Protein 4XDY (pdb70)

Foldseek 3Di:
DDWFFLVRADQCVQVPFEEEQEDCPFASVLLVVLLVVLPGHYAYAYDQDDPNHGDVSQVVCVVVPHHYDHQQVSLLRGLEYEYPDPPLCVLVCCVPRRQVSDDAAREYEYQALLCVQLVSDDHDQRYWYKYKHFPDGRVVQNVQSVVVAGTAIEIATDHQNVVCNRNNNRSSRVSSRNSRVTYHYDHNLVRNLVVQLCCCQPVPVVLVCQLQVQLCVCVVVPHDSVVSLVVRPVCVVVLVVQCVVPRPVRSLVPDDVVVNCCCVVPVCVVCHPVSVVVSVVSSVCSNVCNVVVVVNVCVVVVVPVVVVVVVVVCVDSSNVVVVVVVVPDDD/DDWFFLVRADLPVQVVFEEEQEDQPFANVLLQVLLVVLVGHYAYAYDQDDPRDGDVSQVVCVVVPHHYDHLQVSLLRGLEHEYPDDPLCVLVCCVPRRQVNDDQRREYEYQALQCVQVVSDDHDQRHKYKYKHFPDTRVVQNVQSVVVAGTAIEIATDHDNVVCNRNNSRSSCVSSRNSRVTYHYDHSLVRNLVVQLCCCQPVPVVLVVQLQVQLCVCVVVPHDSLVSLVVRPVCVVVLVVQCVVPRPVRSLVPDDPVVNCCCVVPVCVVCHDVSVVVSVVVSVCSNVCVVVVVVNVCVVVVVPVVVVVVVVVCPDPSNVSVVVVVVPDPD

CATH classification: 3.40.50.720 (+1 more: 6.10.240.10)

Solvent-accessible surface area: 24306 Å² total; per-residue (Å²): 105,119,25,10,15,32,147,73,12,89,48,67,27,2,87,123,44,19,0,0,0,0,3,4,37,40,36,0,31,3,0,0,16,0,0,84,74,41,66,22,86,12,2,0,0,13,47,88,89,108,81,70,104,150,8,103,30,19,66,92,0,105,144,46,58,15,80,9,35,62,0,53,109,0,0,103,97,0,52,0,0,0,2,21,21,56,10,24,37,8,15,61,33,1,87,109,56,0,98,89,47,21,145,74,37,26,5,0,0,1,15,25,0,4,2,9,12,42,155,77,3,110,18,44,140,54,0,4,0,0,0,0,0,14,1,8,9,0,40,10,2,52,92,11,22,113,124,50,10,2,2,0,0,0,2,1,55,98,43,74,73,48,53,75,0,118,75,3,0,11,0,0,0,51,4,2,47,1,0,42,0,0,0,0,58,19,68,3,50,52,1,0,42,0,22,0,0,0,17,1,0,0,4,2,0,0,0,0,4,0,4,68,5,0,2,26,2,0,39,99,49,62,14,24,26,17,0,0,2,0,1,0,6,2,16,0,27,12,4,2,13,0,2,38,83,22,1,8,122,84,0,4,103,9,16,51,44,0,4,6,16,0,1,24,21,10,0,82,100,1,0,4,102,98,6,33,81,81,0,80,98,12,7,133,66,0,65,77,14,73,2,4,96,64,2,18,81,15,82,141,180,37,37,59,79,1,117,50,10,75,110,139,28,40,118,43,72,5,15,64,10,0,52,107,1,36,182,92,30,53,157,87,122,28,15,16,41,154,76,11,80,57,70,31,2,207,119,46,19,0,0,0,0,2,4,34,43,37,0,32,4,0,0,17,0,0,85,73,39,68,23,84,12,2,0,0,13,42,73,88,102,80,68,102,97,9,98,31,24,82,96,0,108,146,50,61,17,80,12,37,65,1,50,101,0,0,85,99,0,52,2,0,0,2,21,21,57,10,24,38,8,13,59,30,0,74,108,61,0,96,87,41,23,134,71,58,14,5,0,0,0,15,24,0,4,2,9,13,41,161,78,2,108,15,46,149,68,0,7,0,0,0,0,0,12,1,6,9,1,40,13,2,51,99,12,22,111,142,39,10,2,2,0,0,0,2,2,55,99,38,76,73,52,58,72,0,121,74,5,0,10,0,0,0,47,6,1,45,2,0,43,1,0,0,0,52,19,68,2,48,51,1,0,42,0,22,0,0,0,15,1,0,0,4,2,0,0,0,0,5,0,4,52,8,0,1,35,3,0,35,109,49,62,15,22,31,15,0,0,2,0,1,0,6,1,16,0,29,11,3,1,14,0,2,46,93,19,1,12,122,86,0,4,105,10,17,49,45,0,4,6,16,0,0,29,18,7,0,79,93,4,0,8,102,95,5,34,89,59,0,70,106,10,7,124,67,0,65,80,14,69,3,5,108,66,2,20,66,4,79,146,135,37,34,62,78,1,118,63,16,76,126,153,27,39,123,39,70,4,14,61,12,0,48,99,3,37,171,99,32,60,142

Secondary structure (DSSP, 8-state):
---B-GGG---GGGGG-EEEEE--SHHHHHHHHHHHHTT-EEEEEE-SEETTEE-HHHHHHHHTT-EEEEHHHHHHH-SEEEE-S-TTTHHHHIIIIIGGG--TT-EEEESSSHHHHTTS----TTSEEEEEEESS-HHHHHHHHHTT----EEEEEEE-TTS-HHHHHHHHHHHTTGGGT-EEE--HHHHHHHHHHHIIIIITHHHHHHHHHHHHHHHHTT--HHHHHIIIIIHHHHHHHHHHHHHHHHHHHHS-HHHHHHHHHHHHHHS-HHHHHHHHHHHHHHHTSHHHHHHHHHHHTT-HHHHHHHHHHHHSHHHHHHHHHHHT---/---B-GGG---GGGTT-EEEEE--SHHHHHHHHHHHHTT-EEEEEE-SEETTEE-HHHHHHHHTT-EEEEHHHHHHH-SEEEE-S-TTTHHHHIIIIIGGG--TT-EEEESSSHHHHTTS----TTSEEEEEEESS-HHHHHHHHHTT----EEEEEEE-TTS-HHHHHHHHHHHTTGGGT-EEE--HHHHHHHHHHHIIIIITHHHHHHHHHHHHHHHHTT--HHHHHIIIIIHHHHHHHHHHHHHHHHHHHHS-HHHHHHHHHHHHHHS-HHHHHHHHHHHHHHHTSHHHHHHHHHHHTT-HHHHHHHHHHHHSHHHHHHHHHHHT---

Structure (mmCIF, N/CA/C/O backbone):
data_4XDY
#
_entry.id   4XDY
#
_cell.length_a   49.695
_cell.length_b   141.748
_cell.length_c   148.598
_cell.angle_alpha   90.00
_cell.angle_beta   90.00
_cell.angle_gamma   90.00
#
_symmetry.space_group_name_H-M   'P 2 21 21'
#
loop_
_entity.id
_entity.type
_entity.pdbx_description
1 polymer 'Ketol-acid reductoisomerase'
2 non-polymer 'MAGNESIUM ION'
3 non-polymer '1,4-DIHYDRONICOTINAMIDE ADENINE DINUCLEOTIDE'
4 non-polymer GLYCEROL
5 non-polymer 'N-HYDROXY-N-ISOPROPYLOXAMIC ACID'
6 water water
#
loop_
_atom_site.group_PDB
_atom_site.id
_atom_site.type_symbol
_atom_site.label_atom_id
_atom_site.label_alt_id
_atom_site.label_comp_id
_atom_site.label_asym_id
_atom_site.label_entity_id
_atom_site.label_seq_id
_atom_site.pdbx_PDB_ins_code
_atom_site.Cartn_x
_atom_site.Cartn_y
_atom_site.Cartn_z
_atom_site.occupancy
_atom_site.B_iso_or_equiv
_atom_site.auth_seq_id
_atom_site.auth_comp_id
_atom_site.auth_asym_id
_atom_site.auth_atom_id
_atom_site.pdbx_PDB_model_num
ATOM 1 N N . MET A 1 1 ? 34.419 88.675 32.293 1.00 46.15 1 MET A N 1
ATOM 2 C CA . MET A 1 1 ? 33.830 90.011 32.031 1.00 48.66 1 MET A CA 1
ATOM 3 C C . MET A 1 1 ? 32.689 90.242 33.039 1.00 41.47 1 MET A C 1
ATOM 4 O O . MET A 1 1 ? 32.092 89.288 33.530 1.00 49.76 1 MET A O 1
ATOM 9 N N . GLU A 1 2 ? 32.443 91.489 33.400 1.00 35.70 2 GLU A N 1
ATOM 10 C CA . GLU A 1 2 ? 31.560 91.791 34.502 1.00 35.40 2 GLU A CA 1
ATOM 11 C C . GLU A 1 2 ? 30.134 91.539 33.927 1.00 32.36 2 GLU A C 1
ATOM 12 O O . GLU A 1 2 ? 29.825 91.904 32.766 1.00 28.75 2 GLU A O 1
ATOM 18 N N . ILE A 1 3 ? 29.346 90.892 34.763 1.00 26.68 3 ILE A N 1
ATOM 19 C CA . ILE A 1 3 ? 27.903 90.808 34.631 1.00 26.57 3 ILE A CA 1
ATOM 20 C C . ILE A 1 3 ? 27.188 91.614 35.713 1.00 26.72 3 ILE A C 1
ATOM 21 O O . ILE A 1 3 ? 27.373 91.374 36.902 1.00 28.60 3 ILE A O 1
ATOM 26 N N . LEU A 1 4 ? 26.334 92.537 35.299 1.00 23.89 4 LEU A N 1
ATOM 27 C CA . LEU A 1 4 ? 25.559 93.385 36.210 1.00 26.20 4 LEU A CA 1
ATOM 28 C C . LEU A 1 4 ? 24.236 92.748 36.585 1.00 30.14 4 LEU A C 1
ATOM 29 O O . LEU A 1 4 ? 23.503 92.181 35.709 1.00 24.02 4 LEU A O 1
ATOM 34 N N . HIS A 1 5 ? 23.983 92.696 37.894 1.00 24.52 5 HIS A N 1
ATOM 35 C CA . HIS A 1 5 ? 22.730 92.216 38.432 1.00 24.51 5 HIS A CA 1
ATOM 36 C C . HIS A 1 5 ? 21.986 93.357 39.181 1.00 23.83 5 HIS A C 1
ATOM 37 O O . HIS A 1 5 ? 22.333 94.536 39.046 1.00 24.11 5 HIS A O 1
ATOM 44 N N . ASP A 1 6 ? 20.911 92.984 39.869 1.00 26.84 6 ASP A N 1
ATOM 45 C CA . ASP A 1 6 ? 19.986 93.943 40.477 1.00 27.75 6 ASP A CA 1
ATOM 46 C C . ASP A 1 6 ? 20.731 94.896 41.398 1.00 33.48 6 ASP A C 1
ATOM 47 O O . ASP A 1 6 ? 20.584 96.121 41.335 1.00 31.90 6 ASP A O 1
ATOM 52 N N . GLU A 1 7 ? 21.619 94.338 42.206 1.00 31.26 7 GLU A N 1
ATOM 53 C CA . GLU A 1 7 ? 22.363 95.154 43.202 1.00 36.44 7 GLU A CA 1
ATOM 54 C C . GLU A 1 7 ? 23.372 96.074 42.538 1.00 35.37 7 GLU A C 1
ATOM 55 O O . GLU A 1 7 ? 23.863 97.012 43.173 1.00 35.08 7 GLU A O 1
ATOM 61 N N . ASP A 1 8 ? 23.666 95.900 41.240 1.00 27.65 8 ASP A N 1
ATOM 62 C CA . ASP A 1 8 ? 24.641 96.751 40.590 1.00 27.90 8 ASP A CA 1
ATOM 63 C C . ASP A 1 8 ? 24.049 97.957 39.895 1.00 28.09 8 ASP A C 1
ATOM 64 O O . ASP A 1 8 ? 24.793 98.726 39.353 1.00 31.15 8 ASP A O 1
ATOM 69 N N . VAL A 1 9 ? 22.727 98.066 39.819 1.00 29.17 9 VAL A N 1
ATOM 70 C CA . VAL A 1 9 ? 22.071 99.067 38.961 1.00 29.10 9 VAL A CA 1
ATOM 71 C C . VAL A 1 9 ? 21.008 99.817 39.749 1.00 26.05 9 VAL A C 1
ATOM 72 O O . VAL A 1 9 ? 20.242 99.224 40.443 1.00 32.42 9 VAL A O 1
ATOM 76 N N . ASP A 1 10 ? 20.935 101.103 39.537 1.00 29.92 10 ASP A N 1
ATOM 77 C CA . ASP A 1 10 ? 19.906 101.924 40.190 1.00 33.04 10 ASP A CA 1
ATOM 78 C C . ASP A 1 10 ? 18.933 102.331 39.102 1.00 29.13 10 ASP A C 1
ATOM 79 O O . ASP A 1 10 ? 19.395 102.989 38.172 1.00 31.73 10 ASP A O 1
ATOM 84 N N . ASP A 1 11 ? 17.652 102.017 39.243 1.00 27.79 11 ASP A N 1
ATOM 85 C CA . ASP A 1 11 ? 16.645 102.435 38.248 1.00 29.70 11 ASP A CA 1
ATOM 86 C C . ASP A 1 11 ? 15.853 103.687 38.536 1.00 31.59 11 ASP A C 1
ATOM 87 O O . ASP A 1 11 ? 14.968 104.007 37.783 1.00 29.79 11 ASP A O 1
ATOM 92 N N . SER A 1 12 ? 16.243 104.462 39.540 1.00 34.40 12 SER A N 1
ATOM 93 C CA . SER A 1 12 ? 15.449 105.609 39.941 1.00 30.61 12 SER A CA 1
ATOM 94 C C . SER A 1 12 ? 15.408 106.737 38.934 1.00 29.98 12 SER A C 1
ATOM 95 O O . SER A 1 12 ? 14.431 107.463 38.907 1.00 30.32 12 SER A O 1
ATOM 98 N N . ILE A 1 13 ? 16.400 106.878 38.041 1.00 27.63 13 ILE A N 1
ATOM 99 C CA . ILE A 1 13 ? 16.293 107.850 36.985 1.00 27.93 13 ILE A CA 1
ATOM 100 C C . ILE A 1 13 ? 14.950 107.820 36.155 1.00 29.03 13 ILE A C 1
ATOM 101 O O . ILE A 1 13 ? 14.507 108.846 35.612 1.00 32.31 13 ILE A O 1
ATOM 106 N N . LEU A 1 14 ? 14.388 106.625 36.006 1.00 30.52 14 LEU A N 1
ATOM 107 C CA .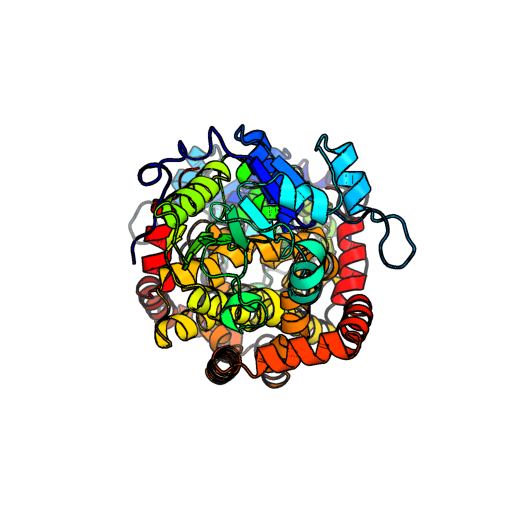 LEU A 1 14 ? 13.150 106.434 35.196 1.00 31.96 14 LEU A CA 1
ATOM 108 C C . LEU A 1 14 ? 11.897 106.961 35.881 1.00 36.01 14 LEU A C 1
ATOM 109 O O . LEU A 1 14 ? 10.863 107.132 35.212 1.00 36.45 14 LEU A O 1
ATOM 114 N N . ARG A 1 15 ? 11.998 107.210 37.187 1.00 36.47 15 ARG A N 1
ATOM 115 C CA . ARG A 1 15 ? 10.943 107.903 37.969 1.00 42.78 15 ARG A CA 1
ATOM 116 C C . ARG A 1 15 ? 10.292 109.089 37.257 1.00 40.92 15 ARG A C 1
ATOM 117 O O . ARG A 1 15 ? 9.120 109.248 37.276 1.00 48.73 15 ARG A O 1
ATOM 119 N N . ASP A 1 16 ? 11.003 109.965 36.628 1.00 42.94 16 ASP A N 1
ATOM 120 C CA . ASP A 1 16 ? 10.243 111.056 35.978 1.00 52.65 16 ASP A CA 1
ATOM 121 C C . ASP A 1 16 ? 10.551 111.025 34.472 1.00 56.11 16 ASP A C 1
ATOM 122 O O . ASP A 1 16 ? 10.808 112.051 33.827 1.00 49.10 16 ASP A O 1
ATOM 127 N N . LYS A 1 17 ? 10.557 109.825 33.908 1.00 41.19 17 LYS A N 1
ATOM 128 C CA . LYS A 1 17 ? 10.739 109.757 32.483 1.00 41.23 17 LYS A CA 1
ATOM 129 C C . LYS A 1 17 ? 9.570 108.951 31.919 1.00 33.23 17 LYS A C 1
ATOM 130 O O . LYS A 1 17 ? 9.078 108.018 32.551 1.00 39.18 17 LYS A O 1
ATOM 136 N N . THR A 1 18 ? 9.144 109.377 30.751 1.00 31.86 18 THR A N 1
ATOM 137 C CA . THR A 1 18 ? 8.174 108.636 29.955 1.00 28.85 18 THR A CA 1
ATOM 138 C C . THR A 1 18 ? 8.935 107.915 28.810 1.00 25.41 18 THR A C 1
ATOM 139 O O . THR A 1 18 ? 9.757 108.529 28.102 1.00 27.40 18 THR A O 1
ATOM 143 N N . ILE A 1 19 ? 8.617 106.653 28.678 1.00 27.56 19 ILE A N 1
ATOM 144 C CA . ILE A 1 19 ? 9.153 105.821 27.581 1.00 26.65 19 ILE A CA 1
ATOM 145 C C . ILE A 1 19 ? 8.053 105.659 26.522 1.00 22.31 19 ILE A C 1
ATOM 146 O O . ILE A 1 19 ? 6.954 105.097 26.835 1.00 24.68 19 ILE A O 1
ATOM 151 N N . ALA A 1 20 ? 8.349 106.114 25.327 1.00 23.13 20 ALA A N 1
ATOM 152 C CA . ALA A 1 20 ? 7.501 105.890 24.156 1.00 24.97 20 ALA A CA 1
ATOM 153 C C . ALA A 1 20 ? 7.976 104.624 23.452 1.00 23.08 20 ALA A C 1
ATOM 154 O O . ALA A 1 20 ? 9.060 104.615 22.889 1.00 24.86 20 ALA A O 1
ATOM 156 N N . VAL A 1 21 ? 7.180 103.584 23.550 1.00 21.87 21 VAL A N 1
ATOM 157 C CA . VAL A 1 21 ? 7.502 102.284 22.893 1.00 23.27 21 VAL A CA 1
ATOM 158 C C . VAL A 1 21 ? 6.848 102.283 21.530 1.00 23.27 21 VAL A C 1
ATOM 159 O O . VAL A 1 21 ? 5.613 102.286 21.457 1.00 23.90 21 VAL A O 1
ATOM 163 N N . MET A 1 22 ? 7.673 102.329 20.478 1.00 22.21 22 MET A N 1
ATOM 164 C CA . MET A 1 22 ? 7.212 102.305 19.106 1.00 23.40 22 MET A CA 1
ATOM 165 C C . MET A 1 22 ? 7.106 100.852 18.604 1.00 22.02 22 MET A C 1
ATOM 166 O O . MET A 1 22 ? 8.107 100.187 18.446 1.00 20.92 22 MET A O 1
ATOM 171 N N . GLY A 1 23 ? 5.907 100.434 18.246 1.00 22.03 23 GLY A N 1
ATOM 172 C CA . GLY A 1 23 ? 5.631 99.032 17.882 1.00 22.21 23 GLY A CA 1
ATOM 173 C C . GLY A 1 23 ? 5.243 98.160 18.998 1.00 21.85 23 GLY A C 1
ATOM 174 O O . GLY A 1 23 ? 6.056 97.883 19.867 1.00 25.73 23 GLY A O 1
ATOM 175 N N . TYR A 1 24 ? 4.020 97.632 19.005 1.00 22.25 24 TYR A N 1
ATOM 176 C CA . TYR A 1 24 ? 3.580 96.759 20.024 1.00 22.30 24 TYR A CA 1
ATOM 177 C C . TYR A 1 24 ? 3.502 95.332 19.533 1.00 23.19 24 TYR A C 1
ATOM 178 O O . TYR A 1 24 ? 2.430 94.752 19.609 1.00 24.63 24 TYR A O 1
ATOM 187 N N . GLY A 1 25 ? 4.635 94.733 19.131 1.00 23.95 25 GLY A N 1
ATOM 188 C CA . GLY A 1 25 ? 4.718 93.364 18.656 1.00 24.14 25 GLY A CA 1
ATOM 189 C C . GLY A 1 25 ? 5.446 92.517 19.684 1.00 23.52 25 GLY A C 1
ATOM 190 O O . GLY A 1 25 ? 5.248 92.691 20.882 1.00 21.50 25 GLY A O 1
ATOM 191 N N . ALA A 1 26 ? 6.252 91.546 19.251 1.00 21.66 26 ALA A N 1
ATOM 192 C CA . ALA A 1 26 ? 6.759 90.545 20.238 1.00 22.03 26 ALA A CA 1
ATOM 193 C C . ALA A 1 26 ? 7.515 91.282 21.354 1.00 18.83 26 ALA A C 1
ATOM 194 O O . ALA A 1 26 ? 7.295 91.019 22.546 1.00 20.43 26 ALA A O 1
ATOM 196 N N . GLN A 1 27 ? 8.424 92.169 20.964 1.00 19.40 27 GLN A N 1
ATOM 197 C CA . GLN A 1 27 ? 9.221 92.913 21.932 1.00 18.73 27 GLN A CA 1
ATOM 198 C C . GLN A 1 27 ? 8.459 94.110 22.574 1.00 22.30 27 GLN A C 1
ATOM 199 O O . GLN A 1 27 ? 8.560 94.301 23.774 1.00 20.92 27 GLN A O 1
ATOM 205 N N . GLY A 1 28 ? 7.756 94.897 21.793 1.00 21.78 28 GLY A N 1
ATOM 206 C CA . GLY A 1 28 ? 7.076 96.085 22.303 1.00 23.63 28 GLY A CA 1
ATOM 207 C C . GLY A 1 28 ? 6.034 95.686 23.337 1.00 23.71 28 GLY A C 1
ATOM 208 O O . GLY A 1 28 ? 5.901 96.343 24.386 1.00 23.35 28 GLY A O 1
ATOM 209 N N . ASP A 1 29 ? 5.274 94.627 23.048 1.00 21.61 29 ASP A N 1
ATOM 210 C CA . ASP A 1 29 ? 4.255 94.115 23.972 1.00 22.18 29 ASP A CA 1
ATOM 211 C C . ASP A 1 29 ? 4.914 93.646 25.299 1.00 25.11 29 ASP A C 1
ATOM 212 O O . ASP A 1 29 ? 4.578 94.139 26.423 1.00 23.05 29 ASP A O 1
ATOM 217 N N . ALA A 1 30 ? 5.948 92.797 25.197 1.00 22.44 30 ALA A N 1
ATOM 218 C CA . ALA A 1 30 ? 6.646 92.340 26.395 1.00 22.04 30 ALA A CA 1
ATOM 219 C C . ALA A 1 30 ? 7.258 93.493 27.160 1.00 21.59 30 ALA A C 1
ATOM 220 O O . ALA A 1 30 ? 7.078 93.572 28.399 1.00 22.53 30 ALA A O 1
ATOM 222 N N . GLN A 1 31 ? 8.001 94.335 26.465 1.00 21.24 31 GLN A N 1
ATOM 223 C CA . GLN A 1 31 ? 8.788 95.374 27.138 1.00 21.28 31 GLN A CA 1
ATOM 224 C C . GLN A 1 31 ? 7.843 96.439 27.771 1.00 22.86 31 GLN A C 1
ATOM 225 O O . GLN A 1 31 ? 8.037 96.857 28.927 1.00 23.33 31 GLN A O 1
ATOM 231 N N . ALA A 1 32 ? 6.888 96.875 27.006 1.00 21.62 32 ALA A N 1
ATOM 232 C CA . ALA A 1 32 ? 5.886 97.807 27.529 1.00 23.54 32 ALA A CA 1
ATOM 233 C C . ALA A 1 32 ? 5.185 97.335 28.805 1.00 26.07 32 ALA A C 1
ATOM 234 O O . ALA A 1 32 ? 5.017 98.115 29.764 1.00 26.74 32 ALA A O 1
ATOM 236 N N . ASN A 1 33 ? 4.784 96.079 28.848 1.00 25.43 33 ASN A N 1
ATOM 237 C CA . ASN A 1 33 ? 4.108 95.566 29.987 1.00 27.02 33 ASN A CA 1
ATOM 238 C C . ASN A 1 33 ? 5.007 95.325 31.157 1.00 28.70 33 ASN A C 1
ATOM 239 O O . ASN A 1 33 ? 4.587 95.505 32.292 1.00 27.73 33 ASN A O 1
ATOM 244 N N . CYS A 1 34 ? 6.276 94.948 30.926 1.00 23.39 34 CYS A N 1
ATOM 245 C CA . CYS A 1 34 ? 7.188 94.798 32.055 1.00 24.03 34 CYS A CA 1
ATOM 246 C C . CYS A 1 34 ? 7.498 96.182 32.667 1.00 24.70 34 CYS A C 1
ATOM 247 O O . CYS A 1 34 ? 7.574 96.307 33.899 1.00 25.61 34 CYS A O 1
ATOM 250 N N . LEU A 1 35 ? 7.704 97.168 31.807 1.00 24.44 35 LEU A N 1
ATOM 251 C CA . LEU A 1 35 ? 7.978 98.514 32.235 1.00 26.25 35 LEU A CA 1
ATOM 252 C C . LEU A 1 35 ? 6.759 99.081 33.026 1.00 27.48 35 LEU A C 1
ATOM 253 O O . LEU A 1 35 ? 6.918 99.618 34.129 1.00 27.28 35 LEU A O 1
ATOM 258 N N . LYS A 1 36 ? 5.586 98.908 32.452 1.00 29.24 36 LYS A N 1
ATOM 259 C CA . LYS A 1 36 ? 4.356 99.392 33.138 1.00 31.84 36 LYS A CA 1
ATOM 260 C C . LYS A 1 36 ? 4.137 98.698 34.510 1.00 31.25 36 LYS A C 1
ATOM 261 O O . LYS A 1 36 ? 3.892 99.353 35.518 1.00 33.54 36 LYS A O 1
ATOM 267 N N . ASP A 1 37 ? 4.364 97.398 34.576 1.00 31.15 37 ASP A N 1
ATOM 268 C CA . ASP A 1 37 ? 4.261 96.617 35.784 1.00 29.72 37 ASP A CA 1
ATOM 269 C C . ASP A 1 37 ? 5.264 97.034 36.851 1.00 32.25 37 ASP A C 1
ATOM 270 O O . ASP A 1 37 ? 4.966 96.869 38.007 1.00 29.88 37 ASP A O 1
ATOM 275 N N . SER A 1 38 ? 6.432 97.581 36.465 1.00 27.06 38 SER A N 1
ATOM 276 C CA . SER A 1 38 ? 7.453 98.081 37.349 1.00 29.24 38 SER A CA 1
ATOM 277 C C . SER A 1 38 ? 7.225 99.547 37.696 1.00 31.28 38 SER A C 1
ATOM 278 O O . SER A 1 38 ? 8.040 100.113 38.369 1.00 32.06 38 SER A O 1
ATOM 281 N N . GLY A 1 39 ? 6.127 100.145 37.249 1.00 30.97 39 GLY A N 1
ATOM 282 C CA . GLY A 1 39 ? 5.791 101.480 37.667 1.00 29.78 39 GLY A CA 1
ATOM 283 C C . GLY A 1 39 ? 6.330 102.521 36.770 1.00 32.33 39 GLY A C 1
ATOM 284 O O . GLY A 1 39 ? 6.262 103.679 37.112 1.00 29.33 39 GLY A O 1
ATOM 285 N N . ILE A 1 40 ? 6.818 102.179 35.564 1.00 28.78 40 ILE A N 1
ATOM 286 C CA . 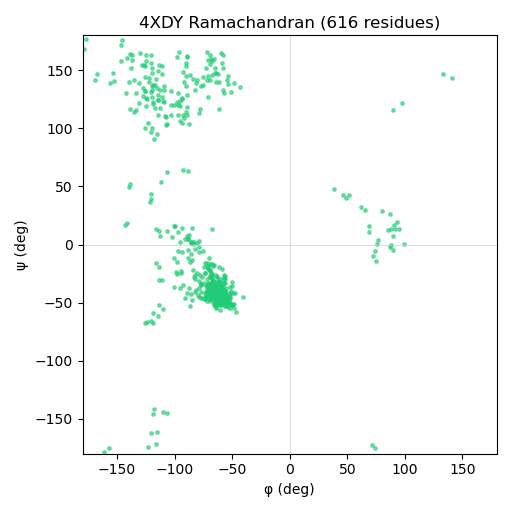ILE A 1 40 ? 7.344 103.220 34.655 1.00 28.07 40 ILE A CA 1
ATOM 287 C C . ILE A 1 40 ? 6.231 103.734 33.779 1.00 27.05 40 ILE A C 1
ATOM 288 O O . ILE A 1 40 ? 5.360 102.978 33.396 1.00 33.01 40 ILE A O 1
ATOM 293 N N . ASN A 1 41 ? 6.274 105.009 33.472 1.00 26.59 41 ASN A N 1
ATOM 294 C CA . ASN A 1 41 ? 5.290 105.639 32.622 1.00 29.32 41 ASN A CA 1
ATOM 295 C C . ASN A 1 41 ? 5.579 105.294 31.150 1.00 30.77 41 ASN A C 1
ATOM 296 O O . ASN A 1 41 ? 6.620 105.679 30.612 1.00 30.04 41 ASN A O 1
ATOM 301 N N . VAL A 1 42 ? 4.648 104.591 30.486 1.00 27.78 42 VAL A N 1
ATOM 302 C CA . VAL A 1 42 ? 4.842 104.197 29.072 1.00 28.49 42 VAL A CA 1
ATOM 303 C C . VAL A 1 42 ? 3.746 104.704 28.176 1.00 28.81 42 VAL A C 1
ATOM 304 O O . VAL A 1 42 ? 2.555 104.608 28.546 1.00 35.59 42 VAL A O 1
ATOM 308 N N . VAL A 1 43 ? 4.099 105.167 26.982 1.00 24.32 43 VAL A N 1
ATOM 309 C CA . VAL A 1 43 ? 3.095 105.393 25.953 1.00 29.71 43 VAL A CA 1
ATOM 310 C C . VAL A 1 43 ? 3.458 104.572 24.736 1.00 30.04 43 VAL A C 1
ATOM 311 O O . VAL A 1 43 ? 4.670 104.295 24.548 1.00 27.71 43 VAL A O 1
ATOM 315 N N . ILE A 1 44 ? 2.427 104.052 24.074 1.00 25.58 44 ILE A N 1
ATOM 316 C CA . ILE A 1 44 ? 2.617 103.273 22.809 1.00 26.54 44 ILE A CA 1
ATOM 317 C C . ILE A 1 44 ? 2.483 104.157 21.614 1.00 27.23 44 ILE A C 1
ATOM 318 O O . ILE A 1 44 ? 1.471 104.860 21.447 1.00 30.07 44 ILE A O 1
ATOM 323 N N . GLY A 1 45 ? 3.488 104.124 20.764 1.00 23.38 45 GLY A N 1
ATOM 324 C CA . GLY A 1 45 ? 3.434 104.661 19.395 1.00 24.01 45 GLY A CA 1
ATOM 325 C C . GLY A 1 45 ? 3.092 103.505 18.444 1.00 28.59 45 GLY A C 1
ATOM 326 O O . GLY A 1 45 ? 3.828 102.521 18.362 1.00 24.82 45 GLY A O 1
ATOM 327 N N . GLU A 1 46 ? 1.954 103.618 17.739 1.00 27.40 46 GLU A N 1
ATOM 328 C CA . GLU A 1 46 ? 1.546 102.588 16.786 1.00 26.55 46 GLU A CA 1
ATOM 329 C C . GLU A 1 46 ? 0.845 103.214 15.626 1.00 31.02 46 GLU A C 1
ATOM 330 O O . GLU A 1 46 ? 0.727 104.446 15.574 1.00 27.16 46 GLU A O 1
ATOM 336 N N . THR A 1 47 ? 0.505 102.368 14.648 1.00 30.00 47 THR A N 1
ATOM 337 C CA . THR A 1 47 ? -0.169 102.780 13.452 1.00 31.02 47 THR A CA 1
ATOM 338 C C . THR A 1 47 ? -1.527 102.049 13.374 1.00 36.34 47 THR A C 1
ATOM 339 O O . THR A 1 47 ? -1.601 100.825 13.416 1.00 30.24 47 THR A O 1
ATOM 343 N N . GLU A 1 48 ? -2.591 102.835 13.295 1.00 33.60 48 GLU A N 1
ATOM 344 C CA . GLU A 1 48 ? -3.944 102.338 13.446 1.00 39.83 48 GLU A CA 1
ATOM 345 C C . GLU A 1 48 ? -4.338 101.391 12.302 1.00 35.11 48 GLU A C 1
ATOM 346 O O . GLU A 1 48 ? -4.942 100.348 12.542 1.00 36.52 48 GLU A O 1
ATOM 352 N N . ILE A 1 49 ? -3.960 101.746 11.093 1.00 35.82 49 ILE A N 1
ATOM 353 C CA . ILE A 1 49 ? -4.269 100.989 9.896 1.00 39.98 49 ILE A CA 1
ATOM 354 C C . ILE A 1 49 ? -2.969 100.579 9.247 1.00 39.57 49 ILE A C 1
ATOM 355 O O . ILE A 1 49 ? -2.140 101.431 8.976 1.00 40.38 49 ILE A O 1
ATOM 360 N N . LEU A 1 50 ? -2.818 99.284 8.972 1.00 39.80 50 LEU A N 1
ATOM 361 C CA . LEU A 1 50 ? -1.700 98.793 8.202 1.00 39.81 50 LEU A CA 1
ATOM 362 C C . LEU A 1 50 ? -2.222 97.924 7.040 1.00 44.10 50 LEU A C 1
ATOM 363 O O . LEU A 1 50 ? -3.102 97.097 7.277 1.00 39.84 50 LEU A O 1
ATOM 368 N N . GLY A 1 51 ? -1.676 98.144 5.831 1.00 48.83 51 GLY A N 1
ATOM 369 C CA . GLY A 1 51 ? -2.095 97.484 4.601 1.00 54.97 51 GLY A CA 1
ATOM 370 C C . GLY A 1 51 ? -3.589 97.590 4.404 1.00 58.93 51 GLY A C 1
ATOM 371 O O . GLY A 1 51 ? -4.233 96.608 4.061 1.00 65.42 51 GLY A O 1
ATOM 372 N N . GLY A 1 52 ? -4.148 98.766 4.676 1.00 55.06 52 GLY A N 1
ATOM 373 C CA . GLY A 1 52 ? -5.561 99.009 4.445 1.00 48.09 52 GLY A CA 1
ATOM 374 C C . GLY A 1 52 ? -6.482 98.380 5.461 1.00 54.10 52 GLY A C 1
ATOM 375 O O . GLY A 1 52 ? -7.687 98.558 5.369 1.00 55.29 52 GLY A O 1
ATOM 376 N N . ASN A 1 53 ? -5.949 97.673 6.462 1.00 54.47 53 ASN A N 1
ATOM 377 C CA . ASN A 1 53 ? -6.788 97.107 7.541 1.00 46.49 53 ASN A CA 1
ATOM 378 C C . ASN A 1 53 ? -6.462 97.575 8.928 1.00 45.87 53 ASN A C 1
ATOM 379 O O . ASN A 1 53 ? -5.381 98.080 9.147 1.00 44.33 53 ASN A O 1
ATOM 384 N N . LYS A 1 54 ? -7.385 97.373 9.866 1.00 43.96 54 LYS A N 1
ATOM 385 C CA . LYS A 1 54 ? -7.128 97.704 11.246 1.00 48.52 54 LYS A CA 1
ATOM 386 C C . LYS A 1 54 ? -5.887 96.927 11.681 1.00 49.86 54 LYS A C 1
ATOM 387 O O . LYS A 1 54 ? -5.827 95.722 11.485 1.00 37.98 54 LYS A O 1
ATOM 393 N N . ASN A 1 55 ? -4.924 97.614 12.288 1.00 41.16 55 ASN A N 1
ATOM 394 C CA . ASN A 1 55 ? -3.756 96.932 12.858 1.00 35.34 55 ASN A CA 1
ATOM 395 C C . ASN A 1 55 ? -4.109 96.320 14.196 1.00 30.79 55 ASN A C 1
ATOM 396 O O . ASN A 1 55 ? -4.402 97.028 15.134 1.00 31.18 55 ASN A O 1
ATOM 401 N N . PRO A 1 56 ? -4.111 94.975 14.301 1.00 29.55 56 PRO A N 1
ATOM 402 C CA . PRO A 1 56 ? -4.406 94.380 15.599 1.00 31.08 56 PRO A CA 1
ATOM 403 C C . PRO A 1 56 ? -3.492 94.808 16.809 1.00 31.46 56 PRO A C 1
ATOM 404 O O . PRO A 1 56 ? -3.938 94.773 17.946 1.00 33.66 56 PRO A O 1
ATOM 408 N N . SER A 1 57 ? -2.257 95.216 16.526 1.00 30.43 57 SER A N 1
ATOM 409 C CA . SER A 1 57 ? -1.337 95.652 17.572 1.00 30.89 57 SER A CA 1
ATOM 410 C C . SER A 1 57 ? -1.819 96.976 18.214 1.00 31.44 57 SER A C 1
ATOM 411 O O . SER A 1 57 ? -1.752 97.152 19.449 1.00 29.76 57 SER A O 1
ATOM 414 N N . TRP A 1 58 ? -2.302 97.891 17.380 1.00 34.15 58 TRP A N 1
ATOM 415 C CA . TRP A 1 58 ? -2.973 99.103 17.879 1.00 32.42 58 TRP A CA 1
ATOM 416 C C . TRP A 1 58 ? -4.127 98.767 18.873 1.00 34.05 58 TRP A C 1
ATOM 417 O O . TRP A 1 58 ? -4.190 99.259 20.003 1.00 31.15 58 TRP A O 1
ATOM 428 N N . GLU A 1 59 ? -5.003 97.863 18.460 1.00 37.94 59 GLU A N 1
ATOM 429 C CA . GLU A 1 59 ? -6.160 97.493 19.255 1.00 37.89 59 GLU A CA 1
ATOM 430 C C . GLU A 1 59 ? -5.709 96.805 20.507 1.00 35.13 59 GLU A C 1
ATOM 431 O O . GLU A 1 59 ? -6.241 97.030 21.627 1.00 29.18 59 GLU A O 1
ATOM 437 N N . LYS A 1 60 ? -4.697 95.936 20.365 1.00 31.01 60 LYS A N 1
ATOM 438 C CA . LYS A 1 60 ? -4.328 95.160 21.513 1.00 29.71 60 LYS A CA 1
ATOM 439 C C . LYS A 1 60 ? -3.760 96.076 22.596 1.00 30.27 60 LYS A C 1
ATOM 440 O O . LYS A 1 60 ? -4.041 95.887 23.778 1.00 30.94 60 LYS A O 1
ATOM 446 N N . ALA A 1 61 ? -2.899 97.007 22.197 1.00 31.76 61 ALA A N 1
ATOM 447 C CA . ALA A 1 61 ? -2.306 97.946 23.154 1.00 30.09 61 ALA A CA 1
ATOM 448 C C . ALA A 1 61 ? -3.389 98.801 23.867 1.00 32.77 61 ALA A C 1
ATOM 449 O O . ALA A 1 61 ? -3.254 99.066 25.067 1.00 28.04 61 ALA A O 1
ATOM 451 N N . LYS A 1 62 ? -4.453 99.196 23.141 1.00 33.14 62 LYS A N 1
ATOM 452 C CA . LYS A 1 62 ? -5.649 99.912 23.792 1.00 35.99 62 LYS A CA 1
ATOM 453 C C . LYS A 1 62 ? -6.317 99.049 24.851 1.00 33.29 62 LYS A C 1
ATOM 454 O O . LYS A 1 62 ? -6.439 99.424 26.024 1.00 32.68 62 LYS A O 1
ATOM 460 N N . GLU A 1 63 ? -6.576 97.810 24.457 1.00 32.12 63 GLU A N 1
ATOM 461 C CA . GLU A 1 63 ? -7.132 96.773 25.277 1.00 36.35 63 GLU A CA 1
ATOM 462 C C . GLU A 1 63 ? -6.318 96.409 26.485 1.00 42.00 63 GLU A C 1
ATOM 463 O O . GLU A 1 63 ? -6.875 96.059 27.519 1.00 39.34 63 GLU A O 1
ATOM 469 N N . ASP A 1 64 ? -4.981 96.494 26.382 1.00 34.86 64 ASP A N 1
ATOM 470 C CA . ASP A 1 64 ? -4.088 96.134 27.485 1.00 37.12 64 ASP A CA 1
ATOM 471 C C . ASP A 1 64 ? -3.890 97.337 28.421 1.00 34.81 64 ASP A C 1
ATOM 472 O O . ASP A 1 64 ? -3.103 97.270 29.386 1.00 35.54 64 ASP A O 1
ATOM 477 N N . GLY A 1 65 ? -4.574 98.450 28.111 1.00 34.56 65 GLY A N 1
ATOM 478 C CA . GLY A 1 65 ? -4.677 99.570 29.008 1.00 38.01 65 GLY A CA 1
ATOM 479 C C . GLY A 1 65 ? -3.639 100.637 28.803 1.00 36.44 65 GLY A C 1
ATOM 480 O O . GLY A 1 65 ? -3.424 101.408 29.673 1.00 37.21 65 GLY A O 1
ATOM 481 N N . PHE A 1 66 ? -2.994 100.700 27.642 1.00 34.14 66 PHE A N 1
ATOM 482 C CA . PHE A 1 66 ? -2.031 101.757 27.366 1.00 33.82 66 PHE A CA 1
ATOM 483 C C . PHE A 1 66 ? -2.640 102.968 26.726 1.00 33.49 66 PHE A C 1
ATOM 484 O O . PHE A 1 66 ? -3.594 102.851 25.992 1.00 32.73 66 PHE A O 1
ATOM 492 N N . GLU A 1 67 ? -2.017 104.118 26.924 1.00 32.26 67 GLU A N 1
ATOM 493 C CA . GLU A 1 67 ? -2.212 105.209 26.002 1.00 32.61 67 GLU A CA 1
ATOM 494 C C . GLU A 1 67 ? -1.535 104.919 24.657 1.00 33.90 67 GLU A C 1
ATOM 495 O O . GLU A 1 67 ? -0.326 104.677 24.618 1.00 32.50 67 GLU A O 1
ATOM 501 N N . VAL A 1 68 ? -2.288 105.027 23.563 1.00 32.18 68 VAL A N 1
ATOM 502 C CA . VAL A 1 68 ? -1.851 104.616 22.252 1.00 32.28 68 VAL A CA 1
ATOM 503 C C . VAL A 1 68 ? -2.000 105.790 21.310 1.00 36.14 68 VAL A C 1
ATOM 504 O O . VAL A 1 68 ? -3.087 106.339 21.139 1.00 33.20 68 VAL A O 1
ATOM 508 N N . LEU A 1 69 ? -0.881 106.224 20.744 1.00 31.80 69 LEU A N 1
ATOM 509 C CA . LEU A 1 69 ? -0.835 107.342 19.878 1.00 31.19 69 LEU A CA 1
ATOM 510 C C . LEU A 1 69 ? -0.227 106.956 18.581 1.00 32.41 69 LEU A C 1
ATOM 511 O O . LEU A 1 69 ? 0.564 105.999 18.558 1.00 28.21 69 LEU A O 1
ATOM 516 N N . PRO A 1 70 ? -0.427 107.790 17.549 1.00 32.33 70 PRO A N 1
ATOM 517 C CA . PRO A 1 70 ? 0.376 107.720 16.367 1.00 30.05 70 PRO A CA 1
ATOM 518 C C . PRO A 1 70 ? 1.845 107.902 16.739 1.00 31.06 70 PRO A C 1
ATOM 519 O O . PRO A 1 70 ? 2.170 108.552 17.748 1.00 28.03 70 PRO A O 1
ATOM 523 N N . ILE A 1 71 ? 2.728 107.315 15.940 1.00 27.39 71 ILE A N 1
ATOM 524 C CA . ILE A 1 71 ? 4.163 107.351 16.252 1.00 27.64 71 ILE A CA 1
ATOM 525 C C . ILE A 1 71 ? 4.689 108.781 16.435 1.00 29.18 71 ILE A C 1
ATOM 526 O O . ILE A 1 71 ? 5.466 109.041 17.387 1.00 27.30 71 ILE A O 1
ATOM 531 N N . ASP A 1 72 ? 4.329 109.700 15.543 1.00 29.21 72 ASP A N 1
ATOM 532 C CA . ASP A 1 72 ? 4.775 111.089 15.722 1.00 31.06 72 ASP A CA 1
ATOM 533 C C . ASP A 1 72 ? 4.399 111.740 17.077 1.00 31.44 72 ASP A C 1
ATOM 534 O O . ASP A 1 72 ? 5.263 112.345 17.742 1.00 29.88 72 ASP A O 1
ATOM 539 N N . LYS A 1 73 ? 3.170 111.558 17.516 1.00 31.91 73 LYS A N 1
ATOM 540 C CA . LYS A 1 73 ? 2.746 112.098 18.838 1.00 35.03 73 LYS A CA 1
ATOM 541 C C . LYS A 1 73 ? 3.394 111.346 19.988 1.00 35.28 73 LYS A C 1
ATOM 542 O O . LYS A 1 73 ? 3.655 111.891 21.036 1.00 31.94 73 LYS A O 1
ATOM 548 N N . ALA A 1 74 ? 3.614 110.056 19.821 1.00 31.42 74 ALA A N 1
ATOM 549 C CA . ALA A 1 74 ? 4.298 109.293 20.840 1.00 28.79 74 ALA A CA 1
ATOM 550 C C . ALA A 1 74 ? 5.738 109.749 21.000 1.00 25.97 74 ALA A C 1
ATOM 551 O O . ALA A 1 74 ? 6.237 109.830 22.126 1.00 30.47 74 ALA A O 1
ATOM 553 N N . ALA A 1 75 ? 6.395 110.072 19.908 1.00 25.61 75 ALA A N 1
ATOM 554 C CA . ALA A 1 75 ? 7.775 110.481 19.935 1.00 27.98 75 ALA A CA 1
ATOM 555 C C . ALA A 1 75 ? 7.906 111.847 20.637 1.00 31.79 75 ALA A C 1
ATOM 556 O O . ALA A 1 75 ? 8.879 112.124 21.295 1.00 29.24 75 ALA A O 1
ATOM 558 N N . GLU A 1 76 ? 6.921 112.692 20.402 1.00 30.69 76 GLU A N 1
ATOM 559 C CA . GLU A 1 76 ? 6.831 114.004 21.065 1.00 33.52 76 GLU A CA 1
ATOM 560 C C . GLU A 1 76 ? 6.766 113.839 22.570 1.00 31.62 76 GLU A C 1
ATOM 561 O O . GLU A 1 76 ? 7.485 114.500 23.295 1.00 35.02 76 GLU A O 1
ATOM 567 N N . LYS A 1 77 ? 5.999 112.890 23.046 1.00 26.49 77 LYS A N 1
ATOM 568 C CA . LYS A 1 77 ? 5.769 112.733 24.407 1.00 31.59 77 LYS A CA 1
ATOM 569 C C . LYS A 1 77 ? 6.895 111.960 25.142 1.00 35.61 77 LYS A C 1
ATOM 570 O O . LYS A 1 77 ? 7.071 112.049 26.351 1.00 31.72 77 LYS A O 1
ATOM 576 N N . GLY A 1 78 ? 7.621 111.107 24.429 1.00 28.92 78 GLY A N 1
ATOM 577 C CA . GLY A 1 78 ? 8.577 110.277 25.136 1.00 30.13 78 GLY A CA 1
ATOM 578 C C . GLY A 1 78 ? 9.877 111.026 25.430 1.00 28.54 78 GLY A C 1
ATOM 579 O O . GLY A 1 78 ? 10.432 111.677 24.568 1.00 26.74 78 GLY A O 1
ATOM 580 N N . ASP A 1 79 ? 10.382 110.810 26.633 1.00 27.92 79 ASP A N 1
ATOM 581 C CA . ASP A 1 79 ? 11.754 111.190 26.951 1.00 28.10 79 ASP A CA 1
ATOM 582 C C . ASP A 1 79 ? 12.740 110.164 26.353 1.00 28.34 79 ASP A C 1
ATOM 583 O O . ASP A 1 79 ? 13.865 110.504 26.015 1.00 28.33 79 ASP A O 1
ATOM 588 N N . VAL A 1 80 ? 12.283 108.902 26.332 1.00 25.02 80 VAL A N 1
ATOM 589 C CA . VAL A 1 80 ? 12.982 107.797 25.655 1.00 25.40 80 VAL A CA 1
ATOM 590 C C . VAL A 1 80 ? 12.084 107.350 24.515 1.00 23.38 80 VAL A C 1
ATOM 591 O O . VAL A 1 80 ? 10.929 107.076 24.728 1.00 24.55 80 VAL A O 1
ATOM 595 N N . VAL A 1 81 ? 12.640 107.350 23.306 1.00 24.08 81 VAL A N 1
ATOM 596 C CA . VAL A 1 81 ? 11.887 106.915 22.123 1.00 24.83 81 VAL A CA 1
ATOM 597 C C . VAL A 1 81 ? 12.475 105.542 21.722 1.00 21.68 81 VAL A C 1
ATOM 598 O O . VAL A 1 81 ? 13.589 105.487 21.256 1.00 20.25 81 VAL A O 1
ATOM 602 N N . HIS A 1 82 ? 11.738 104.498 22.064 1.00 22.37 82 HIS A N 1
ATOM 603 C CA . HIS A 1 82 ? 12.308 103.155 22.051 1.00 21.81 82 HIS A CA 1
ATOM 604 C C . HIS A 1 82 ? 11.698 102.402 20.861 1.00 20.66 82 HIS A C 1
ATOM 605 O O . HIS A 1 82 ? 10.488 102.102 20.875 1.00 20.26 82 HIS A O 1
ATOM 612 N N . ILE A 1 83 ? 12.541 102.147 19.872 1.00 21.82 83 ILE A N 1
ATOM 613 C CA . ILE A 1 83 ? 12.117 101.674 18.535 1.00 21.29 83 ILE A CA 1
ATOM 614 C C . ILE A 1 83 ? 12.042 100.151 18.590 1.00 20.35 83 ILE A C 1
ATOM 615 O O . ILE A 1 83 ? 13.076 99.493 18.602 1.00 20.58 83 ILE A O 1
ATOM 620 N N . LEU A 1 84 ? 10.810 99.638 18.661 1.00 19.57 84 LEU A N 1
ATOM 621 C CA . LEU A 1 84 ? 10.553 98.184 18.651 1.00 19.63 84 LEU A CA 1
ATOM 622 C C . LEU A 1 84 ? 9.651 97.792 17.453 1.00 19.67 84 LEU A C 1
ATOM 623 O O . LEU A 1 84 ? 8.842 96.911 17.546 1.00 21.52 84 LEU A O 1
ATOM 628 N N . LEU A 1 85 ? 9.930 98.458 16.336 1.00 20.79 85 LEU A N 1
ATOM 629 C CA . LEU A 1 85 ? 9.383 98.139 15.073 1.00 21.74 85 LEU A CA 1
ATOM 630 C C . LEU A 1 85 ? 10.297 97.109 14.364 1.00 20.42 85 LEU A C 1
ATOM 631 O O . LEU A 1 85 ? 11.468 97.021 14.649 1.00 19.13 85 LEU A O 1
ATOM 636 N N . PRO A 1 86 ? 9.784 96.407 13.332 1.00 20.54 86 PRO A N 1
ATOM 637 C CA . PRO A 1 86 ? 10.682 95.519 12.549 1.00 20.19 86 PRO A CA 1
ATOM 638 C C . PRO A 1 86 ? 11.884 96.250 12.044 1.00 19.76 86 PRO A C 1
ATOM 639 O O . PRO A 1 86 ? 11.789 97.390 11.573 1.00 20.72 86 PRO A O 1
ATOM 643 N N . ASP A 1 87 ? 13.062 95.640 12.110 1.00 19.63 87 ASP A N 1
ATOM 644 C CA . ASP A 1 87 ? 14.296 96.308 11.684 1.00 20.39 87 ASP A CA 1
ATOM 645 C C . ASP A 1 87 ? 14.187 96.911 10.292 1.00 22.06 87 ASP A C 1
ATOM 646 O O . ASP A 1 87 ? 14.677 98.006 10.027 1.00 20.83 87 ASP A O 1
ATOM 651 N N . GLU A 1 88 ? 13.541 96.179 9.389 1.00 20.98 88 GLU A N 1
ATOM 652 C CA . GLU A 1 88 ? 13.551 96.558 7.959 1.00 21.81 88 GLU A CA 1
ATOM 653 C C . GLU A 1 88 ? 12.725 97.807 7.666 1.00 22.48 88 GLU A C 1
ATOM 654 O O . GLU A 1 88 ? 13.034 98.493 6.702 1.00 25.28 88 GLU A O 1
ATOM 660 N N . VAL A 1 89 ? 11.784 98.133 8.553 1.00 22.16 89 VAL A N 1
ATOM 661 C CA . VAL A 1 89 ? 10.942 99.319 8.365 1.00 25.66 89 VAL A CA 1
ATOM 662 C C . VAL A 1 89 ? 11.394 100.516 9.213 1.00 24.68 89 VAL A C 1
ATOM 663 O O . VAL A 1 89 ? 10.969 101.651 8.955 1.00 23.27 89 VAL A O 1
ATOM 667 N N . GLN A 1 90 ? 12.312 100.279 10.161 1.00 21.82 90 GLN A N 1
ATOM 668 C CA . GLN A 1 90 ? 12.719 101.419 11.030 1.00 21.07 90 GLN A CA 1
ATOM 669 C C . GLN A 1 90 ? 13.251 102.594 10.264 1.00 20.15 90 GLN A C 1
ATOM 670 O O . GLN A 1 90 ? 12.921 103.726 10.646 1.00 23.68 90 GLN A O 1
ATOM 676 N N . PRO A 1 91 ? 14.110 102.427 9.247 1.00 24.70 91 PRO A N 1
ATOM 677 C CA . PRO A 1 91 ? 14.708 103.634 8.666 1.00 24.89 91 PRO A CA 1
ATOM 678 C C . PRO A 1 91 ? 13.662 104.629 8.109 1.00 28.84 91 PRO A C 1
ATOM 679 O O . PRO A 1 91 ? 13.722 105.862 8.456 1.00 26.01 91 PRO A O 1
ATOM 683 N N . ALA A 1 92 ? 12.672 104.130 7.362 1.00 28.49 92 ALA A N 1
ATOM 684 C CA . ALA A 1 92 ? 11.668 105.039 6.759 1.00 30.19 92 ALA A CA 1
ATOM 685 C C . ALA A 1 92 ? 10.776 105.662 7.844 1.00 30.22 92 ALA A C 1
ATOM 686 O O . ALA A 1 92 ? 10.484 106.828 7.732 1.00 29.64 92 ALA A O 1
ATOM 688 N N . ILE A 1 93 ? 10.334 104.878 8.851 1.00 25.70 93 ILE A N 1
ATOM 689 C CA . ILE A 1 93 ? 9.477 105.350 9.871 1.00 25.70 93 ILE A CA 1
ATOM 690 C C . ILE A 1 93 ? 10.254 106.373 10.747 1.00 26.59 93 ILE A C 1
ATOM 691 O O . ILE A 1 93 ? 9.742 107.434 11.115 1.00 25.18 93 ILE A O 1
ATOM 696 N N . TYR A 1 94 ? 11.528 106.095 10.976 1.00 24.62 94 TYR A N 1
ATOM 697 C CA . TYR A 1 94 ? 12.347 107.016 11.739 1.00 24.02 94 TYR A CA 1
ATOM 698 C C . TYR A 1 94 ? 12.392 108.373 10.998 1.00 26.05 94 TYR A C 1
ATOM 699 O O . TYR A 1 94 ? 12.167 109.429 11.595 1.00 24.20 94 TYR A O 1
ATOM 708 N N . GLU A 1 95 ? 12.735 108.337 9.724 1.00 24.94 95 GLU A N 1
ATOM 709 C CA . GLU A 1 95 ? 12.936 109.539 8.948 1.00 30.45 95 GLU A CA 1
ATOM 710 C C . GLU A 1 95 ? 11.657 110.343 8.899 1.00 31.84 95 GLU A C 1
ATOM 711 O O . GLU A 1 95 ? 11.678 111.574 9.131 1.00 29.60 95 GLU A O 1
ATOM 717 N N . ASN A 1 96 ? 10.553 109.661 8.640 1.00 27.25 96 ASN A N 1
ATOM 718 C CA . ASN A 1 96 ? 9.257 110.372 8.468 1.00 31.58 96 ASN A CA 1
ATOM 719 C C . ASN A 1 96 ? 8.502 110.764 9.711 1.00 28.19 96 ASN A C 1
ATOM 720 O O . ASN A 1 96 ? 7.821 111.796 9.755 1.00 34.06 96 ASN A O 1
ATOM 725 N N . GLN A 1 97 ? 8.490 109.917 10.701 1.00 24.91 97 GLN A N 1
ATOM 726 C CA . GLN A 1 97 ? 7.573 110.033 11.817 1.00 26.17 97 GLN A CA 1
ATOM 727 C C . GLN A 1 97 ? 8.248 110.347 13.163 1.00 29.24 97 GLN A C 1
ATOM 728 O O . GLN A 1 97 ? 7.571 110.821 14.082 1.00 30.46 97 GLN A O 1
ATOM 734 N N . ILE A 1 98 ? 9.551 110.091 13.250 1.00 27.44 98 ILE A N 1
ATOM 735 C CA . ILE A 1 98 ? 10.233 110.147 14.556 1.00 28.47 98 ILE A CA 1
ATOM 736 C C . ILE A 1 98 ? 11.232 111.295 14.567 1.00 26.36 98 ILE A C 1
ATOM 737 O O . ILE A 1 98 ? 11.181 112.146 15.484 1.00 29.72 98 ILE A O 1
ATOM 742 N N . LYS A 1 99 ? 12.103 111.340 13.576 1.00 26.92 99 LYS A N 1
ATOM 743 C CA . LYS A 1 99 ? 13.187 112.282 13.504 1.00 28.19 99 LYS A CA 1
ATOM 744 C C . LYS A 1 99 ? 12.691 113.732 13.703 1.00 34.84 99 LYS A C 1
ATOM 745 O O . LYS A 1 99 ? 13.282 114.460 14.487 1.00 33.84 99 LYS A O 1
ATOM 751 N N . PRO A 1 100 ? 11.579 114.142 13.057 1.00 33.63 100 PRO A N 1
ATOM 752 C CA . PRO A 1 100 ? 11.169 115.575 13.308 1.00 32.35 100 PRO A CA 1
ATOM 753 C C . PRO A 1 100 ? 10.706 115.910 14.679 1.00 31.99 100 PRO A C 1
ATOM 754 O O . PRO A 1 100 ? 10.628 117.095 15.014 1.00 33.22 100 PRO A O 1
ATOM 758 N N A GLN A 1 101 ? 10.382 114.917 15.492 0.70 30.19 101 GLN A N 1
ATOM 759 N N B GLN A 1 101 ? 10.329 114.911 15.473 0.30 29.46 101 GLN A N 1
ATOM 760 C CA A GLN A 1 101 ? 9.974 115.124 16.865 0.70 30.78 101 GLN A CA 1
ATOM 761 C CA B GLN A 1 101 ? 9.945 115.122 16.860 0.30 28.25 101 GLN A CA 1
ATOM 762 C C A GLN A 1 101 ? 11.137 114.996 17.854 0.70 33.88 101 GLN A C 1
ATOM 763 C C B GLN A 1 101 ? 11.122 114.978 17.844 0.30 31.22 101 GLN A C 1
ATOM 764 O O A GLN A 1 101 ? 10.942 115.112 19.072 0.70 34.12 101 GLN A O 1
ATOM 765 O O B GLN A 1 101 ? 10.918 115.084 19.057 0.30 31.53 101 GLN A O 1
ATOM 776 N N . LEU A 1 102 ? 12.336 114.709 17.354 1.00 31.57 102 LEU A N 1
ATOM 777 C CA . LEU A 1 102 ? 13.467 114.478 18.286 1.00 36.18 102 LEU A CA 1
ATOM 778 C C . LEU A 1 102 ? 13.817 115.879 18.822 1.00 38.43 102 LEU A C 1
ATOM 779 O O . LEU A 1 102 ? 13.675 116.886 18.124 1.00 40.28 102 LEU A O 1
ATOM 784 N N . LYS A 1 103 ? 14.110 115.974 20.082 1.00 35.11 103 LYS A N 1
ATOM 785 C CA . LYS A 1 103 ? 14.598 117.237 20.619 1.00 33.64 103 LYS A CA 1
ATOM 786 C C . LYS A 1 103 ? 15.886 116.849 21.316 1.00 30.65 103 LYS A C 1
ATOM 787 O O . LYS A 1 103 ? 15.975 115.753 21.887 1.00 28.02 103 LYS A O 1
ATOM 793 N N . ALA A 1 104 ? 16.779 117.813 21.424 1.00 30.91 104 ALA A N 1
ATOM 794 C CA . ALA A 1 104 ? 17.991 117.623 22.269 1.00 28.65 104 ALA A CA 1
ATOM 795 C C . ALA A 1 104 ? 17.733 116.997 23.552 1.00 27.87 104 ALA A C 1
ATOM 796 O O . ALA A 1 104 ? 16.836 117.371 24.283 1.00 28.25 104 ALA A O 1
ATOM 798 N N . GLY A 1 105 ? 18.598 116.047 23.880 1.00 28.76 105 GLY A N 1
ATOM 799 C CA . GLY A 1 105 ? 18.553 115.317 25.127 1.00 29.74 105 GLY A CA 1
ATOM 800 C C . GLY A 1 105 ? 17.518 114.273 25.352 1.00 30.19 105 GLY A C 1
ATOM 801 O O . GLY A 1 105 ? 17.510 113.643 26.428 1.00 29.92 105 GLY A O 1
ATOM 802 N N . LYS A 1 106 ? 16.564 114.107 24.430 1.00 26.84 106 LYS A N 1
ATOM 803 C CA . LYS A 1 106 ? 15.854 112.809 24.394 1.00 27.70 106 LYS A CA 1
ATOM 804 C C . LYS A 1 106 ? 16.899 111.682 24.192 1.00 24.90 106 LYS A C 1
ATOM 805 O O . LYS A 1 106 ? 18.050 111.926 23.719 1.00 25.70 106 LYS A O 1
ATOM 811 N N . ALA A 1 107 ? 16.458 110.460 24.490 1.00 23.10 107 ALA A N 1
ATOM 812 C CA . ALA A 1 107 ? 17.267 109.258 24.192 1.00 25.31 107 ALA A CA 1
ATOM 813 C C . ALA A 1 107 ? 16.505 108.436 23.128 1.00 23.83 107 ALA A C 1
ATOM 814 O O . ALA A 1 107 ? 15.282 108.238 23.243 1.00 26.38 107 ALA A O 1
ATOM 816 N N . LEU A 1 108 ? 17.208 108.088 22.080 1.00 25.25 108 LEU A N 1
ATOM 817 C CA . LEU A 1 108 ? 16.739 107.105 21.053 1.00 21.79 108 LEU A CA 1
ATOM 818 C C . LEU A 1 108 ? 17.295 105.751 21.431 1.00 21.81 108 LEU A C 1
ATOM 819 O O . LEU A 1 108 ? 18.523 105.563 21.520 1.00 21.17 108 LEU A O 1
ATOM 824 N N . CYS A 1 109 ? 16.397 104.783 21.591 1.00 21.46 109 CYS A N 1
ATOM 825 C CA . CYS A 1 109 ? 16.757 103.474 22.094 1.00 19.86 109 CYS A CA 1
ATOM 826 C C . CYS A 1 109 ? 16.276 102.399 21.084 1.00 21.52 109 CYS A C 1
ATOM 827 O O . CYS A 1 109 ? 15.326 102.630 20.315 1.00 20.69 109 CYS A O 1
ATOM 830 N N . PHE A 1 110 ? 16.978 101.280 21.112 1.00 19.94 110 PHE A N 1
ATOM 831 C CA . PHE A 1 110 ? 16.751 100.129 20.179 1.00 19.25 110 PHE A CA 1
ATOM 832 C C . PHE A 1 110 ? 16.883 98.877 21.031 1.00 19.03 110 PHE A C 1
ATOM 833 O O . PHE A 1 110 ? 17.507 98.905 22.134 1.00 17.26 110 PHE A O 1
ATOM 841 N N . SER A 1 111 ? 16.397 97.743 20.512 1.00 17.47 111 SER A N 1
ATOM 842 C CA . SER A 1 111 ? 16.709 96.465 21.122 1.00 19.32 111 SER A CA 1
ATOM 843 C C . SER A 1 111 ? 17.510 95.545 20.225 1.00 18.22 111 SER A C 1
ATOM 844 O O . SER A 1 111 ? 17.704 94.394 20.579 1.00 18.01 111 SER A O 1
ATOM 847 N N . HIS A 1 112 ? 18.061 96.087 19.150 1.00 19.17 112 HIS A N 1
ATOM 848 C CA . HIS A 1 112 ? 19.003 95.383 18.288 1.00 17.86 112 HIS A CA 1
ATOM 849 C C . HIS A 1 112 ? 19.790 96.493 17.626 1.00 19.36 112 HIS A C 1
ATOM 850 O O . HIS A 1 112 ? 19.170 97.501 17.158 1.00 19.90 112 HIS A O 1
ATOM 857 N N . GLY A 1 113 ? 21.098 96.269 17.505 1.00 18.80 113 GLY A N 1
ATOM 858 C CA . GLY A 1 113 ? 22.006 97.278 16.914 1.00 20.60 113 GLY A CA 1
ATOM 859 C C . GLY A 1 113 ? 22.031 97.503 15.410 1.00 20.60 113 GLY A C 1
ATOM 860 O O . GLY A 1 113 ? 22.738 98.427 14.940 1.00 21.76 113 GLY A O 1
ATOM 861 N N . PHE A 1 114 ? 21.265 96.644 14.670 1.00 20.40 114 PHE A N 1
ATOM 862 C CA . PHE A 1 114 ? 21.376 96.531 13.189 1.00 19.88 114 PHE A CA 1
ATOM 863 C C . PHE A 1 114 ? 21.389 97.930 12.541 1.00 20.18 114 PHE A C 1
ATOM 864 O O . PHE A 1 114 ? 22.340 98.294 11.826 1.00 21.52 114 PHE A O 1
ATOM 872 N N . ASN A 1 115 ? 20.328 98.706 12.788 1.00 19.73 115 ASN A N 1
ATOM 873 C CA . ASN A 1 115 ? 20.158 99.945 12.006 1.00 18.42 115 ASN A CA 1
ATOM 874 C C . ASN A 1 115 ? 21.173 101.005 12.306 1.00 20.70 115 ASN A C 1
ATOM 875 O O . ASN A 1 115 ? 21.588 101.770 11.393 1.00 20.91 115 ASN A O 1
ATOM 880 N N . ILE A 1 116 ? 21.574 101.070 13.562 1.00 20.84 116 ILE A N 1
ATOM 881 C CA . ILE A 1 116 ? 22.665 102.001 13.948 1.00 22.05 116 ILE A CA 1
ATOM 882 C C . ILE A 1 116 ? 24.025 101.495 13.468 1.00 20.94 116 ILE A C 1
ATOM 883 O O . ILE A 1 116 ? 24.796 102.213 12.823 1.00 23.48 116 ILE A O 1
ATOM 888 N N . CYS A 1 117 ? 24.286 100.207 13.707 1.00 20.19 117 CYS A N 1
ATOM 889 C CA . CYS A 1 117 ? 25.541 99.585 13.288 1.00 21.63 117 CYS A CA 1
ATOM 890 C C . CYS A 1 117 ? 25.816 99.730 11.787 1.00 22.57 117 CYS A C 1
ATOM 891 O O . CYS A 1 117 ? 26.943 100.072 11.387 1.00 23.44 117 CYS A O 1
ATOM 894 N N . PHE A 1 118 ? 24.823 99.402 10.957 1.00 21.13 118 PHE A N 1
ATOM 895 C CA . PHE A 1 118 ? 24.975 99.457 9.521 1.00 20.28 118 PHE A CA 1
ATOM 896 C C . PHE A 1 118 ? 24.656 100.793 8.953 1.00 23.90 118 PHE A C 1
ATOM 897 O O . PHE A 1 118 ? 24.602 100.954 7.722 1.00 25.42 118 PHE A O 1
ATOM 905 N N . LYS A 1 119 ? 24.450 101.799 9.813 1.00 22.61 119 LYS A N 1
ATOM 906 C CA . LYS A 1 119 ? 24.280 103.170 9.329 1.00 24.67 119 LYS A CA 1
ATOM 907 C C . LYS A 1 119 ? 23.010 103.374 8.479 1.00 26.23 119 LYS A C 1
ATOM 908 O O . LYS A 1 119 ? 22.970 104.252 7.613 1.00 24.84 119 LYS A O 1
ATOM 914 N N . ARG A 1 120 ? 21.948 102.613 8.735 1.00 22.88 120 ARG A N 1
ATOM 915 C CA . ARG A 1 120 ? 20.719 102.851 8.126 1.00 22.23 120 ARG A CA 1
ATOM 916 C C . ARG A 1 120 ? 19.934 103.956 8.782 1.00 26.55 120 ARG A C 1
ATOM 917 O O . ARG A 1 120 ? 19.035 104.502 8.165 1.00 25.55 120 ARG A O 1
ATOM 925 N N . ILE A 1 121 ? 20.212 104.205 10.065 1.00 22.91 121 ILE A N 1
ATOM 926 C CA . ILE A 1 121 ? 19.691 105.364 10.811 1.00 22.86 121 ILE A CA 1
ATOM 927 C C . ILE A 1 121 ? 20.900 106.120 11.387 1.00 24.64 121 ILE A C 1
ATOM 928 O O . ILE A 1 121 ? 21.771 105.510 12.047 1.00 25.89 121 ILE A O 1
ATOM 933 N N . VAL A 1 122 ? 20.968 107.425 11.094 1.00 25.35 122 VAL A N 1
ATOM 934 C CA . VAL A 1 122 ? 22.096 108.240 11.540 1.00 27.03 122 VAL A CA 1
ATOM 935 C C . VAL A 1 122 ? 21.441 109.352 12.418 1.00 27.93 122 VAL A C 1
ATOM 936 O O . VAL A 1 122 ? 20.874 110.259 11.902 1.00 31.09 122 VAL A O 1
ATOM 940 N N . PRO A 1 123 ? 21.422 109.180 13.747 1.00 26.76 123 PRO A N 1
ATOM 941 C CA . PRO A 1 123 ? 20.659 110.046 14.678 1.00 27.08 123 PRO A CA 1
ATOM 942 C C . PRO A 1 123 ? 21.304 111.453 14.732 1.00 25.97 123 PRO A C 1
ATOM 943 O O . PRO A 1 123 ? 22.380 111.614 14.299 1.00 24.70 123 PRO A O 1
ATOM 947 N N . PRO A 1 124 ? 20.537 112.457 15.077 1.00 25.93 124 PRO A N 1
ATOM 948 C CA . PRO A 1 124 ? 21.234 113.737 15.348 1.00 31.10 124 PRO A CA 1
ATOM 949 C C . PRO A 1 124 ? 22.287 113.623 16.476 1.00 25.96 124 PRO A C 1
ATOM 950 O O . PRO A 1 124 ? 22.147 112.797 17.431 1.00 27.38 124 PRO A O 1
ATOM 954 N N . GLU A 1 125 ? 23.250 114.525 16.436 1.00 27.02 125 GLU A N 1
ATOM 955 C CA . GLU A 1 125 ? 24.349 114.573 17.382 1.00 28.28 125 GLU A CA 1
ATOM 956 C C . GLU A 1 125 ? 23.874 114.864 18.813 1.00 28.12 125 GLU A C 1
ATOM 957 O O . GLU A 1 125 ? 24.500 114.424 19.777 1.00 27.42 125 GLU A O 1
ATOM 963 N N . ASP A 1 126 ? 22.739 115.529 18.981 1.00 26.61 126 ASP A N 1
ATOM 964 C CA . ASP A 1 126 ? 22.362 116.024 20.311 1.00 25.76 126 ASP A CA 1
ATOM 965 C C . ASP A 1 126 ? 21.374 115.181 21.033 1.00 25.86 126 ASP A C 1
ATOM 966 O O . ASP A 1 126 ? 20.763 115.614 21.996 1.00 24.40 126 ASP A O 1
ATOM 971 N N . VAL A 1 127 ? 21.169 113.931 20.589 1.00 24.02 127 VAL A N 1
ATOM 972 C CA . VAL A 1 127 ? 20.350 112.971 21.338 1.00 22.13 127 VAL A CA 1
ATOM 973 C C . VAL A 1 127 ? 21.177 111.810 21.836 1.00 20.60 127 VAL A C 1
ATOM 974 O O . VAL A 1 127 ? 22.153 111.432 21.220 1.00 25.17 127 VAL A O 1
ATOM 978 N N . ASP A 1 128 ? 20.785 111.255 22.953 1.00 21.69 128 ASP A N 1
ATOM 979 C CA . ASP A 1 128 ? 21.474 110.095 23.436 1.00 19.93 128 ASP A CA 1
ATOM 980 C C . ASP A 1 128 ? 21.022 108.930 22.475 1.00 21.93 128 ASP A C 1
ATOM 981 O O . ASP A 1 128 ? 19.849 108.917 22.005 1.00 21.60 128 ASP A O 1
ATOM 986 N N . VAL A 1 129 ? 21.901 107.948 22.332 1.00 22.25 129 VAL A N 1
ATOM 987 C CA . VAL A 1 129 ? 21.591 106.754 21.494 1.00 19.27 129 VAL A CA 1
ATOM 988 C C . VAL A 1 129 ? 22.031 105.516 22.265 1.00 19.03 129 VAL A C 1
ATOM 989 O O . VAL A 1 129 ? 23.250 105.342 22.569 1.00 20.99 129 VAL A O 1
ATOM 993 N N . ILE A 1 130 ? 21.046 104.720 22.646 1.00 18.50 130 ILE A N 1
ATOM 994 C CA . ILE A 1 130 ? 21.226 103.611 23.524 1.00 19.88 130 ILE A CA 1
ATOM 995 C C . ILE A 1 130 ? 20.595 102.337 22.962 1.00 19.72 130 ILE A C 1
ATOM 996 O O . ILE A 1 130 ? 19.711 102.406 22.105 1.00 19.47 130 ILE A O 1
ATOM 1001 N N . MET A 1 131 ? 20.983 101.213 23.543 1.00 20.00 131 MET A N 1
ATOM 1002 C CA . MET A 1 131 ? 20.397 99.926 23.200 1.00 19.97 131 MET A CA 1
ATOM 1003 C C . MET A 1 131 ? 20.259 99.072 24.419 1.00 18.81 131 MET A C 1
ATOM 1004 O O . MET A 1 131 ? 21.211 98.935 25.232 1.00 19.08 131 MET A O 1
ATOM 1009 N N . VAL A 1 132 ? 19.070 98.515 24.608 1.00 17.75 132 VAL A N 1
ATOM 1010 C CA . VAL A 1 132 ? 18.802 97.481 25.587 1.00 17.71 132 VAL A CA 1
ATOM 1011 C C . VAL A 1 132 ? 18.308 96.224 24.851 1.00 19.74 132 VAL A C 1
ATOM 1012 O O . VAL A 1 132 ? 17.144 96.184 24.381 1.00 20.01 132 VAL A O 1
ATOM 1016 N N . ALA A 1 133 ? 19.208 95.276 24.669 1.00 17.07 133 ALA A N 1
ATOM 1017 C CA . ALA A 1 133 ? 18.941 94.113 23.789 1.00 17.79 133 ALA A CA 1
ATOM 1018 C C . ALA A 1 133 ? 18.731 92.866 24.571 1.00 16.81 133 ALA A C 1
ATOM 1019 O O . ALA A 1 133 ? 19.702 92.358 25.137 1.00 18.57 133 ALA A O 1
ATOM 1021 N N . PRO A 1 134 ? 17.467 92.314 24.636 1.00 19.27 134 PRO A N 1
ATOM 1022 C CA . PRO A 1 134 ? 17.255 91.113 25.423 1.00 18.57 134 PRO A CA 1
ATOM 1023 C C . PRO A 1 134 ? 17.706 89.925 24.584 1.00 20.40 134 PRO A C 1
ATOM 1024 O O . PRO A 1 134 ? 17.370 89.884 23.413 1.00 19.74 134 PRO A O 1
ATOM 1028 N N . LYS A 1 135 ? 18.341 88.926 25.210 1.00 18.19 135 LYS A N 1
ATOM 1029 C CA . LYS A 1 135 ? 18.759 87.689 24.567 1.00 18.93 135 LYS A CA 1
ATOM 1030 C C . LYS A 1 135 ? 17.608 86.686 24.766 1.00 19.27 135 LYS A C 1
ATOM 1031 O O . LYS A 1 135 ? 17.681 85.693 25.541 1.00 19.94 135 LYS A O 1
ATOM 1037 N N . ALA A 1 136 ? 16.443 87.025 24.149 1.00 18.63 136 ALA A N 1
ATOM 1038 C CA . ALA A 1 136 ? 15.231 86.296 24.387 1.00 17.35 136 ALA A CA 1
ATOM 1039 C C . ALA A 1 136 ? 14.145 86.698 23.403 1.00 19.98 136 ALA A C 1
ATOM 1040 O O . ALA A 1 136 ? 13.999 87.876 23.060 1.00 19.46 136 ALA A O 1
ATOM 1042 N N . PRO A 1 137 ? 13.362 85.700 22.948 1.00 19.13 137 PRO A N 1
ATOM 1043 C CA . PRO A 1 137 ? 12.119 86.054 22.288 1.00 19.83 137 PRO A CA 1
ATOM 1044 C C . PRO A 1 137 ? 11.110 86.763 23.259 1.00 19.38 137 PRO A C 1
ATOM 1045 O O . PRO A 1 137 ? 11.012 86.434 24.439 1.00 19.00 137 PRO A O 1
ATOM 1049 N N . GLY A 1 138 ? 10.321 87.663 22.717 1.00 20.66 138 GLY A N 1
ATOM 1050 C CA . GLY A 1 138 ? 9.570 88.546 23.580 1.00 21.42 138 GLY A CA 1
ATOM 1051 C C . GLY A 1 138 ? 8.528 87.856 24.472 1.00 20.93 138 GLY A C 1
ATOM 1052 O O . GLY A 1 138 ? 8.320 88.271 25.610 1.00 20.87 138 GLY A O 1
ATOM 1053 N N . THR A 1 139 ? 7.890 86.788 23.959 1.00 21.38 139 THR A N 1
ATOM 1054 C CA . THR A 1 139 ? 6.848 86.055 24.681 1.00 19.76 139 THR A CA 1
ATOM 1055 C C . THR A 1 139 ? 7.480 85.410 25.944 1.00 20.73 139 THR A C 1
ATOM 1056 O O . THR A 1 139 ? 6.869 85.386 27.027 1.00 21.22 139 THR A O 1
ATOM 1060 N N . GLU A 1 140 ? 8.736 84.892 25.812 1.00 21.25 140 GLU A N 1
ATOM 1061 C CA . GLU A 1 140 ? 9.384 84.127 26.886 1.00 23.42 140 GLU A CA 1
ATOM 1062 C C . GLU A 1 140 ? 10.031 85.118 27.895 1.00 21.32 140 GLU A C 1
ATOM 1063 O O . GLU A 1 140 ? 10.059 84.847 29.068 1.00 21.81 140 GLU A O 1
ATOM 1069 N N . GLU A 1 141 ? 10.397 86.279 27.402 1.00 19.66 141 GLU A N 1
ATOM 1070 C CA . GLU A 1 141 ? 10.829 87.452 28.198 1.00 21.46 141 GLU A CA 1
ATOM 1071 C C . GLU A 1 141 ? 9.722 87.914 29.150 1.00 22.01 141 GLU A C 1
ATOM 1072 O O . GLU A 1 141 ? 9.951 88.097 30.381 1.00 22.40 141 GLU A O 1
ATOM 1078 N N . ARG A 1 142 ? 8.505 88.019 28.629 1.00 21.77 142 ARG A N 1
ATOM 1079 C CA . ARG A 1 142 ? 7.402 88.396 29.456 1.00 21.30 142 ARG A CA 1
ATOM 1080 C C . ARG A 1 142 ? 7.061 87.365 30.536 1.00 21.55 142 ARG A C 1
ATOM 1081 O O . ARG A 1 142 ? 6.923 87.712 31.688 1.00 25.91 142 ARG A O 1
ATOM 1089 N N . LYS A 1 143 ? 7.105 86.092 30.172 1.00 22.28 143 LYS A N 1
ATOM 1090 C CA . LYS A 1 143 ? 6.920 85.003 31.078 1.00 25.72 143 LYS A CA 1
ATOM 1091 C C . LYS A 1 143 ? 7.934 84.982 32.161 1.00 25.40 143 LYS A C 1
ATOM 1092 O O . LYS A 1 143 ? 7.573 84.776 33.360 1.00 24.06 143 LYS A O 1
ATOM 1098 N N . ALA A 1 144 ? 9.211 85.163 31.787 1.00 24.46 144 ALA A N 1
ATOM 1099 C CA . ALA A 1 144 ? 10.254 85.208 32.803 1.00 23.95 144 ALA A CA 1
ATOM 1100 C C . ALA A 1 144 ? 9.976 86.311 33.836 1.00 25.58 144 ALA A C 1
ATOM 1101 O O . ALA A 1 144 ? 10.162 86.096 35.071 1.00 24.33 144 ALA A O 1
ATOM 1103 N N . TYR A 1 145 ? 9.552 87.480 33.360 1.00 22.69 145 TYR A N 1
ATOM 1104 C CA . TYR A 1 145 ? 9.299 88.596 34.250 1.00 25.29 145 TYR A CA 1
ATOM 1105 C C . TYR A 1 145 ? 8.132 88.242 35.209 1.00 27.96 145 TYR A C 1
ATOM 1106 O O . TYR A 1 145 ? 8.245 88.414 36.427 1.00 25.88 145 TYR A O 1
ATOM 1115 N N . LEU A 1 146 ? 7.097 87.639 34.652 1.00 27.13 146 LEU A N 1
ATOM 1116 C CA . LEU A 1 146 ? 5.894 87.285 35.450 1.00 28.30 146 LEU A CA 1
ATOM 1117 C C . LEU A 1 146 ? 6.233 86.179 36.429 1.00 33.79 146 LEU A C 1
ATOM 1118 O O . LEU A 1 146 ? 5.631 86.104 37.488 1.00 34.43 146 LEU A O 1
ATOM 1123 N N . GLU A 1 147 ? 7.217 85.337 36.094 1.00 30.20 147 GLU A N 1
ATOM 1124 C CA . GLU A 1 147 ? 7.679 84.304 36.999 1.00 32.35 147 GLU A CA 1
ATOM 1125 C C . GLU A 1 147 ? 8.643 84.730 38.095 1.00 30.36 147 GLU A C 1
ATOM 1126 O O . GLU A 1 147 ? 9.077 83.866 38.846 1.00 30.26 147 GLU A O 1
ATOM 1132 N N . GLY A 1 148 ? 9.002 86.008 38.192 1.00 28.34 148 GLY A N 1
ATOM 1133 C CA . GLY A 1 148 ? 9.929 86.474 39.241 1.00 29.92 148 GLY A CA 1
ATOM 1134 C C . GLY A 1 148 ? 11.396 86.427 38.840 1.00 30.92 148 GLY A C 1
ATOM 1135 O O . GLY A 1 148 ? 12.293 86.672 39.632 1.00 28.42 148 GLY A O 1
ATOM 1136 N N . PHE A 1 149 ? 11.646 86.129 37.562 1.00 25.92 149 PHE A N 1
ATOM 1137 C CA . PHE A 1 149 ? 13.003 86.031 37.015 1.00 25.25 149 PHE A CA 1
ATOM 1138 C C . PHE A 1 149 ? 13.118 87.113 35.894 1.00 25.27 149 PHE A C 1
ATOM 1139 O O . PHE A 1 149 ? 12.609 88.274 36.052 1.00 24.53 149 PHE A O 1
ATOM 1147 N N . GLY A 1 150 ? 13.878 86.810 34.828 1.00 24.16 150 GLY A N 1
ATOM 1148 C CA . GLY A 1 150 ? 14.254 87.835 33.871 1.00 20.58 150 GLY A CA 1
ATOM 1149 C C . GLY A 1 150 ? 15.076 87.144 32.772 1.00 23.35 150 GLY A C 1
ATOM 1150 O O . GLY A 1 150 ? 15.434 85.990 32.940 1.00 24.18 150 GLY A O 1
ATOM 1151 N N . VAL A 1 151 ? 15.332 87.845 31.660 1.00 21.75 151 VAL A N 1
ATOM 1152 C CA . VAL A 1 151 ? 16.168 87.282 30.557 1.00 22.36 151 VAL A CA 1
ATOM 1153 C C . VAL A 1 151 ? 17.449 88.048 30.541 1.00 19.78 151 VAL A C 1
ATOM 1154 O O . VAL A 1 151 ? 17.454 89.271 30.877 1.00 21.36 151 VAL A O 1
ATOM 1158 N N . PRO A 1 152 ? 18.514 87.413 30.043 1.00 19.72 152 PRO A N 1
ATOM 1159 C CA . PRO A 1 152 ? 19.782 88.147 29.907 1.00 20.87 152 PRO A CA 1
ATOM 1160 C C . PRO A 1 152 ? 19.685 89.296 28.895 1.00 21.30 152 PRO A C 1
ATOM 1161 O O . PRO A 1 152 ? 18.864 89.281 27.989 1.00 19.83 152 PRO A O 1
ATOM 1165 N N . GLY A 1 153 ? 20.491 90.323 29.107 1.00 18.79 153 GLY A N 1
ATOM 1166 C CA . GLY A 1 153 ? 20.557 91.469 28.195 1.00 21.02 153 GLY A CA 1
ATOM 1167 C C . GLY A 1 153 ? 21.904 92.083 27.920 1.00 19.57 153 GLY A C 1
ATOM 1168 O O . GLY A 1 153 ? 22.861 91.901 28.693 1.00 22.75 153 GLY A O 1
ATOM 1169 N N . LEU A 1 154 ? 21.979 92.807 26.828 1.00 19.63 154 LEU A N 1
ATOM 1170 C CA . LEU A 1 154 ? 23.171 93.511 26.386 1.00 19.81 154 LEU A CA 1
ATOM 1171 C C . LEU A 1 154 ? 22.810 94.986 26.335 1.00 22.48 154 LEU A C 1
ATOM 1172 O O . LEU A 1 154 ? 21.721 95.386 25.795 1.00 20.22 154 LEU A O 1
ATOM 1177 N N . VAL A 1 155 ? 23.693 95.830 26.901 1.00 20.96 155 VAL A N 1
ATOM 1178 C CA . VAL A 1 155 ? 23.443 97.250 26.946 1.00 20.78 155 VAL A CA 1
ATOM 1179 C C . VAL A 1 155 ? 24.589 98.005 26.301 1.00 22.25 155 VAL A C 1
ATOM 1180 O O . VAL A 1 155 ? 25.747 97.801 26.643 1.00 22.37 155 VAL A O 1
ATOM 1184 N N . ALA A 1 156 ? 24.276 98.840 25.322 1.00 21.35 156 ALA A N 1
ATOM 1185 C CA . ALA A 1 156 ? 25.233 99.623 24.612 1.00 20.81 156 ALA A CA 1
ATOM 1186 C C . ALA A 1 156 ? 24.842 101.121 24.575 1.00 21.41 156 ALA A C 1
ATOM 1187 O O . ALA A 1 156 ? 23.671 101.457 24.627 1.00 21.34 156 ALA A O 1
ATOM 1189 N N . VAL A 1 157 ? 25.861 101.963 24.436 1.00 22.95 157 VAL A N 1
ATOM 1190 C CA . VAL A 1 157 ? 25.695 103.408 24.290 1.00 21.63 157 VAL A CA 1
ATOM 1191 C C . VAL A 1 157 ? 26.504 103.895 23.143 1.00 21.95 157 VAL A C 1
ATOM 1192 O O . VAL A 1 157 ? 27.728 103.743 23.098 1.00 25.23 157 VAL A O 1
ATOM 1196 N N . LYS A 1 158 ? 25.846 104.515 22.182 1.00 20.55 158 LYS A N 1
ATOM 1197 C CA . LYS A 1 158 ? 26.526 104.980 20.985 1.00 21.46 158 LYS A CA 1
ATOM 1198 C C . LYS A 1 158 ? 26.790 106.504 21.130 1.00 23.79 158 LYS A C 1
ATOM 1199 O O . LYS A 1 158 ? 27.779 106.958 20.625 1.00 23.36 158 LYS A O 1
ATOM 1205 N N . GLN A 1 159 ? 25.841 107.228 21.749 1.00 25.46 159 GLN A N 1
ATOM 1206 C CA . GLN A 1 159 ? 25.960 108.723 21.939 1.00 23.65 159 GLN A CA 1
ATOM 1207 C C . GLN A 1 159 ? 25.451 109.074 23.347 1.00 21.96 159 GLN A C 1
ATOM 1208 O O . GLN A 1 159 ? 24.432 108.560 23.819 1.00 21.59 159 GLN A O 1
ATOM 1214 N N . ASN A 1 160 ? 26.156 110.013 24.000 1.00 22.12 160 ASN A N 1
ATOM 1215 C CA . ASN A 1 160 ? 25.853 110.344 25.404 1.00 23.13 160 ASN A CA 1
ATOM 1216 C C . ASN A 1 160 ? 25.957 111.898 25.619 1.00 24.63 160 ASN A C 1
ATOM 1217 O O . ASN A 1 160 ? 26.575 112.367 26.639 1.00 23.69 160 ASN A O 1
ATOM 1222 N N . PRO A 1 161 ? 25.306 112.670 24.757 1.00 22.44 161 PRO A N 1
ATOM 1223 C CA . PRO A 1 161 ? 25.412 114.133 24.986 1.00 24.03 161 PRO A CA 1
ATOM 1224 C C . PRO A 1 161 ? 24.732 114.668 26.258 1.00 27.27 161 PRO A C 1
ATOM 1225 O O . PRO A 1 161 ? 25.090 115.788 26.704 1.00 25.41 161 PRO A O 1
ATOM 1229 N N . SER A 1 162 ? 23.840 113.891 26.846 1.00 24.43 162 SER A N 1
ATOM 1230 C CA . SER A 1 162 ? 23.187 114.287 28.073 1.00 26.64 162 SER A CA 1
ATOM 1231 C C . SER A 1 162 ? 23.994 113.910 29.295 1.00 25.65 162 SER A C 1
ATOM 1232 O O . SER A 1 162 ? 23.621 114.262 30.410 1.00 26.64 162 SER A O 1
ATOM 1235 N N . GLY A 1 163 ? 24.966 113.037 29.106 1.00 23.73 163 GLY A N 1
ATOM 1236 C CA . GLY A 1 163 ? 25.646 112.307 30.191 1.00 24.83 163 GLY A CA 1
ATOM 1237 C C . GLY A 1 163 ? 24.965 111.189 30.871 1.00 24.37 163 GLY A C 1
ATOM 1238 O O . GLY A 1 163 ? 25.621 110.414 31.595 1.00 26.41 163 GLY A O 1
ATOM 1239 N N . GLU A 1 164 ? 23.660 111.063 30.670 1.00 23.67 164 GLU A N 1
ATOM 1240 C CA . GLU A 1 164 ? 22.881 110.108 31.399 1.00 22.84 164 GLU A CA 1
ATOM 1241 C C . GLU A 1 164 ? 22.450 108.875 30.501 1.00 21.12 164 GLU A C 1
ATOM 1242 O O . GLU A 1 164 ? 21.659 108.047 30.977 1.00 22.78 164 GLU A O 1
ATOM 1248 N N . ALA A 1 165 ? 23.041 108.752 29.323 1.00 21.23 165 ALA A N 1
ATOM 1249 C CA . ALA A 1 165 ? 22.608 107.672 28.387 1.00 22.77 165 ALA A CA 1
ATOM 1250 C C . ALA A 1 165 ? 22.751 106.301 29.009 1.00 22.56 165 ALA A C 1
ATOM 1251 O O . ALA A 1 165 ? 21.793 105.492 29.018 1.00 24.70 165 ALA A O 1
ATOM 1253 N N . ARG A 1 166 ? 23.906 106.044 29.606 1.00 22.44 166 ARG A N 1
ATOM 1254 C CA . ARG A 1 166 ? 24.164 104.740 30.207 1.00 22.82 166 ARG A CA 1
ATOM 1255 C C . ARG A 1 166 ? 23.233 104.468 31.368 1.00 25.18 166 ARG A C 1
ATOM 1256 O O . ARG A 1 166 ? 22.744 103.367 31.589 1.00 21.80 166 ARG A O 1
ATOM 1264 N N . GLU A 1 167 ? 23.079 105.466 32.228 1.00 23.07 167 GLU A N 1
ATOM 1265 C CA . GLU A 1 167 ? 22.250 105.317 33.378 1.00 22.04 167 GLU A CA 1
ATOM 1266 C C . GLU A 1 167 ? 20.789 104.943 33.011 1.00 20.28 167 GLU A C 1
ATOM 1267 O O . GLU A 1 167 ? 20.178 104.086 33.627 1.00 21.92 167 GLU A O 1
ATOM 1273 N N . VAL A 1 168 ? 20.267 105.615 32.001 1.00 21.48 168 VAL A N 1
ATOM 1274 C CA . VAL A 1 168 ? 18.909 105.375 31.483 1.00 23.29 168 VAL A CA 1
ATOM 1275 C C . VAL A 1 168 ? 18.802 103.961 30.901 1.00 22.81 168 VAL A C 1
ATOM 1276 O O . VAL A 1 168 ? 17.900 103.228 31.277 1.00 24.11 168 VAL A O 1
ATOM 1280 N N . ALA A 1 169 ? 19.765 103.594 30.077 1.00 24.51 169 ALA A N 1
ATOM 1281 C CA . ALA A 1 169 ? 19.769 102.219 29.448 1.00 22.44 169 ALA A CA 1
ATOM 1282 C C . ALA A 1 169 ? 19.811 101.157 30.516 1.00 22.14 169 ALA A C 1
ATOM 1283 O O . ALA A 1 169 ? 18.964 100.264 30.584 1.00 21.87 169 ALA A O 1
ATOM 1285 N N . LEU A 1 170 ? 20.737 101.277 31.494 1.00 23.38 170 LEU A N 1
ATOM 1286 C CA . LEU A 1 170 ? 20.821 100.250 32.512 1.00 20.83 170 LEU A CA 1
ATOM 1287 C C . LEU A 1 170 ? 19.538 100.197 33.346 1.00 20.26 170 LEU A C 1
ATOM 1288 O O . LEU A 1 170 ? 19.081 99.124 33.779 1.00 22.80 170 LEU A O 1
ATOM 1293 N N . ALA A 1 171 ? 19.001 101.389 33.612 1.00 23.37 171 ALA A N 1
ATOM 1294 C CA . ALA A 1 171 ? 17.837 101.516 34.474 1.00 23.95 171 ALA A CA 1
ATOM 1295 C C . ALA A 1 171 ? 16.680 100.762 33.823 1.00 26.13 171 ALA A C 1
ATOM 1296 O O . ALA A 1 171 ? 15.934 100.055 34.487 1.00 24.23 171 ALA A O 1
ATOM 1298 N N . MET A 1 172 ? 16.569 100.930 32.512 1.00 25.65 172 MET A N 1
ATOM 1299 C CA . MET A 1 172 ? 15.502 100.228 31.752 1.00 24.20 172 MET A CA 1
ATOM 1300 C C . MET A 1 172 ? 15.609 98.710 31.955 1.00 22.15 172 MET A C 1
ATOM 1301 O O . MET A 1 172 ? 14.599 98.026 32.187 1.00 23.07 172 MET A O 1
ATOM 1306 N N . THR A 1 173 ? 16.837 98.172 31.944 1.00 21.41 173 THR A N 1
ATOM 1307 C CA . THR A 1 173 ? 17.008 96.716 32.069 1.00 22.37 173 THR A CA 1
ATOM 1308 C C . THR A 1 173 ? 16.712 96.214 33.445 1.00 21.77 173 THR A C 1
ATOM 1309 O O . THR A 1 173 ? 16.213 95.114 33.670 1.00 22.94 173 THR A O 1
ATOM 1313 N N . LYS A 1 174 ? 16.960 97.087 34.432 1.00 22.56 174 LYS A N 1
ATOM 1314 C CA . LYS A 1 174 ? 16.610 96.698 35.798 1.00 22.29 174 LYS A CA 1
ATOM 1315 C C . LYS A 1 174 ? 15.086 96.707 36.013 1.00 21.75 174 LYS A C 1
ATOM 1316 O O . LYS A 1 174 ? 14.539 95.793 36.630 1.00 24.06 174 LYS A O 1
ATOM 1322 N N . ALA A 1 175 ? 14.439 97.762 35.544 1.00 24.20 175 ALA A N 1
ATOM 1323 C CA . ALA A 1 175 ? 12.962 97.880 35.603 1.00 22.27 175 ALA A CA 1
ATOM 1324 C C . ALA A 1 175 ? 12.265 96.680 34.854 1.00 25.35 175 ALA A C 1
ATOM 1325 O O . ALA A 1 175 ? 11.193 96.189 35.244 1.00 24.50 175 ALA A O 1
ATOM 1327 N N . MET A 1 176 ? 12.916 96.206 33.778 1.00 24.62 176 MET A N 1
ATOM 1328 C CA . MET A 1 176 ? 12.413 94.984 33.059 1.00 22.84 176 MET A CA 1
ATOM 1329 C C . MET A 1 176 ? 12.887 93.691 33.638 1.00 23.08 176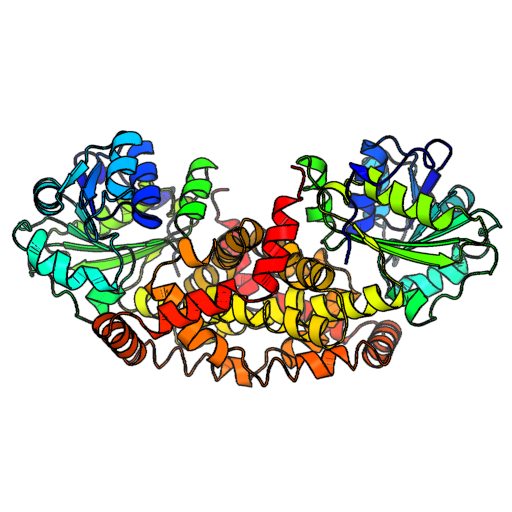 MET A C 1
ATOM 1330 O O . MET A 1 176 ? 12.488 92.608 33.175 1.00 24.70 176 MET A O 1
ATOM 1335 N N . HIS A 1 177 ? 13.671 93.767 34.727 1.00 22.82 177 HIS A N 1
ATOM 1336 C CA . HIS A 1 177 ? 14.133 92.600 35.494 1.00 24.45 177 HIS A CA 1
ATOM 1337 C C . HIS A 1 177 ? 15.155 91.700 34.766 1.00 22.70 177 HIS A C 1
ATOM 1338 O O . HIS A 1 177 ? 15.420 90.545 35.179 1.00 23.91 177 HIS A O 1
ATOM 1345 N N . TRP A 1 178 ? 15.747 92.226 33.706 1.00 23.14 178 TRP A N 1
ATOM 1346 C CA . TRP A 1 178 ? 16.754 91.462 32.947 1.00 19.98 178 TRP A CA 1
ATOM 1347 C C . TRP A 1 178 ? 18.011 91.298 33.802 1.00 21.55 178 TRP A C 1
ATOM 1348 O O . TRP A 1 178 ? 18.747 90.371 33.657 1.00 21.93 178 TRP A O 1
ATOM 1359 N N . THR A 1 179 ? 18.229 92.252 34.714 1.00 23.57 179 THR A N 1
ATOM 1360 C CA . THR A 1 179 ? 19.339 92.163 35.668 1.00 23.72 179 THR A CA 1
ATOM 1361 C C . THR A 1 179 ? 19.260 90.968 36.577 1.00 24.27 179 THR A C 1
ATOM 1362 O O . THR A 1 179 ? 20.296 90.545 37.114 1.00 24.58 179 THR A O 1
ATOM 1366 N N . LYS A 1 180 ? 18.075 90.355 36.736 1.00 23.38 180 LYS A N 1
ATOM 1367 C CA . LYS A 1 180 ? 18.005 89.141 37.500 1.00 26.18 180 LYS A CA 1
ATOM 1368 C C . LYS A 1 180 ? 18.773 87.975 36.851 1.00 23.46 180 LYS A C 1
ATOM 1369 O O . LYS A 1 180 ? 19.324 87.077 37.522 1.00 24.97 180 LYS A O 1
ATOM 1375 N N . ALA A 1 181 ? 18.808 87.966 35.521 1.00 23.65 181 ALA A N 1
ATOM 1376 C CA . ALA A 1 181 ? 19.626 86.991 34.810 1.00 25.24 181 ALA A CA 1
ATOM 1377 C C . ALA A 1 181 ? 21.030 87.552 34.595 1.00 23.01 181 ALA A C 1
ATOM 1378 O O . ALA A 1 181 ? 22.024 86.824 34.725 1.00 25.99 181 ALA A O 1
ATOM 1380 N N . GLY A 1 182 ? 21.097 88.830 34.229 1.00 25.63 182 GLY A N 1
ATOM 1381 C CA . GLY A 1 182 ? 22.365 89.507 34.054 1.00 27.13 182 GLY A CA 1
ATOM 1382 C C . GLY A 1 182 ? 22.466 90.301 32.796 1.00 26.33 182 GLY A C 1
ATOM 1383 O O . GLY A 1 182 ? 21.889 89.941 31.749 1.00 22.20 182 GLY A O 1
ATOM 1384 N N . ILE A 1 183 ? 23.195 91.393 32.900 1.00 21.61 183 ILE A N 1
ATOM 1385 C CA . ILE A 1 183 ? 23.423 92.360 31.808 1.00 21.55 183 ILE A CA 1
ATOM 1386 C C . ILE A 1 183 ? 24.925 92.432 31.527 1.00 24.01 183 ILE A C 1
ATOM 1387 O O . ILE A 1 183 ? 25.826 92.456 32.448 1.00 22.97 183 ILE A O 1
ATOM 1392 N N . LEU A 1 184 ? 25.242 92.428 30.251 1.00 20.20 184 LEU A N 1
ATOM 1393 C CA . LEU A 1 184 ? 26.588 92.679 29.745 1.00 21.72 184 LEU A CA 1
ATOM 1394 C C . LEU A 1 184 ? 26.615 93.973 28.997 1.00 24.42 184 LEU A C 1
ATOM 1395 O O . LEU A 1 184 ? 25.750 94.239 28.114 1.00 21.90 184 LEU A O 1
ATOM 1400 N N . GLU A 1 185 ? 27.625 94.811 29.299 1.00 21.13 185 GLU A N 1
ATOM 1401 C CA . GLU A 1 185 ? 27.866 95.979 28.479 1.00 21.53 185 GLU A CA 1
ATOM 1402 C C . GLU A 1 185 ? 28.687 95.715 27.294 1.00 22.07 185 GLU A C 1
ATOM 1403 O O . GLU A 1 185 ? 29.654 94.888 27.356 1.00 25.00 185 GLU A O 1
ATOM 1409 N N . CYS A 1 186 ? 28.341 96.382 26.177 1.00 19.43 186 CYS A N 1
ATOM 1410 C CA . CYS A 1 186 ? 28.979 96.066 24.903 1.00 20.25 186 CYS A CA 1
ATOM 1411 C C . CYS A 1 186 ? 28.764 97.224 23.961 1.00 21.76 186 CYS A C 1
ATOM 1412 O O . CYS A 1 186 ? 28.218 98.283 24.357 1.00 23.10 186 CYS A O 1
ATOM 1415 N N . THR A 1 187 ? 29.239 97.128 22.754 1.00 19.18 187 THR A N 1
ATOM 1416 C CA . THR A 1 187 ? 29.005 98.155 21.769 1.00 20.65 187 THR A CA 1
ATOM 1417 C C . THR A 1 187 ? 27.800 97.773 20.887 1.00 22.31 187 THR A C 1
ATOM 1418 O O . THR A 1 187 ? 27.372 96.596 20.860 1.00 18.86 187 THR A O 1
ATOM 1422 N N . PHE A 1 188 ? 27.288 98.739 20.146 1.00 21.38 188 PHE A N 1
ATOM 1423 C CA . PHE A 1 188 ? 26.172 98.506 19.228 1.00 19.88 188 PHE A CA 1
ATOM 1424 C C . PHE A 1 188 ? 26.614 97.429 18.165 1.00 22.55 188 PHE A C 1
ATOM 1425 O O . PHE A 1 188 ? 25.824 96.544 17.826 1.00 21.00 188 PHE A O 1
ATOM 1433 N N A GLU A 1 189 ? 27.873 97.494 17.755 0.70 22.28 189 GLU A N 1
ATOM 1434 N N B GLU A 1 189 ? 27.828 97.624 17.610 0.30 21.40 189 GLU A N 1
ATOM 1435 C CA A GLU A 1 189 ? 28.387 96.645 16.687 0.70 23.78 189 GLU A CA 1
ATOM 1436 C CA B GLU A 1 189 ? 28.486 96.665 16.686 0.30 21.55 189 GLU A CA 1
ATOM 1437 C C A GLU A 1 189 ? 28.523 95.224 17.250 0.70 22.33 189 GLU A C 1
ATOM 1438 C C B GLU A 1 189 ? 28.400 95.279 17.297 0.30 20.77 189 GLU A C 1
ATOM 1439 O O A GLU A 1 189 ? 28.236 94.240 16.576 0.70 20.89 189 GLU A O 1
ATOM 1440 O O B GLU A 1 189 ? 27.785 94.396 16.716 0.30 20.01 189 GLU A O 1
ATOM 1451 N N . GLN A 1 190 ? 29.006 95.087 18.462 1.00 19.23 190 GLN A N 1
ATOM 1452 C CA . GLN A 1 190 ? 29.110 93.771 19.046 1.00 21.19 190 GLN A CA 1
ATOM 1453 C C . GLN A 1 190 ? 27.810 93.031 19.176 1.00 21.25 190 GLN A C 1
ATOM 1454 O O . GLN A 1 190 ? 27.748 91.858 18.866 1.00 19.34 190 GLN A O 1
ATOM 1460 N N . GLU A 1 191 ? 26.811 93.692 19.727 1.00 20.26 191 GLU A N 1
ATOM 1461 C CA . GLU A 1 191 ? 25.471 93.121 19.798 1.00 20.30 191 GLU A CA 1
ATOM 1462 C C . GLU A 1 191 ? 24.965 92.707 18.449 1.00 18.85 191 GLU A C 1
ATOM 1463 O O . GLU A 1 191 ? 24.486 91.583 18.301 1.00 20.67 191 GLU A O 1
ATOM 1469 N N . THR A 1 192 ? 25.163 93.555 17.438 1.00 19.05 192 THR A N 1
ATOM 1470 C CA . THR A 1 192 ? 24.572 93.323 16.168 1.00 18.76 192 THR A CA 1
ATOM 1471 C C . THR A 1 192 ? 25.133 92.028 15.605 1.00 19.37 192 THR A C 1
ATOM 1472 O O . THR A 1 192 ? 24.418 91.149 15.111 1.00 17.69 192 THR A O 1
ATOM 1476 N N . TYR A 1 193 ? 26.457 91.893 15.686 1.00 18.50 193 TYR A N 1
ATOM 1477 C CA . TYR A 1 193 ? 27.083 90.745 15.055 1.00 18.96 193 TYR A CA 1
ATOM 1478 C C . TYR A 1 193 ? 26.836 89.454 15.762 1.00 19.64 193 TYR A C 1
ATOM 1479 O O . TYR A 1 193 ? 26.521 88.429 15.103 1.00 19.30 193 TYR A O 1
ATOM 1488 N N . GLU A 1 194 ? 26.910 89.455 17.070 1.00 17.68 194 GLU A N 1
ATOM 1489 C CA . GLU A 1 194 ? 26.711 88.209 17.850 1.00 18.04 194 GLU A CA 1
ATOM 1490 C C . GLU A 1 194 ? 25.260 87.753 17.691 1.00 19.80 194 GLU A C 1
ATOM 1491 O O . GLU A 1 194 ? 24.980 86.570 17.609 1.00 19.13 194 GLU A O 1
ATOM 1497 N N . ASP A 1 195 ? 24.366 88.735 17.671 1.00 17.79 195 ASP A N 1
ATOM 1498 C CA . ASP A 1 195 ? 22.903 88.465 17.611 1.00 18.44 195 ASP A CA 1
ATOM 1499 C C . ASP A 1 195 ? 22.537 87.815 16.272 1.00 17.13 195 ASP A C 1
ATOM 1500 O O . ASP A 1 195 ? 21.859 86.809 16.236 1.00 17.45 195 ASP A O 1
ATOM 1505 N N . LEU A 1 196 ? 22.981 88.435 15.215 1.00 16.98 196 LEU A N 1
ATOM 1506 C CA . LEU A 1 196 ? 22.773 87.926 13.865 1.00 19.01 196 LEU A CA 1
ATOM 1507 C C . LEU A 1 196 ? 23.374 86.539 13.722 1.00 18.90 196 LEU A C 1
ATOM 1508 O O . LEU A 1 196 ? 22.702 85.609 13.284 1.00 17.51 196 LEU A O 1
ATOM 1513 N N . PHE A 1 197 ? 24.615 86.383 14.211 1.00 17.95 197 PHE A N 1
ATOM 1514 C CA . PHE A 1 197 ? 25.242 85.063 14.167 1.00 18.48 197 PHE A CA 1
ATOM 1515 C C . PHE A 1 197 ? 24.449 84.008 14.901 1.00 17.51 197 PHE A C 1
ATOM 1516 O O . PHE A 1 197 ? 24.208 82.906 14.373 1.00 17.30 197 PHE A O 1
ATOM 1524 N N . GLY A 1 198 ? 24.057 84.322 16.121 1.00 17.31 198 GLY A N 1
ATOM 1525 C CA . GLY A 1 198 ? 23.376 83.363 16.999 1.00 18.58 198 GLY A CA 1
ATOM 1526 C C . GLY A 1 198 ? 22.055 82.904 16.383 1.00 17.85 198 GLY A C 1
ATOM 1527 O O . GLY A 1 198 ? 21.754 81.735 16.355 1.00 17.75 198 GLY A O 1
ATOM 1528 N N . GLU A 1 199 ? 21.244 83.839 15.892 1.00 18.37 199 GLU A N 1
ATOM 1529 C CA . GLU A 1 199 ? 19.949 83.453 15.386 1.00 16.25 199 GLU A CA 1
ATOM 1530 C C . GLU A 1 199 ? 20.149 82.619 14.083 1.00 16.32 199 GLU A C 1
ATOM 1531 O O . GLU A 1 199 ? 19.377 81.669 13.861 1.00 16.14 199 GLU A O 1
ATOM 1537 N N . GLN A 1 200 ? 21.083 83.016 13.238 1.00 16.18 200 GLN A N 1
ATOM 1538 C CA . GLN A 1 200 ? 21.339 82.342 11.966 1.00 17.38 200 GLN A CA 1
ATOM 1539 C C . GLN A 1 200 ? 21.866 80.906 12.172 1.00 19.17 200 GLN A C 1
ATOM 1540 O O . GLN A 1 200 ? 21.435 79.965 11.486 1.00 19.83 200 GLN A O 1
ATOM 1546 N N . CYS A 1 201 ? 22.868 80.789 12.999 1.00 17.48 201 CYS A N 1
ATOM 1547 C CA . CYS A 1 201 ? 23.729 79.611 13.024 1.00 17.26 201 CYS A CA 1
ATOM 1548 C C . CYS A 1 201 ? 23.336 78.621 14.131 1.00 17.21 201 CYS A C 1
ATOM 1549 O O . CYS A 1 201 ? 23.788 77.472 14.067 1.00 17.75 201 CYS A O 1
ATOM 1552 N N . VAL A 1 202 ? 22.698 79.103 15.195 1.00 16.54 202 VAL A N 1
ATOM 1553 C CA . VAL A 1 202 ? 22.488 78.279 16.394 1.00 15.57 202 VAL A CA 1
ATOM 1554 C C . VAL A 1 202 ? 21.024 78.197 16.765 1.00 18.10 202 VAL A C 1
ATOM 1555 O O . VAL A 1 202 ? 20.392 77.123 16.756 1.00 18.60 202 VAL A O 1
ATOM 1559 N N . LEU A 1 203 ? 20.466 79.338 17.168 1.00 16.22 203 LEU A N 1
ATOM 1560 C CA . LEU A 1 203 ? 19.155 79.338 17.768 1.00 15.37 203 LEU A CA 1
ATOM 1561 C C . LEU A 1 203 ? 17.992 79.057 16.813 1.00 18.02 203 LEU A C 1
ATOM 1562 O O . LEU A 1 203 ? 17.024 78.388 17.221 1.00 17.99 203 LEU A O 1
ATOM 1567 N N . CYS A 1 204 ? 18.047 79.566 15.597 1.00 17.63 204 CYS A N 1
ATOM 1568 C CA . CYS A 1 204 ? 16.887 79.473 14.702 1.00 15.91 204 CYS A CA 1
ATOM 1569 C C . CYS A 1 204 ? 17.361 78.648 13.463 1.00 15.81 204 CYS A C 1
ATOM 1570 O O . CYS A 1 204 ? 16.861 77.566 13.244 1.00 17.83 204 CYS A O 1
ATOM 1573 N N . GLY A 1 205 ? 18.271 79.174 12.624 1.00 15.29 205 GLY A N 1
ATOM 1574 C CA . GLY A 1 205 ? 18.739 78.412 11.489 1.00 16.36 205 GLY A CA 1
ATOM 1575 C C . GLY A 1 205 ? 19.310 77.076 11.900 1.00 17.32 205 GLY A C 1
ATOM 1576 O O . GLY A 1 205 ? 18.969 76.025 11.320 1.00 17.71 205 GLY A O 1
ATOM 1577 N N . GLY A 1 206 ? 20.245 77.087 12.820 1.00 18.67 206 GLY A N 1
ATOM 1578 C CA . GLY A 1 206 ? 20.861 75.821 13.198 1.00 18.27 206 GLY A CA 1
ATOM 1579 C C . GLY A 1 206 ? 19.934 74.829 13.821 1.00 17.18 206 GLY A C 1
ATOM 1580 O O . GLY A 1 206 ? 19.846 73.687 13.355 1.00 17.02 206 GLY A O 1
ATOM 1581 N N . LEU A 1 207 ? 19.177 75.276 14.799 1.00 17.62 207 LEU A N 1
ATOM 1582 C CA . LEU A 1 207 ? 18.233 74.430 15.524 1.00 17.59 207 LEU A CA 1
ATOM 1583 C C . LEU A 1 207 ? 17.184 73.804 14.565 1.00 19.19 207 LEU A C 1
ATOM 1584 O O . LEU A 1 207 ? 16.987 72.603 14.572 1.00 18.06 207 LEU A O 1
ATOM 1589 N N . VAL A 1 208 ? 16.586 74.628 13.715 1.00 19.26 208 VAL A N 1
ATOM 1590 C CA . VAL A 1 208 ? 15.474 74.147 12.881 1.00 19.01 208 VAL A CA 1
ATOM 1591 C C . VAL A 1 208 ? 16.016 73.196 11.806 1.00 19.44 208 VAL A C 1
ATOM 1592 O O . VAL A 1 208 ? 15.427 72.124 11.581 1.00 19.01 208 VAL A O 1
ATOM 1596 N N . GLU A 1 209 ? 17.166 73.499 11.236 1.00 16.77 209 GLU A N 1
ATOM 1597 C CA . GLU A 1 209 ? 17.789 72.613 10.238 1.00 18.90 209 GLU A CA 1
ATOM 1598 C C . GLU A 1 209 ? 18.277 71.321 10.857 1.00 17.86 209 GLU A C 1
ATOM 1599 O O . GLU A 1 209 ? 18.146 70.267 10.230 1.00 17.21 209 GLU A O 1
ATOM 1605 N N . LEU A 1 210 ? 18.727 71.388 12.124 1.00 17.07 210 LEU A N 1
ATOM 1606 C CA . LEU A 1 210 ? 19.089 70.158 12.822 1.00 17.37 210 LEU A CA 1
ATOM 1607 C C . LEU A 1 210 ? 17.861 69.237 13.030 1.00 18.11 210 LEU A C 1
ATOM 1608 O O . LEU A 1 210 ? 17.901 68.030 12.637 1.00 19.00 210 LEU A O 1
ATOM 1613 N N . MET A 1 211 ? 16.822 69.765 13.634 1.00 17.56 211 MET A N 1
ATOM 1614 C CA . MET A 1 211 ? 15.623 68.977 13.826 1.00 18.28 211 MET A CA 1
ATOM 1615 C C . MET A 1 211 ? 14.993 68.499 12.501 1.00 18.87 211 MET A C 1
ATOM 1616 O O . MET A 1 211 ? 14.588 67.326 12.423 1.00 18.63 211 MET A O 1
ATOM 1621 N N A ARG A 1 212 ? 14.948 69.382 11.487 0.50 18.37 212 ARG A N 1
ATOM 1622 N N B ARG A 1 212 ? 14.945 69.388 11.495 0.50 18.18 212 ARG A N 1
ATOM 1623 C CA A ARG A 1 212 ? 14.316 69.018 10.220 0.50 21.43 212 ARG A CA 1
ATOM 1624 C CA B ARG A 1 212 ? 14.282 69.054 10.241 0.50 21.15 212 ARG A CA 1
ATOM 1625 C C A ARG A 1 212 ? 15.066 67.917 9.508 0.50 18.97 212 ARG A C 1
ATOM 1626 C C B ARG A 1 212 ? 15.052 67.957 9.491 0.50 18.72 212 ARG A C 1
ATOM 1627 O O A ARG A 1 212 ? 14.464 66.956 8.979 0.50 20.30 212 ARG A O 1
ATOM 1628 O O B ARG A 1 212 ? 14.437 67.010 8.955 0.50 20.26 212 ARG A O 1
ATOM 1643 N N . ASN A 1 213 ? 16.380 68.031 9.456 1.00 17.98 213 ASN A N 1
ATOM 1644 C CA . ASN A 1 213 ? 17.165 67.001 8.812 1.00 17.71 213 ASN A CA 1
ATOM 1645 C C . ASN A 1 213 ? 17.086 65.677 9.558 1.00 18.96 213 ASN A C 1
ATOM 1646 O O . ASN A 1 213 ? 16.908 64.604 8.909 1.00 17.74 213 ASN A O 1
ATOM 1651 N N . GLY A 1 214 ? 17.128 65.699 10.900 1.00 18.30 214 GLY A N 1
ATOM 1652 C CA . GLY A 1 214 ? 16.894 64.451 11.635 1.00 18.28 214 GLY A CA 1
ATOM 1653 C C . GLY A 1 214 ? 15.552 63.798 11.348 1.00 18.98 214 GLY A C 1
ATOM 1654 O O . GLY A 1 214 ? 15.458 62.553 11.131 1.00 17.91 214 GLY A O 1
ATOM 1655 N N . PHE A 1 215 ? 14.517 64.609 11.341 1.00 18.31 215 PHE A N 1
ATOM 1656 C CA . PHE A 1 215 ? 13.145 64.153 11.133 1.00 17.25 215 PHE A CA 1
ATOM 1657 C C . PHE A 1 215 ? 13.071 63.506 9.723 1.00 17.91 215 PHE A C 1
ATOM 1658 O O . PHE A 1 215 ? 12.550 62.403 9.562 1.00 18.02 215 PHE A O 1
ATOM 1666 N N . GLU A 1 216 ? 13.622 64.192 8.717 1.00 17.69 216 GLU A N 1
ATOM 1667 C CA . GLU A 1 216 ? 13.626 63.669 7.351 1.00 19.09 216 GLU A CA 1
ATOM 1668 C C . GLU A 1 216 ? 14.364 62.324 7.205 1.00 18.52 216 GLU A C 1
ATOM 1669 O O . GLU A 1 216 ? 13.959 61.415 6.513 1.00 17.54 216 GLU A O 1
ATOM 1675 N N . VAL A 1 217 ? 15.516 62.227 7.825 1.00 16.46 217 VAL A N 1
ATOM 1676 C CA . VAL A 1 217 ? 16.243 60.995 7.832 1.00 19.07 217 VAL A CA 1
ATOM 1677 C C . VAL A 1 217 ? 15.436 59.819 8.351 1.00 18.94 217 VAL A C 1
ATOM 1678 O O . VAL A 1 217 ? 15.406 58.712 7.688 1.00 17.51 217 VAL A O 1
ATOM 1682 N N . LEU A 1 218 ? 14.786 59.986 9.492 1.00 17.96 218 LEU A N 1
ATOM 1683 C CA . LEU A 1 218 ? 13.912 58.944 10.005 1.00 18.13 218 LEU A CA 1
ATOM 1684 C C . LEU A 1 218 ? 12.767 58.592 9.041 1.00 18.67 218 LEU A C 1
ATOM 1685 O O . LEU A 1 218 ? 12.531 57.409 8.774 1.00 18.56 218 LEU A O 1
ATOM 1690 N N . VAL A 1 219 ? 12.044 59.614 8.588 1.00 17.35 219 VAL A N 1
ATOM 1691 C CA . VAL A 1 219 ? 10.868 59.380 7.733 1.00 19.77 219 VAL A CA 1
ATOM 1692 C C . VAL A 1 219 ? 11.311 58.720 6.426 1.00 18.84 219 VAL A C 1
ATOM 1693 O O . VAL A 1 219 ? 10.688 57.752 5.975 1.00 20.51 219 VAL A O 1
ATOM 1697 N N . GLU A 1 220 ? 12.447 59.151 5.875 1.00 17.50 220 GLU A N 1
ATOM 1698 C CA . GLU A 1 220 ? 12.948 58.601 4.610 1.00 21.04 220 GLU A CA 1
ATOM 1699 C C . GLU A 1 220 ? 13.422 57.149 4.758 1.00 21.38 220 GLU A C 1
ATOM 1700 O O . GLU A 1 220 ? 13.517 56.425 3.765 1.00 20.15 220 GLU A O 1
ATOM 1706 N N . ALA A 1 221 ? 13.759 56.748 5.984 1.00 19.05 221 ALA A N 1
ATOM 1707 C CA . ALA A 1 221 ? 14.124 55.379 6.299 1.00 19.06 221 ALA A CA 1
ATOM 1708 C C . ALA A 1 221 ? 12.934 54.508 6.728 1.00 19.20 221 ALA A C 1
ATOM 1709 O O . ALA A 1 221 ? 13.110 53.336 7.044 1.00 20.18 221 ALA A O 1
ATOM 1711 N N . GLY A 1 222 ? 11.752 55.039 6.674 1.00 19.23 222 GLY A N 1
ATOM 1712 C CA . GLY A 1 222 ? 10.552 54.278 6.892 1.00 22.34 222 GLY A CA 1
ATOM 1713 C C . GLY A 1 222 ? 10.037 54.343 8.324 1.00 21.05 222 GLY A C 1
ATOM 1714 O O . GLY A 1 222 ? 9.088 53.644 8.644 1.00 21.76 222 GLY A O 1
ATOM 1715 N N . TYR A 1 223 ? 10.516 55.251 9.154 1.00 19.32 223 TYR A N 1
ATOM 1716 C CA . TYR A 1 223 ? 9.916 55.412 10.476 1.00 18.76 223 TYR A CA 1
ATOM 1717 C C . TYR A 1 223 ? 8.741 56.376 10.376 1.00 19.66 223 TYR A C 1
ATOM 1718 O O . TYR A 1 223 ? 8.805 57.343 9.588 1.00 19.01 223 TYR A O 1
ATOM 1727 N N . PRO A 1 224 ? 7.683 56.165 11.174 1.00 21.44 224 PRO A N 1
ATOM 1728 C CA . PRO A 1 224 ? 6.449 56.986 11.081 1.00 22.10 224 PRO A CA 1
ATOM 1729 C C . PRO A 1 224 ? 6.785 58.445 11.448 1.00 21.17 224 PRO A C 1
ATOM 1730 O O . PRO A 1 224 ? 7.591 58.682 12.343 1.00 18.36 224 PRO A O 1
ATOM 1734 N N . PRO A 1 225 ? 6.214 59.398 10.726 1.00 21.69 225 PRO A N 1
ATOM 1735 C CA . PRO A 1 225 ? 6.428 60.773 11.074 1.00 17.98 225 PRO A CA 1
ATOM 1736 C C . PRO A 1 225 ? 6.031 61.165 12.475 1.00 18.47 225 PRO A C 1
ATOM 1737 O O . PRO A 1 225 ? 6.690 62.072 13.053 1.00 16.28 225 PRO A O 1
ATOM 1741 N N . GLU A 1 226 ? 5.043 60.506 13.083 1.00 16.36 226 GLU A N 1
ATOM 1742 C CA . GLU A 1 226 ? 4.728 60.809 14.472 1.00 18.07 226 GLU A CA 1
ATOM 1743 C C . GLU A 1 226 ? 5.902 60.458 15.425 1.00 16.70 226 GLU A C 1
ATOM 1744 O O . GLU A 1 226 ? 6.204 61.168 16.396 1.00 15.80 226 GLU A O 1
ATOM 1750 N N . MET A 1 227 ? 6.538 59.339 15.100 1.00 17.49 227 MET A N 1
ATOM 1751 C CA . MET A 1 227 ? 7.731 58.869 15.856 1.00 17.10 227 MET A CA 1
ATOM 1752 C C . MET A 1 227 ? 8.908 59.827 15.711 1.00 17.68 227 MET A C 1
ATOM 1753 O O . MET A 1 227 ? 9.500 60.235 16.688 1.00 16.64 227 MET A O 1
ATOM 1758 N N . ALA A 1 228 ? 9.191 60.257 14.472 1.00 17.48 228 ALA A N 1
ATOM 1759 C CA . ALA A 1 228 ? 10.191 61.240 14.172 1.00 16.98 228 ALA A CA 1
ATOM 1760 C C . ALA A 1 228 ? 9.928 62.533 14.829 1.00 17.61 228 ALA A C 1
ATOM 1761 O O . ALA A 1 228 ? 10.821 63.168 15.369 1.00 17.88 228 ALA A O 1
ATOM 1763 N N . TYR A 1 229 ? 8.659 62.951 14.905 1.00 15.01 229 TYR A N 1
ATOM 1764 C CA . TYR A 1 229 ? 8.321 64.146 15.703 1.00 16.16 229 TYR A CA 1
ATOM 1765 C C . TYR A 1 229 ? 8.597 64.106 17.186 1.00 16.08 229 TYR A C 1
ATOM 1766 O O . TYR A 1 229 ? 9.169 65.033 17.730 1.00 15.99 229 TYR A O 1
ATOM 1775 N N . PHE A 1 230 ? 8.197 63.027 17.864 1.00 16.02 230 PHE A N 1
ATOM 1776 C CA . PHE A 1 230 ? 8.381 62.928 19.264 1.00 15.53 230 PHE A CA 1
ATOM 1777 C C . PHE A 1 230 ? 9.905 62.865 19.561 1.00 15.76 230 PHE A C 1
ATOM 1778 O O . PHE A 1 230 ? 10.389 63.445 20.517 1.00 16.49 230 PHE A O 1
ATOM 1786 N N . GLU A 1 231 ? 10.624 62.121 18.749 1.00 14.93 231 GLU A N 1
ATOM 1787 C CA . GLU A 1 231 ? 12.082 61.954 18.950 1.00 15.85 231 GLU A CA 1
ATOM 1788 C C . GLU A 1 231 ? 12.841 63.237 18.671 1.00 16.98 231 GLU A C 1
ATOM 1789 O O . GLU A 1 231 ? 13.763 63.542 19.405 1.00 18.85 231 GLU A O 1
ATOM 1795 N N . CYS A 1 232 ? 12.599 63.913 17.540 1.00 16.37 232 CYS A N 1
ATOM 1796 C CA . CYS A 1 232 ? 13.462 64.995 17.077 1.00 16.94 232 CYS A CA 1
ATOM 1797 C C . CYS A 1 232 ? 12.998 66.382 17.504 1.00 20.07 232 CYS A C 1
ATOM 1798 O O . CYS A 1 232 ? 13.778 67.299 17.482 1.00 19.01 232 CYS A O 1
ATOM 1801 N N . VAL A 1 233 ? 11.711 66.536 17.810 1.00 16.56 233 VAL A N 1
ATOM 1802 C CA . VAL A 1 233 ? 11.162 67.856 18.154 1.00 17.79 233 VAL A CA 1
ATOM 1803 C C . VAL A 1 233 ? 10.581 67.920 19.546 1.00 18.48 233 VAL A C 1
ATOM 1804 O O . VAL A 1 233 ? 11.075 68.720 20.356 1.00 17.17 233 VAL A O 1
ATOM 1808 N N . HIS A 1 234 ? 9.582 67.100 19.895 1.00 15.38 234 HIS A N 1
ATOM 1809 C CA . HIS A 1 234 ? 8.984 67.217 21.205 1.00 17.83 234 HIS A CA 1
ATOM 1810 C C . HIS A 1 234 ? 10.020 66.989 22.340 1.00 17.23 234 HIS A C 1
ATOM 1811 O O . HIS A 1 234 ? 10.074 67.741 23.277 1.00 16.82 234 HIS A O 1
ATOM 1818 N N . GLU A 1 235 ? 10.904 66.017 22.180 1.00 16.37 235 GLU A N 1
ATOM 1819 C CA . GLU A 1 235 ? 11.876 65.724 23.246 1.00 15.85 235 GLU A CA 1
ATOM 1820 C C . GLU A 1 235 ? 12.982 66.769 23.337 1.00 17.64 235 GLU A C 1
ATOM 1821 O O . GLU A 1 235 ? 13.591 66.959 24.388 1.00 15.67 235 GLU A O 1
ATOM 1827 N N . MET A 1 236 ? 13.192 67.541 22.285 1.00 15.67 236 MET A N 1
ATOM 1828 C CA . MET A 1 236 ? 14.259 68.543 22.321 1.00 16.90 236 MET A CA 1
ATOM 1829 C C . MET A 1 236 ? 14.082 69.544 23.439 1.00 17.99 236 MET A C 1
ATOM 1830 O O . MET A 1 236 ? 15.061 69.953 24.116 1.00 18.06 236 MET A O 1
ATOM 1835 N N . LYS A 1 237 ? 12.824 69.912 23.698 1.00 17.79 237 LYS A N 1
ATOM 1836 C CA . LYS A 1 237 ? 12.563 70.830 24.797 1.00 18.72 237 LYS A CA 1
ATOM 1837 C C . LYS A 1 237 ? 12.917 70.257 26.145 1.00 19.25 237 LYS A C 1
ATOM 1838 O O . LYS A 1 237 ? 13.416 70.947 27.070 1.00 18.04 237 LYS A O 1
ATOM 1844 N N . LEU A 1 238 ? 12.709 68.977 26.289 1.00 16.95 238 LEU A N 1
ATOM 1845 C CA . LEU A 1 238 ? 12.935 68.339 27.598 1.00 17.06 238 LEU A CA 1
ATOM 1846 C C . LEU A 1 238 ? 14.453 68.231 27.914 1.00 17.44 238 LEU A C 1
ATOM 1847 O O . LEU A 1 238 ? 14.894 68.444 29.087 1.00 20.24 238 LEU A O 1
ATOM 1852 N N . ILE A 1 239 ? 15.207 67.993 26.852 1.00 15.93 239 ILE A N 1
ATOM 1853 C CA . ILE A 1 239 ? 16.667 67.917 26.908 1.00 17.20 239 ILE A CA 1
ATOM 1854 C C . ILE A 1 239 ? 17.301 69.288 27.113 1.00 17.64 239 ILE A C 1
ATOM 1855 O O . ILE A 1 239 ? 18.189 69.497 27.947 1.00 17.22 239 ILE A O 1
ATOM 1860 N N . VAL A 1 240 ? 16.864 70.258 26.322 1.00 19.23 240 VAL A N 1
ATOM 1861 C CA . VAL A 1 240 ? 17.392 71.605 26.453 1.00 19.06 240 VAL A CA 1
ATOM 1862 C C . VAL A 1 240 ? 17.097 72.191 27.806 1.00 19.90 240 VAL A C 1
ATOM 1863 O O . VAL A 1 240 ? 17.961 72.938 28.388 1.00 17.95 240 VAL A O 1
ATOM 1867 N N . ASP A 1 241 ? 15.942 71.848 28.393 1.00 17.37 241 ASP A N 1
ATOM 1868 C CA . ASP A 1 241 ? 15.632 72.279 29.772 1.00 19.77 241 ASP A CA 1
ATOM 1869 C C . ASP A 1 241 ? 16.715 71.842 30.767 1.00 21.12 241 ASP A C 1
ATOM 1870 O O . ASP A 1 241 ? 17.068 72.606 31.650 1.00 19.26 241 ASP A O 1
ATOM 1875 N N . LEU A 1 242 ? 17.235 70.636 30.609 1.00 17.68 242 LEU A N 1
ATOM 1876 C CA . LEU A 1 242 ? 18.335 70.152 31.490 1.00 20.33 242 LEU A CA 1
ATOM 1877 C C . LEU A 1 242 ? 19.616 70.968 31.343 1.00 19.65 242 LEU A C 1
ATOM 1878 O O . LEU A 1 242 ? 20.239 71.383 32.374 1.00 19.70 242 LEU A O 1
ATOM 1883 N N . VAL A 1 243 ? 19.947 71.266 30.103 1.00 18.19 243 VAL A N 1
ATOM 1884 C CA . VAL A 1 243 ? 21.138 72.073 29.813 1.00 19.56 243 VAL A CA 1
ATOM 1885 C C . VAL A 1 243 ? 20.958 73.466 30.399 1.00 19.39 243 VAL A C 1
ATOM 1886 O O . VAL A 1 243 ? 21.882 74.062 30.978 1.00 19.36 243 VAL A O 1
ATOM 1890 N N . TRP A 1 244 ? 19.766 74.051 30.200 1.00 18.29 244 TRP A N 1
ATOM 1891 C CA . TRP A 1 244 ? 19.481 75.407 30.692 1.00 18.56 244 TRP A CA 1
ATOM 1892 C C . TRP A 1 244 ? 19.665 75.481 32.215 1.00 19.34 244 TRP A C 1
ATOM 1893 O O . TRP A 1 244 ? 20.084 76.514 32.760 1.00 21.43 244 TRP A O 1
ATOM 1904 N N . GLN A 1 245 ? 19.256 74.420 32.895 1.00 21.26 245 GLN A N 1
ATOM 1905 C CA . GLN A 1 245 ? 19.234 74.347 34.363 1.00 24.14 245 GLN A CA 1
ATOM 1906 C C . GLN A 1 245 ? 20.640 74.113 34.913 1.00 23.59 245 GLN A C 1
ATOM 1907 O O . GLN A 1 245 ? 20.992 74.698 35.920 1.00 21.42 245 GLN A O 1
ATOM 1913 N N . GLY A 1 246 ? 21.365 73.184 34.330 1.00 21.56 246 GLY A N 1
ATOM 1914 C CA . GLY A 1 246 ? 22.611 72.667 34.937 1.00 21.38 246 GLY A CA 1
ATOM 1915 C C . GLY A 1 246 ? 23.732 72.388 33.961 1.00 21.70 246 GLY A C 1
ATOM 1916 O O . GLY A 1 246 ? 24.728 71.679 34.296 1.00 22.31 246 GLY A O 1
ATOM 1917 N N . GLY A 1 247 ? 23.678 72.945 32.760 1.00 18.81 247 GLY A N 1
ATOM 1918 C CA . GLY A 1 247 ? 24.696 72.738 31.738 1.00 18.70 247 GLY A CA 1
ATOM 1919 C C . GLY A 1 247 ? 24.671 71.371 31.070 1.00 20.36 247 GLY A C 1
ATOM 1920 O O . GLY A 1 247 ? 23.832 70.506 31.373 1.00 20.07 247 GLY A O 1
ATOM 1921 N N . ILE A 1 248 ? 25.677 71.151 30.201 1.00 19.98 248 ILE A N 1
ATOM 1922 C CA . ILE A 1 248 ? 25.823 69.807 29.607 1.00 21.47 248 ILE A CA 1
ATOM 1923 C C . ILE A 1 248 ? 26.043 68.803 30.714 1.00 20.99 248 ILE A C 1
ATOM 1924 O O . ILE A 1 248 ? 25.570 67.661 30.610 1.00 20.22 248 ILE A O 1
ATOM 1929 N N . LYS A 1 249 ? 26.731 69.202 31.804 1.00 20.42 249 LYS A N 1
ATOM 1930 C CA . LYS A 1 249 ? 26.924 68.300 32.921 1.00 21.58 249 LYS A CA 1
ATOM 1931 C C . LYS A 1 249 ? 25.636 67.669 33.475 1.00 20.38 249 LYS A C 1
ATOM 1932 O O . LYS A 1 249 ? 25.536 66.453 33.688 1.00 19.96 249 LYS A O 1
ATOM 1938 N N . ARG A 1 250 ? 24.634 68.493 33.734 1.00 18.99 250 ARG A N 1
ATOM 1939 C CA . ARG A 1 250 ? 23.340 68.010 34.239 1.00 18.20 250 ARG A CA 1
ATOM 1940 C C . ARG A 1 250 ? 22.653 67.093 33.254 1.00 20.06 250 ARG A C 1
ATOM 1941 O O . ARG A 1 250 ? 22.141 66.040 33.574 1.00 20.44 250 ARG A O 1
ATOM 1949 N N . MET A 1 251 ? 22.620 67.538 32.012 1.00 19.64 251 MET A N 1
ATOM 1950 C CA . MET A 1 251 ? 21.980 66.732 30.992 1.00 20.56 251 MET A CA 1
ATOM 1951 C C . MET A 1 251 ? 22.623 65.368 30.837 1.00 21.25 251 MET A C 1
ATOM 1952 O O . MET A 1 251 ? 21.935 64.344 30.785 1.00 18.88 251 MET A O 1
ATOM 1957 N N . ALA A 1 252 ? 23.966 65.328 30.753 1.00 18.34 252 ALA A N 1
ATOM 1958 C CA . ALA A 1 252 ? 24.685 64.102 30.620 1.00 18.85 252 ALA A CA 1
ATOM 1959 C C . ALA A 1 252 ? 24.454 63.149 31.821 1.00 17.79 252 ALA A C 1
ATOM 1960 O O . ALA A 1 252 ? 24.566 61.936 31.660 1.00 20.55 252 ALA A O 1
ATOM 1962 N N . GLU A 1 253 ? 24.202 63.687 32.980 1.00 18.75 253 GLU A N 1
ATOM 1963 C CA . GLU A 1 253 ? 23.929 62.892 34.194 1.00 20.64 253 GLU A CA 1
ATOM 1964 C C . GLU A 1 253 ? 22.571 62.188 34.107 1.00 20.43 253 GLU A C 1
ATOM 1965 O O . GLU A 1 253 ? 22.405 61.063 34.556 1.00 19.13 253 GLU A O 1
ATOM 1971 N N . VAL A 1 254 ? 21.617 62.856 33.490 1.00 17.40 254 VAL A N 1
ATOM 1972 C CA . VAL A 1 254 ? 20.209 62.378 33.455 1.00 16.89 254 VAL A CA 1
ATOM 1973 C C . VAL A 1 254 ? 19.966 61.392 32.288 1.00 15.48 254 VAL A C 1
ATOM 1974 O O . VAL A 1 254 ? 19.345 60.346 32.480 1.00 17.16 254 VAL A O 1
ATOM 1978 N N . ILE A 1 255 ? 20.503 61.682 31.110 1.00 17.20 255 ILE A N 1
ATOM 1979 C CA . ILE A 1 255 ? 20.393 60.745 29.970 1.00 15.77 255 ILE A CA 1
ATOM 1980 C C . ILE A 1 255 ? 21.047 59.424 30.354 1.00 18.74 255 ILE A C 1
ATOM 1981 O O . ILE A 1 255 ? 21.863 59.377 31.264 1.00 16.52 255 ILE A O 1
ATOM 1986 N N . SER A 1 256 ? 20.776 58.380 29.598 1.00 16.13 256 SER A N 1
ATOM 1987 C CA . SER A 1 256 ? 21.363 57.110 29.838 1.00 17.59 256 SER A CA 1
ATOM 1988 C C . SER A 1 256 ? 22.859 57.120 29.468 1.00 16.17 256 SER A C 1
ATOM 1989 O O . SER A 1 256 ? 23.319 57.931 28.673 1.00 14.96 256 SER A O 1
ATOM 1992 N N . ASN A 1 257 ? 23.611 56.179 30.039 1.00 16.21 257 ASN A N 1
ATOM 1993 C CA . ASN A 1 257 ? 25.051 56.048 29.648 1.00 15.08 257 ASN A CA 1
ATOM 1994 C C . ASN A 1 257 ? 25.169 55.693 28.195 1.00 16.15 257 ASN A C 1
ATOM 1995 O O . ASN A 1 257 ? 26.088 56.195 27.508 1.00 16.26 257 ASN A O 1
ATOM 2000 N N . THR A 1 258 ? 24.201 54.919 27.637 1.00 15.54 258 THR A N 1
ATOM 2001 C CA . THR A 1 258 ? 24.161 54.607 26.214 1.00 15.87 258 THR A CA 1
ATOM 2002 C C . THR A 1 258 ? 24.102 55.902 25.398 1.00 15.61 258 THR A C 1
ATOM 2003 O O . THR A 1 258 ? 24.850 56.077 24.384 1.00 16.44 258 THR A O 1
ATOM 2007 N N . ALA A 1 259 ? 23.195 56.788 25.811 1.00 16.11 259 ALA A N 1
ATOM 2008 C CA . ALA A 1 259 ? 23.008 58.053 25.106 1.00 16.07 259 ALA A CA 1
ATOM 2009 C C . ALA A 1 259 ? 24.255 58.984 25.266 1.00 17.46 259 ALA A C 1
ATOM 2010 O O . ALA A 1 259 ? 24.623 59.726 24.362 1.00 17.12 259 ALA A O 1
ATOM 2012 N N . GLU A 1 260 ? 24.784 59.034 26.487 1.00 16.45 260 GLU A N 1
ATOM 2013 C CA . GLU A 1 260 ? 25.996 59.830 26.775 1.00 16.98 260 GLU A CA 1
ATOM 2014 C C . GLU A 1 260 ? 27.202 59.385 25.922 1.00 16.47 260 GLU A C 1
ATOM 2015 O O . GLU A 1 260 ? 27.883 60.225 25.323 1.00 16.28 260 GLU A O 1
ATOM 2021 N N . TYR A 1 261 ? 27.410 58.070 25.816 1.00 16.96 261 TYR A N 1
ATOM 2022 C CA . TYR A 1 261 ? 28.385 57.478 24.895 1.00 17.95 261 TYR A CA 1
ATOM 2023 C C . TYR A 1 261 ? 28.083 57.900 23.492 1.00 18.33 261 TYR A C 1
ATOM 2024 O O . TYR A 1 261 ? 28.954 58.376 22.762 1.00 17.37 261 TYR A O 1
ATOM 2033 N N . GLY A 1 262 ? 26.836 57.748 23.049 1.00 15.74 262 GLY A N 1
ATOM 2034 C CA . GLY A 1 262 ? 26.470 58.144 21.692 1.00 16.64 262 GLY A CA 1
ATOM 2035 C C . GLY A 1 262 ? 26.734 59.597 21.439 1.00 15.35 262 GLY A C 1
ATOM 2036 O O . GLY A 1 262 ? 27.174 59.966 20.345 1.00 16.85 262 GLY A O 1
ATOM 2037 N N . MET A 1 263 ? 26.369 60.446 22.369 1.00 15.54 263 MET A N 1
ATOM 2038 C CA . MET A 1 263 ? 26.584 61.873 22.244 1.00 15.95 263 MET A CA 1
ATOM 2039 C C . MET A 1 263 ? 28.062 62.213 21.861 1.00 16.83 263 MET A C 1
ATOM 2040 O O . MET A 1 263 ? 28.306 62.956 20.909 1.00 17.96 263 MET A O 1
ATOM 2045 N N . TRP A 1 264 ? 28.992 61.648 22.646 1.00 17.01 264 TRP A N 1
ATOM 2046 C CA . TRP A 1 264 ? 30.432 61.882 22.423 1.00 16.40 264 TRP A CA 1
ATOM 2047 C C . TRP A 1 264 ? 31.002 61.102 21.275 1.00 18.91 264 TRP A C 1
ATOM 2048 O O . TRP A 1 264 ? 31.902 61.616 20.533 1.00 18.66 264 TRP A O 1
ATOM 2059 N N . ALA A 1 265 ? 30.509 59.873 21.058 1.00 17.51 265 ALA A N 1
ATOM 2060 C CA . ALA A 1 265 ? 31.029 59.092 19.914 1.00 17.12 265 ALA A CA 1
ATOM 2061 C C . ALA A 1 265 ? 30.580 59.574 18.577 1.00 20.86 265 ALA A C 1
ATOM 2062 O O . ALA A 1 265 ? 31.320 59.550 17.636 1.00 20.29 265 ALA A O 1
ATOM 2064 N N . VAL A 1 266 ? 29.296 59.971 18.457 1.00 17.55 266 VAL A N 1
ATOM 2065 C CA . VAL A 1 266 ? 28.689 60.240 17.192 1.00 18.27 266 VAL A CA 1
ATOM 2066 C C . VAL A 1 266 ? 28.365 61.725 16.925 1.00 16.99 266 VAL A C 1
ATOM 2067 O O . VAL A 1 266 ? 28.354 62.167 15.763 1.00 19.17 266 VAL A O 1
ATOM 2071 N N . GLY A 1 267 ? 28.067 62.489 17.959 1.00 16.79 267 GLY A N 1
ATOM 2072 C CA . GLY A 1 267 ? 27.628 63.873 17.745 1.00 18.17 267 GLY A CA 1
ATOM 2073 C C . GLY A 1 267 ? 28.543 64.636 16.827 1.00 18.82 267 GLY A C 1
ATOM 2074 O O . GLY A 1 267 ? 28.077 65.307 15.896 1.00 17.01 267 GLY A O 1
ATOM 2075 N N . HIS A 1 268 ? 29.856 64.591 17.129 1.00 18.14 268 HIS A N 1
ATOM 2076 C CA . HIS A 1 268 ? 30.846 65.356 16.342 1.00 19.44 268 HIS A CA 1
ATOM 2077 C C . HIS A 1 268 ? 31.033 64.798 14.908 1.00 19.81 268 HIS A C 1
ATOM 2078 O O . HIS A 1 268 ? 31.627 65.485 14.076 1.00 19.92 268 HIS A O 1
ATOM 2085 N N . GLN A 1 269 ? 30.598 63.572 14.628 1.00 18.24 269 GLN A N 1
ATOM 2086 C CA . GLN A 1 269 ? 30.550 63.064 13.268 1.00 19.52 269 GLN A CA 1
ATOM 2087 C C . GLN A 1 269 ? 29.433 63.675 12.461 1.00 21.72 269 GLN A C 1
ATOM 2088 O O . GLN A 1 269 ? 29.462 63.724 11.246 1.00 23.49 269 GLN A O 1
ATOM 2094 N N . ILE A 1 270 ? 28.403 64.143 13.142 1.00 20.21 270 ILE A N 1
ATOM 2095 C CA . ILE A 1 270 ? 27.268 64.786 12.456 1.00 19.43 270 ILE A CA 1
ATOM 2096 C C . ILE A 1 270 ? 27.558 66.267 12.263 1.00 18.81 270 ILE A C 1
ATOM 2097 O O . ILE A 1 270 ? 27.397 66.782 11.194 1.00 19.45 270 ILE A O 1
ATOM 2102 N N . ILE A 1 271 ? 27.905 66.929 13.359 1.00 18.63 271 ILE A N 1
ATOM 2103 C CA . ILE A 1 271 ? 28.196 68.374 13.453 1.00 19.10 271 ILE A CA 1
ATOM 2104 C C . ILE A 1 271 ? 29.678 68.457 13.834 1.00 21.78 271 ILE A C 1
ATOM 2105 O O . ILE A 1 271 ? 30.040 68.377 15.028 1.00 20.74 271 ILE A O 1
ATOM 2110 N N . GLY A 1 272 ? 30.478 68.616 12.785 1.00 23.28 272 GLY A N 1
ATOM 2111 C CA . GLY A 1 272 ? 31.927 68.584 12.907 1.00 22.72 272 GLY A CA 1
ATOM 2112 C C . GLY A 1 272 ? 32.626 69.837 12.469 1.00 22.37 272 GLY A C 1
ATOM 2113 O O . GLY A 1 272 ? 32.026 70.906 12.394 1.00 21.03 272 GLY A O 1
ATOM 2114 N N . PRO A 1 273 ? 33.945 69.704 12.210 1.00 23.01 273 PRO A N 1
ATOM 2115 C CA . PRO A 1 273 ? 34.756 70.852 11.821 1.00 20.55 273 PRO A CA 1
ATOM 2116 C C . PRO A 1 273 ? 34.235 71.564 10.621 1.00 20.40 273 PRO A C 1
ATOM 2117 O O . PRO A 1 273 ? 34.410 72.790 10.540 1.00 22.18 273 PRO A O 1
ATOM 2121 N N . GLU A 1 274 ? 33.618 70.864 9.655 1.00 21.03 274 GLU A N 1
ATOM 2122 C CA . GLU A 1 274 ? 33.076 71.513 8.457 1.00 23.12 274 GLU A CA 1
ATOM 2123 C C . GLU A 1 274 ? 31.979 72.495 8.841 1.00 21.56 274 GLU A C 1
ATOM 2124 O O . GLU A 1 274 ? 31.856 73.620 8.291 1.00 23.06 274 GLU A O 1
ATOM 2130 N N . VAL A 1 275 ? 31.158 72.086 9.798 1.00 20.75 275 VAL A N 1
ATOM 2131 C CA . VAL A 1 275 ? 30.101 73.002 10.335 1.00 21.99 275 VAL A CA 1
ATOM 2132 C C . VAL A 1 275 ? 30.694 74.251 11.021 1.00 20.32 275 VAL A C 1
ATOM 2133 O O . VAL A 1 275 ? 30.239 75.408 10.794 1.00 20.29 275 VAL A O 1
ATOM 2137 N N . LYS A 1 276 ? 31.741 74.054 11.771 1.00 19.54 276 LYS A N 1
ATOM 2138 C CA . LYS A 1 276 ? 32.381 75.164 12.445 1.00 20.86 276 LYS A CA 1
ATOM 2139 C C . LYS A 1 276 ? 32.923 76.193 11.416 1.00 22.04 276 LYS A C 1
ATOM 2140 O O . LYS A 1 276 ? 32.810 77.430 11.616 1.00 20.85 276 LYS A O 1
ATOM 2146 N N . GLU A 1 277 ? 33.514 75.656 10.335 1.00 21.79 277 GLU A N 1
ATOM 2147 C CA . GLU A 1 277 ? 34.061 76.515 9.263 1.00 24.28 277 GLU A CA 1
ATOM 2148 C C . GLU A 1 277 ? 32.933 77.301 8.571 1.00 22.85 277 GLU A C 1
ATOM 2149 O O . GLU A 1 277 ? 33.126 78.478 8.285 1.00 22.66 277 GLU A O 1
ATOM 2155 N N A LYS A 1 278 ? 31.780 76.673 8.337 0.70 23.10 278 LYS A N 1
ATOM 2156 N N B LYS A 1 278 ? 31.781 76.669 8.336 0.30 20.57 278 LYS A N 1
ATOM 2157 C CA A LYS A 1 278 ? 30.625 77.367 7.754 0.70 22.56 278 LYS A CA 1
ATOM 2158 C CA B LYS A 1 278 ? 30.623 77.343 7.734 0.30 18.53 278 LYS A CA 1
ATOM 2159 C C A LYS A 1 278 ? 30.190 78.493 8.713 0.70 19.05 278 LYS A C 1
ATOM 2160 C C B LYS A 1 278 ? 30.025 78.401 8.690 0.30 17.84 278 LYS A C 1
ATOM 2161 O O A LYS A 1 278 ? 29.899 79.634 8.296 0.70 20.58 278 LYS A O 1
ATOM 2162 O O B LYS A 1 278 ? 29.390 79.378 8.251 0.30 17.30 278 LYS A O 1
ATOM 2173 N N . MET A 1 279 ? 30.202 78.179 9.986 1.00 18.55 279 MET A N 1
ATOM 2174 C CA . MET A 1 279 ? 29.853 79.199 11.017 1.00 20.13 279 MET A CA 1
ATOM 2175 C C . MET A 1 279 ? 30.779 80.409 10.984 1.00 19.62 279 MET A C 1
ATOM 2176 O O . MET A 1 279 ? 30.331 81.550 11.063 1.00 21.64 279 MET A O 1
ATOM 2181 N N A LYS A 1 280 ? 32.080 80.164 10.889 0.50 20.87 280 LYS A N 1
ATOM 2182 N N B LYS A 1 280 ? 32.082 80.174 10.876 0.50 21.10 280 LYS A N 1
ATOM 2183 C CA A LYS A 1 280 ? 33.068 81.235 10.723 0.50 19.99 280 LYS A CA 1
ATOM 2184 C CA B LYS A 1 280 ? 33.059 81.262 10.742 0.50 20.36 280 LYS A CA 1
ATOM 2185 C C A LYS A 1 280 ? 32.758 82.087 9.521 0.50 20.85 280 LYS A C 1
ATOM 2186 C C B LYS A 1 280 ? 32.803 82.093 9.499 0.50 21.08 280 LYS A C 1
ATOM 2187 O O A LYS A 1 280 ? 32.769 83.327 9.639 0.50 21.58 280 LYS A O 1
ATOM 2188 O O B LYS A 1 280 ? 32.898 83.328 9.560 0.50 21.98 280 LYS A O 1
ATOM 2199 N N . GLU A 1 281 ? 32.433 81.443 8.391 1.00 20.40 281 GLU A N 1
ATOM 2200 C CA . GLU A 1 281 ? 32.102 82.149 7.153 1.00 20.74 281 GLU A CA 1
ATOM 2201 C C . GLU A 1 281 ? 30.834 83.005 7.303 1.00 21.95 281 GLU A C 1
ATOM 2202 O O . GLU A 1 281 ? 30.776 84.152 6.813 1.00 22.38 281 GLU A O 1
ATOM 2208 N N . ALA A 1 282 ? 29.819 82.454 7.961 1.00 20.20 282 ALA A N 1
ATOM 2209 C CA . ALA A 1 282 ? 28.574 83.185 8.225 1.00 21.35 282 ALA A CA 1
ATOM 2210 C C . ALA A 1 282 ? 28.838 84.421 9.156 1.00 19.61 282 ALA A C 1
ATOM 2211 O O . ALA A 1 282 ? 28.287 85.547 8.951 1.00 21.65 282 ALA A O 1
ATOM 2213 N N . LEU A 1 283 ? 29.674 84.214 10.160 1.00 21.36 283 LEU A N 1
ATOM 2214 C CA . LEU A 1 283 ? 30.027 85.321 11.059 1.00 20.61 283 LEU A CA 1
ATOM 2215 C C . LEU A 1 283 ? 30.738 86.422 10.269 1.00 21.96 283 LEU A C 1
ATOM 2216 O O . LEU A 1 283 ? 30.492 87.626 10.503 1.00 22.41 283 LEU A O 1
ATOM 2221 N N . LYS A 1 284 ? 31.591 86.038 9.321 1.00 22.71 284 LYS A N 1
ATOM 2222 C CA . LYS A 1 284 ? 32.333 87.059 8.535 1.00 22.16 284 LYS A CA 1
ATOM 2223 C C . LYS A 1 284 ? 31.349 87.882 7.703 1.00 22.73 284 LYS A C 1
ATOM 2224 O O . LYS A 1 284 ? 31.486 89.114 7.600 1.00 21.49 284 LYS A O 1
ATOM 2230 N N A ARG A 1 285 ? 30.330 87.230 7.136 0.70 21.41 285 ARG A N 1
ATOM 2231 N N B ARG A 1 285 ? 30.360 87.204 7.118 0.10 20.30 285 ARG A N 1
ATOM 2232 N N C ARG A 1 285 ? 30.359 87.215 7.107 0.20 20.65 285 ARG A N 1
ATOM 2233 C CA A ARG A 1 285 ? 29.353 87.976 6.360 0.70 23.22 285 ARG A CA 1
ATOM 2234 C CA B ARG A 1 285 ? 29.322 87.860 6.321 0.10 19.21 285 ARG A CA 1
ATOM 2235 C CA C ARG A 1 285 ? 29.348 87.911 6.312 0.20 20.09 285 ARG A CA 1
ATOM 2236 C C A ARG A 1 285 ? 28.469 88.842 7.202 0.70 21.43 285 ARG A C 1
ATOM 2237 C C B ARG A 1 285 ? 28.385 88.742 7.159 0.10 19.75 285 ARG A C 1
ATOM 2238 C C C ARG A 1 285 ? 28.418 88.781 7.169 0.20 20.26 285 ARG A C 1
ATOM 2239 O O A ARG A 1 285 ? 27.932 89.815 6.741 0.70 19.63 285 ARG A O 1
ATOM 2240 O O B ARG A 1 285 ? 27.744 89.644 6.623 0.10 19.59 285 ARG A O 1
ATOM 2241 O O C ARG A 1 285 ? 27.819 89.723 6.662 0.20 20.03 285 ARG A O 1
ATOM 2263 N N . VAL A 1 286 ? 28.290 88.471 8.462 1.00 20.36 286 VAL A N 1
ATOM 2264 C CA . VAL A 1 286 ? 27.593 89.339 9.366 1.00 20.60 286 VAL A CA 1
ATOM 2265 C C . VAL A 1 286 ? 28.469 90.595 9.700 1.00 21.02 286 VAL A C 1
ATOM 2266 O O . VAL A 1 286 ? 27.936 91.717 9.724 1.00 21.05 286 VAL A O 1
ATOM 2270 N N . GLU A 1 287 ? 29.743 90.349 10.042 1.00 20.98 287 GLU A N 1
ATOM 2271 C CA . GLU A 1 287 ? 30.647 91.421 10.503 1.00 23.74 287 GLU A CA 1
ATOM 2272 C C . GLU A 1 287 ? 30.948 92.413 9.346 1.00 23.76 287 GLU A C 1
ATOM 2273 O O . GLU A 1 287 ? 31.240 93.582 9.645 1.00 24.09 287 GLU A O 1
ATOM 2279 N N . ASN A 1 288 ? 30.926 91.968 8.090 1.00 22.86 288 ASN A N 1
ATOM 2280 C CA . ASN A 1 288 ? 31.451 92.825 6.977 1.00 25.66 288 ASN A CA 1
ATOM 2281 C C . ASN A 1 288 ? 30.368 93.510 6.152 1.00 25.32 288 ASN A C 1
ATOM 2282 O O . ASN A 1 288 ? 30.654 94.201 5.196 1.00 25.60 288 ASN A O 1
ATOM 2287 N N . GLY A 1 289 ? 29.114 93.393 6.579 1.00 22.27 289 GLY A N 1
ATOM 2288 C CA . GLY A 1 289 ? 28.028 94.077 5.962 1.00 22.13 289 GLY A CA 1
ATOM 2289 C C . GLY A 1 289 ? 27.364 93.317 4.777 1.00 20.99 289 GLY A C 1
ATOM 2290 O O . GLY A 1 289 ? 26.314 93.713 4.364 1.00 22.95 289 GLY A O 1
ATOM 2291 N N . GLU A 1 290 ? 27.836 92.131 4.410 1.00 22.54 290 GLU A N 1
ATOM 2292 C CA . GLU A 1 290 ? 27.229 91.357 3.303 1.00 23.81 290 GLU A CA 1
ATOM 2293 C C . GLU A 1 290 ? 25.829 90.911 3.640 1.00 22.16 290 GLU A C 1
ATOM 2294 O O . GLU A 1 290 ? 24.897 91.139 2.876 1.00 21.91 290 GLU A O 1
ATOM 2300 N N . PHE A 1 291 ? 25.659 90.248 4.808 1.00 20.15 291 PHE A N 1
ATOM 2301 C CA . PHE A 1 291 ? 24.369 89.847 5.191 1.00 21.59 291 PHE A CA 1
ATOM 2302 C C . PHE A 1 291 ? 23.410 91.020 5.270 1.00 20.58 291 PHE A C 1
ATOM 2303 O O . PHE A 1 291 ? 22.203 90.964 4.833 1.00 19.89 291 PHE A O 1
ATOM 2311 N N . ALA A 1 292 ? 23.894 92.123 5.884 1.00 21.40 292 ALA A N 1
ATOM 2312 C CA . ALA A 1 292 ? 23.005 93.251 6.133 1.00 22.65 292 ALA A CA 1
ATOM 2313 C C . ALA A 1 292 ? 22.488 93.763 4.756 1.00 21.89 292 ALA A C 1
ATOM 2314 O O . ALA A 1 292 ? 21.291 93.999 4.587 1.00 20.75 292 ALA A O 1
ATOM 2316 N N . ASN A 1 293 ? 23.406 93.837 3.786 1.00 22.74 293 ASN A N 1
ATOM 2317 C CA . ASN A 1 293 ? 23.006 94.321 2.417 1.00 25.00 293 ASN A CA 1
ATOM 2318 C C . ASN A 1 293 ? 22.027 93.367 1.783 1.00 24.03 293 ASN A C 1
ATOM 2319 O O . ASN A 1 293 ? 21.049 93.786 1.168 1.00 21.89 293 ASN A O 1
ATOM 2324 N N . GLU A 1 294 ? 22.223 92.059 1.974 1.00 23.56 294 GLU A N 1
ATOM 2325 C CA . GLU A 1 294 ? 21.247 91.087 1.454 1.00 25.27 294 GLU A CA 1
ATOM 2326 C C . GLU A 1 294 ? 19.893 91.212 2.069 1.00 23.47 294 GLU A C 1
ATOM 2327 O O . GLU A 1 294 ? 18.870 91.096 1.386 1.00 23.42 294 GLU A O 1
ATOM 2333 N N . TRP A 1 295 ? 19.815 91.433 3.377 1.00 20.37 295 TRP A N 1
ATOM 2334 C CA . TRP A 1 295 ? 18.518 91.581 3.988 1.00 19.69 295 TRP A CA 1
ATOM 2335 C C . TRP A 1 295 ? 17.810 92.895 3.598 1.00 21.51 295 TRP A C 1
ATOM 2336 O O . TRP A 1 295 ? 16.634 92.901 3.341 1.00 21.83 295 TRP A O 1
ATOM 2347 N N . VAL A 1 296 ? 18.567 93.972 3.506 1.00 22.71 296 VAL A N 1
ATOM 2348 C CA . VAL A 1 296 ? 18.028 95.228 2.954 1.00 23.22 296 VAL A CA 1
ATOM 2349 C C . VAL A 1 296 ? 17.482 94.982 1.554 1.00 26.82 296 VAL A C 1
ATOM 2350 O O . VAL A 1 296 ? 16.368 95.403 1.209 1.00 24.62 296 VAL A O 1
ATOM 2354 N N . ASP A 1 297 ? 18.287 94.324 0.709 1.00 24.84 297 ASP A N 1
ATOM 2355 C CA . ASP A 1 297 ? 17.844 94.114 -0.702 1.00 26.51 297 ASP A CA 1
ATOM 2356 C C . ASP A 1 297 ? 16.645 93.218 -0.746 1.00 24.40 297 ASP A C 1
ATOM 2357 O O . ASP A 1 297 ? 15.653 93.421 -1.511 1.00 24.03 297 ASP A O 1
ATOM 2362 N N . GLU A 1 298 ? 16.615 92.202 0.162 1.00 23.86 298 GLU A N 1
ATOM 2363 C CA . GLU A 1 298 ? 15.424 91.359 0.190 1.00 23.01 298 GLU A CA 1
ATOM 2364 C C . GLU A 1 298 ? 14.127 92.087 0.516 1.00 22.13 298 GLU A C 1
ATOM 2365 O O . GLU A 1 298 ? 13.054 91.891 -0.036 1.00 22.80 298 GLU A O 1
ATOM 2371 N N . TYR A 1 299 ? 14.212 92.936 1.533 1.00 24.14 299 TYR A N 1
ATOM 2372 C CA . TYR A 1 299 ? 13.083 93.760 1.907 1.00 20.38 299 TYR A CA 1
ATOM 2373 C C . TYR A 1 299 ? 12.648 94.684 0.764 1.00 20.52 299 TYR A C 1
ATOM 2374 O O . TYR A 1 299 ? 11.467 94.802 0.522 1.00 22.65 299 TYR A O 1
ATOM 2383 N N . LYS A 1 300 ? 13.600 95.355 0.165 1.00 23.66 300 LYS A N 1
ATOM 2384 C CA . LYS A 1 300 ? 13.330 96.311 -1.001 1.00 27.06 300 LYS A CA 1
ATOM 2385 C C . LYS A 1 300 ? 12.636 95.627 -2.139 1.00 30.90 300 LYS A C 1
ATOM 2386 O O . LYS A 1 300 ? 11.792 96.228 -2.779 1.00 27.23 300 LYS A O 1
ATOM 2392 N N . ARG A 1 301 ? 12.943 94.342 -2.346 1.00 25.05 301 ARG A N 1
ATOM 2393 C CA . ARG A 1 301 ? 12.312 93.482 -3.340 1.00 29.64 301 ARG A CA 1
ATOM 2394 C C . ARG A 1 301 ? 10.956 92.914 -2.976 1.00 26.29 301 ARG A C 1
ATOM 2395 O O . ARG A 1 301 ? 10.362 92.259 -3.798 1.00 26.06 301 ARG A O 1
ATOM 2403 N N . GLY A 1 302 ? 10.389 93.169 -1.774 1.00 23.83 302 GLY A N 1
ATOM 2404 C CA . GLY A 1 302 ? 9.113 92.612 -1.346 1.00 22.67 302 GLY A CA 1
ATOM 2405 C C . GLY A 1 302 ? 9.172 91.236 -0.676 1.00 21.37 302 GLY A C 1
ATOM 2406 O O . GLY A 1 302 ? 8.225 90.423 -0.725 1.00 21.73 302 GLY A O 1
ATOM 2407 N N . ILE A 1 303 ? 10.337 90.989 -0.084 1.00 22.99 303 ILE A N 1
ATOM 2408 C CA . ILE A 1 303 ? 10.590 89.737 0.709 1.00 22.19 303 ILE A CA 1
ATOM 2409 C C . ILE A 1 303 ? 10.182 88.415 0.005 1.00 21.12 303 ILE A C 1
ATOM 2410 O O . ILE A 1 303 ? 9.615 87.528 0.599 1.00 21.53 303 ILE A O 1
ATOM 2415 N N . PRO A 1 304 ? 10.438 88.317 -1.287 1.00 19.81 304 PRO A N 1
ATOM 2416 C CA . PRO A 1 304 ? 9.962 87.063 -1.946 1.00 21.77 304 PRO A CA 1
ATOM 2417 C C . PRO A 1 304 ? 10.569 85.737 -1.415 1.00 20.76 304 PRO A C 1
ATOM 2418 O O . PRO A 1 304 ? 9.880 84.713 -1.395 1.00 22.37 304 PRO A O 1
ATOM 2422 N N . PHE A 1 305 ? 11.833 85.775 -1.003 1.00 19.36 305 PHE A N 1
ATOM 2423 C CA . PHE A 1 305 ? 12.469 84.575 -0.419 1.00 21.06 305 PHE A CA 1
ATOM 2424 C C . PHE A 1 305 ? 11.861 84.223 0.922 1.00 20.32 305 PHE A C 1
ATOM 2425 O O . PHE A 1 305 ? 11.566 83.067 1.197 1.00 20.73 305 PHE A O 1
ATOM 2433 N N . LEU A 1 306 ? 11.609 85.250 1.768 1.00 21.68 306 LEU A N 1
ATOM 2434 C CA . LEU A 1 306 ? 11.002 84.981 3.030 1.00 23.85 306 LEU A CA 1
ATOM 2435 C C . LEU A 1 306 ? 9.563 84.474 2.853 1.00 22.48 306 LEU A C 1
ATOM 2436 O O . LEU A 1 306 ? 9.169 83.560 3.504 1.00 23.59 306 LEU A O 1
ATOM 2441 N N . LYS A 1 307 ? 8.754 85.047 1.934 1.00 23.39 307 LYS A N 1
ATOM 2442 C CA . LYS A 1 307 ? 7.473 84.500 1.605 1.00 25.92 307 LYS A CA 1
ATOM 2443 C C . LYS A 1 307 ? 7.482 83.101 1.085 1.00 25.53 307 LYS A C 1
ATOM 2444 O O . LYS A 1 307 ? 6.728 82.245 1.531 1.00 27.58 307 LYS A O 1
ATOM 2450 N N . ALA A 1 308 ? 8.369 82.818 0.161 1.00 27.44 308 ALA A N 1
ATOM 2451 C CA . ALA A 1 308 ? 8.487 81.452 -0.348 1.00 23.95 308 ALA A CA 1
ATOM 2452 C C . ALA A 1 308 ? 8.883 80.456 0.773 1.00 25.46 308 ALA A C 1
ATOM 2453 O O . ALA A 1 308 ? 8.376 79.332 0.831 1.00 21.74 308 ALA A O 1
ATOM 2455 N N . SER A 1 309 ? 9.826 80.874 1.640 1.00 24.57 309 SER A N 1
ATOM 2456 C CA . SER A 1 309 ? 10.229 80.055 2.748 1.00 24.94 309 SER A CA 1
ATOM 2457 C C . SER A 1 309 ? 9.126 79.757 3.770 1.00 24.80 309 SER A C 1
ATOM 2458 O O . SER A 1 309 ? 8.982 78.591 4.189 1.00 25.36 309 SER A O 1
ATOM 2461 N N . ARG A 1 310 ? 8.379 80.784 4.171 1.00 27.77 310 ARG A N 1
ATOM 2462 C CA . ARG A 1 310 ? 7.195 80.647 5.033 1.00 26.93 310 ARG A CA 1
ATOM 2463 C C . ARG A 1 310 ? 6.242 79.609 4.495 1.00 29.85 310 ARG A C 1
ATOM 2464 O O . ARG A 1 310 ? 5.823 78.681 5.194 1.00 28.28 310 ARG A O 1
ATOM 2472 N N . GLU A 1 311 ? 5.903 79.739 3.219 1.00 27.74 311 GLU A N 1
ATOM 2473 C CA . GLU A 1 311 ? 4.977 78.802 2.575 1.00 29.44 311 GLU A CA 1
ATOM 2474 C C . GLU A 1 311 ? 5.493 77.426 2.579 1.00 27.10 311 GLU A C 1
ATOM 2475 O O . GLU A 1 311 ? 4.763 76.494 2.876 1.00 30.66 311 GLU A O 1
ATOM 2481 N N . LYS A 1 312 ? 6.756 77.215 2.230 1.00 26.48 312 LYS A N 1
ATOM 2482 C CA . LYS A 1 312 ? 7.226 75.842 2.161 1.00 29.86 312 LYS A CA 1
ATOM 2483 C C . LYS A 1 312 ? 7.311 75.186 3.556 1.00 30.72 312 LYS A C 1
ATOM 2484 O O . LYS A 1 312 ? 6.994 74.031 3.659 1.00 31.11 312 LYS A O 1
ATOM 2490 N N . MET A 1 313 ? 7.753 75.932 4.566 1.00 29.42 313 MET A N 1
ATOM 2491 C CA . MET A 1 313 ? 7.804 75.537 6.034 1.00 32.26 313 MET A CA 1
ATOM 2492 C C . MET A 1 313 ? 6.450 74.948 6.415 1.00 30.66 313 MET A C 1
ATOM 2493 O O . MET A 1 313 ? 6.387 73.895 7.010 1.00 26.20 313 MET A O 1
ATOM 2498 N N . GLY A 1 314 ? 5.358 75.654 6.110 1.00 26.81 314 GLY A N 1
ATOM 2499 C CA . GLY A 1 314 ? 4.049 75.281 6.561 1.00 25.59 314 GLY A CA 1
ATOM 2500 C C . GLY A 1 314 ? 3.570 74.025 5.820 1.00 24.26 314 GLY A C 1
ATOM 2501 O O . GLY A 1 314 ? 2.743 73.323 6.300 1.00 25.33 314 GLY A O 1
ATOM 2502 N N . GLU A 1 315 ? 4.147 73.688 4.696 1.00 24.00 315 GLU A N 1
ATOM 2503 C CA . GLU A 1 315 ? 3.824 72.453 3.987 1.00 26.46 315 GLU A CA 1
ATOM 2504 C C . GLU A 1 315 ? 4.677 71.255 4.451 1.00 29.97 315 GLU A C 1
ATOM 2505 O O . GLU A 1 315 ? 4.388 70.110 4.138 1.00 28.60 315 GLU A O 1
ATOM 2511 N N . HIS A 1 316 ? 5.735 71.485 5.239 1.00 23.33 316 HIS A N 1
ATOM 2512 C CA . HIS A 1 316 ? 6.579 70.362 5.634 1.00 22.32 316 HIS A CA 1
ATOM 2513 C C . HIS A 1 316 ? 5.841 69.470 6.583 1.00 21.34 316 HIS A C 1
ATOM 2514 O O . HIS A 1 316 ? 5.134 69.905 7.505 1.00 21.36 316 HIS A O 1
ATOM 2521 N N . GLN A 1 317 ? 6.058 68.178 6.401 1.00 20.26 317 GLN A N 1
ATOM 2522 C CA . GLN A 1 317 ? 5.533 67.203 7.318 1.00 22.30 317 GLN A CA 1
ATOM 2523 C C . GLN A 1 317 ? 5.777 67.414 8.811 1.00 20.66 317 GLN A C 1
ATOM 2524 O O . GLN A 1 317 ? 4.935 67.082 9.616 1.00 20.35 317 GLN A O 1
ATOM 2530 N N . VAL A 1 318 ? 6.939 67.950 9.191 1.00 17.90 318 VAL A N 1
ATOM 2531 C CA . VAL A 1 318 ? 7.218 68.204 10.574 1.00 20.33 318 VAL A CA 1
ATOM 2532 C C . VAL A 1 318 ? 6.199 69.167 11.177 1.00 19.28 318 VAL A C 1
ATOM 2533 O O . VAL A 1 318 ? 5.770 69.029 12.300 1.00 19.86 318 VAL A O 1
ATOM 2537 N N . GLU A 1 319 ? 5.743 70.116 10.354 1.00 19.03 319 GLU A N 1
ATOM 2538 C CA . GLU A 1 319 ? 4.757 71.070 10.728 1.00 18.06 319 GLU A CA 1
ATOM 2539 C C . GLU A 1 319 ? 3.309 70.544 10.687 1.00 17.74 319 GLU A C 1
ATOM 2540 O O . GLU A 1 319 ? 2.531 70.795 11.576 1.00 18.77 319 GLU A O 1
ATOM 2546 N N . THR A 1 320 ? 2.969 69.812 9.648 1.00 18.04 320 THR A N 1
ATOM 2547 C CA . THR A 1 320 ? 1.593 69.310 9.553 1.00 20.36 320 THR A CA 1
ATOM 2548 C C . THR A 1 320 ? 1.365 68.167 10.559 1.00 19.05 320 THR A C 1
ATOM 2549 O O . THR A 1 320 ? 0.352 68.145 11.263 1.00 20.04 320 THR A O 1
ATOM 2553 N N . VAL A 1 321 ? 2.335 67.280 10.695 1.00 18.72 321 VAL A N 1
ATOM 2554 C CA . VAL A 1 321 ? 2.162 66.224 11.696 1.00 20.10 321 VAL A CA 1
ATOM 2555 C C . VAL A 1 321 ? 2.295 66.760 13.093 1.00 18.65 321 VAL A C 1
ATOM 2556 O O . VAL A 1 321 ? 1.531 66.406 14.001 1.00 20.36 321 VAL A O 1
ATOM 2560 N N . GLY A 1 322 ? 3.268 67.651 13.316 1.00 17.46 322 GLY A N 1
ATOM 2561 C CA . GLY A 1 322 ? 3.402 68.264 14.649 1.00 18.25 322 GLY A CA 1
ATOM 2562 C C . GLY A 1 322 ? 2.131 68.968 15.101 1.00 19.74 322 GLY A C 1
ATOM 2563 O O . GLY A 1 322 ? 1.738 68.901 16.257 1.00 17.66 322 GLY A O 1
ATOM 2564 N N . ALA A 1 323 ? 1.504 69.700 14.159 1.00 21.35 323 ALA A N 1
ATOM 2565 C CA . ALA A 1 323 ? 0.253 70.419 14.526 1.00 20.70 323 ALA A CA 1
ATOM 2566 C C . ALA A 1 323 ? -0.846 69.428 14.950 1.00 20.31 323 ALA A C 1
ATOM 2567 O O . ALA A 1 323 ? -1.545 69.675 15.913 1.00 21.41 323 ALA A O 1
ATOM 2569 N N . GLU A 1 324 ? -0.949 68.331 14.242 1.00 20.73 324 GLU A N 1
ATOM 2570 C CA . GLU A 1 324 ? -1.974 67.285 14.485 1.00 22.91 324 GLU A CA 1
ATOM 2571 C C . GLU A 1 324 ? -1.696 66.660 15.843 1.00 21.60 324 GLU A C 1
ATOM 2572 O O . GLU A 1 324 ? -2.580 66.508 16.695 1.00 21.99 324 GLU A O 1
ATOM 2578 N N . ILE A 1 325 ? -0.388 66.367 16.100 1.00 19.03 325 ILE A N 1
ATOM 2579 C CA . ILE A 1 325 ? -0.006 65.802 17.420 1.00 17.32 325 ILE A CA 1
ATOM 2580 C C . ILE A 1 325 ? -0.312 66.703 18.597 1.00 18.17 325 ILE A C 1
ATOM 2581 O O . ILE A 1 325 ? -0.871 66.274 19.629 1.00 20.32 325 ILE A O 1
ATOM 2586 N N . ARG A 1 326 ? 0.045 67.965 18.456 1.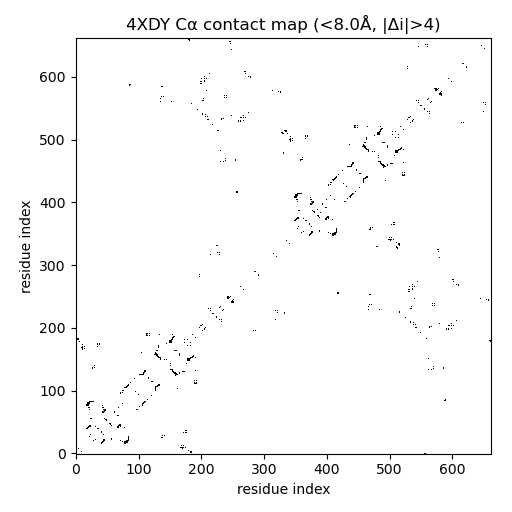00 17.12 326 ARG A N 1
ATOM 2587 C CA . ARG A 1 326 ? -0.025 68.906 19.552 1.00 18.10 326 ARG A CA 1
ATOM 2588 C C . ARG A 1 326 ? -1.544 69.219 19.870 1.00 18.93 326 ARG A C 1
ATOM 2589 O O . ARG A 1 326 ? -1.911 69.332 21.033 1.00 19.96 326 ARG A O 1
ATOM 2597 N N . LYS A 1 327 ? -2.353 69.212 18.822 1.00 20.16 327 LYS A N 1
ATOM 2598 C CA . LYS A 1 327 ? -3.837 69.401 18.981 1.00 22.39 327 LYS A CA 1
ATOM 2599 C C . LYS A 1 327 ? -4.464 68.297 19.832 1.00 22.02 327 LYS A C 1
ATOM 2600 O O . LYS A 1 327 ? -5.465 68.503 20.505 1.00 23.47 327 LYS A O 1
ATOM 2606 N N . LEU A 1 328 ? -3.901 67.113 19.767 1.00 19.92 328 LEU A N 1
ATOM 2607 C CA . LEU A 1 328 ? -4.376 65.932 20.508 1.00 22.15 328 LEU A CA 1
ATOM 2608 C C . LEU A 1 328 ? -3.807 65.768 21.887 1.00 22.27 328 LEU A C 1
ATOM 2609 O O . LEU A 1 328 ? -4.205 64.850 22.621 1.00 23.65 328 LEU A O 1
ATOM 2614 N N . PHE A 1 329 ? -2.868 66.618 22.309 1.00 20.53 329 PHE A N 1
ATOM 2615 C CA . PHE A 1 329 ? -2.459 66.605 23.734 1.00 23.18 329 PHE A CA 1
ATOM 2616 C C . PHE A 1 329 ? -3.586 66.966 24.688 1.00 29.50 329 PHE A C 1
ATOM 2617 O O . PHE A 1 329 ? -4.440 67.753 24.364 1.00 28.05 329 PHE A O 1
ATOM 2625 N N . ALA A 1 330 ? -3.554 66.357 25.863 1.00 31.57 330 ALA A N 1
ATOM 2626 C CA . ALA A 1 330 ? -4.543 66.541 26.906 1.00 38.85 330 ALA A CA 1
ATOM 2627 C C . ALA A 1 330 ? -3.840 67.023 28.179 1.00 48.25 330 ALA A C 1
ATOM 2628 O O . ALA A 1 330 ? -3.604 66.195 29.086 1.00 57.02 330 ALA A O 1
ATOM 2630 N N A GLN A 1 331 ? -3.601 68.340 28.243 0.70 58.41 331 GLN A N 1
ATOM 2631 N N B GLN A 1 331 ? -3.422 68.285 28.271 0.30 41.50 331 GLN A N 1
ATOM 2632 C CA A GLN A 1 331 ? -3.190 69.054 29.498 0.70 67.35 331 GLN A CA 1
ATOM 2633 C CA B GLN A 1 331 ? -3.061 68.870 29.603 0.30 39.12 331 GLN A CA 1
ATOM 2634 C C A GLN A 1 331 ? -4.400 69.665 30.254 0.70 68.22 331 GLN A C 1
ATOM 2635 C C B GLN A 1 331 ? -4.150 69.853 30.038 0.30 37.23 331 GLN A C 1
ATOM 2636 O O A GLN A 1 331 ? -4.302 70.020 31.444 0.70 71.89 331 GLN A O 1
ATOM 2637 O O B GLN A 1 331 ? -5.294 69.451 30.243 0.30 30.21 331 GLN A O 1
ATOM 2648 N N . MET B 1 1 ? 0.885 57.111 11.229 1.00 41.42 1 MET B N 1
ATOM 2649 C CA . MET B 1 1 ? 0.210 56.094 12.085 1.00 42.09 1 MET B CA 1
ATOM 2650 C C . MET B 1 1 ? -0.554 56.604 13.319 1.00 43.35 1 MET B C 1
ATOM 2651 O O . MET B 1 1 ? -0.247 57.646 13.838 1.00 42.35 1 MET B O 1
ATOM 2656 N N . GLU B 1 2 ? -1.430 55.769 13.857 1.00 32.49 2 GLU B N 1
ATOM 2657 C CA . GLU B 1 2 ? -2.295 56.157 14.913 1.00 32.33 2 GLU B CA 1
ATOM 2658 C C . GLU B 1 2 ? -1.604 56.364 16.293 1.00 24.90 2 GLU B C 1
ATOM 2659 O O . GLU B 1 2 ? -0.653 55.683 16.6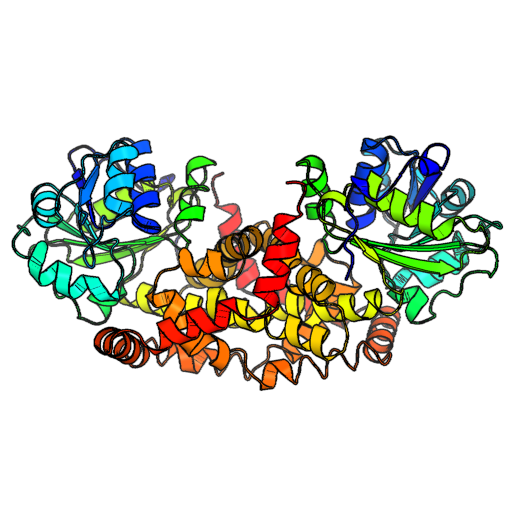18 1.00 23.67 2 GLU B O 1
ATOM 2665 N N . ILE B 1 3 ? -2.090 57.325 17.050 1.00 22.36 3 ILE B N 1
ATOM 2666 C CA . ILE B 1 3 ? -1.561 57.697 18.358 1.00 20.91 3 ILE B CA 1
ATOM 2667 C C . ILE B 1 3 ? -2.621 57.374 19.388 1.00 21.97 3 ILE B C 1
ATOM 2668 O O . ILE B 1 3 ? -3.802 57.787 19.236 1.00 22.06 3 ILE B O 1
ATOM 2673 N N . LEU B 1 4 ? -2.289 56.580 20.386 1.00 20.10 4 LEU B N 1
ATOM 2674 C CA . LEU B 1 4 ? -3.212 56.219 21.435 1.00 18.75 4 LEU B CA 1
ATOM 2675 C C . LEU B 1 4 ? -3.149 57.188 22.604 1.00 21.80 4 LEU B C 1
ATOM 2676 O O . LEU B 1 4 ? -2.071 57.614 23.034 1.00 22.49 4 LEU B O 1
ATOM 2681 N N . HIS B 1 5 ? -4.306 57.593 23.128 1.00 16.60 5 HIS B N 1
ATOM 2682 C CA . HIS B 1 5 ? -4.422 58.474 24.286 1.00 15.79 5 HIS B CA 1
ATOM 2683 C C . HIS B 1 5 ? -5.250 57.825 25.397 1.00 16.66 5 HIS B C 1
ATOM 2684 O O . HIS B 1 5 ? -5.539 56.647 25.330 1.00 18.82 5 HIS B O 1
ATOM 2691 N N . ASP B 1 6 ? -5.533 58.558 26.447 1.00 18.25 6 ASP B N 1
ATOM 2692 C CA . ASP B 1 6 ? -6.243 57.964 27.588 1.00 19.03 6 ASP B CA 1
ATOM 2693 C C . ASP B 1 6 ? -7.552 57.234 27.148 1.00 21.79 6 ASP B C 1
ATOM 2694 O O . ASP B 1 6 ? -7.850 56.110 27.600 1.00 20.56 6 ASP B O 1
ATOM 2699 N N . GLU B 1 7 ? -8.206 57.818 26.161 1.00 21.14 7 GLU B N 1
ATOM 2700 C CA . GLU B 1 7 ? -9.520 57.351 25.669 1.00 24.11 7 GLU B CA 1
ATOM 2701 C C . GLU B 1 7 ? -9.434 55.964 25.006 1.00 24.60 7 GLU B C 1
ATOM 2702 O O . GLU B 1 7 ? -10.439 55.268 24.867 1.00 24.14 7 GLU B O 1
ATOM 2708 N N . ASP B 1 8 ? -8.231 55.530 24.628 1.00 20.70 8 ASP B N 1
ATOM 2709 C CA . ASP B 1 8 ? -8.004 54.282 23.922 1.00 19.75 8 ASP B CA 1
ATOM 2710 C C . ASP B 1 8 ? -7.567 53.060 24.774 1.00 20.26 8 ASP B C 1
ATOM 2711 O O . ASP B 1 8 ? -7.545 51.938 24.290 1.00 22.44 8 ASP B O 1
ATOM 2716 N N . VAL B 1 9 ? -7.158 53.355 25.961 1.00 20.12 9 VAL B N 1
ATOM 2717 C CA . VAL B 1 9 ? -6.454 52.388 26.834 1.00 20.93 9 VAL B CA 1
ATOM 2718 C C . VAL B 1 9 ? -7.212 52.140 28.167 1.00 20.22 9 VAL B C 1
ATOM 2719 O O . VAL B 1 9 ? -7.523 53.024 28.907 1.00 22.51 9 VAL B O 1
ATOM 2723 N N . ASP B 1 10 ? -7.362 50.853 28.462 1.00 20.12 10 ASP B N 1
ATOM 2724 C CA . ASP B 1 10 ? -7.791 50.366 29.734 1.00 21.73 10 ASP B CA 1
ATOM 2725 C C . ASP B 1 10 ? -6.578 50.042 30.627 1.00 22.31 10 ASP B C 1
ATOM 2726 O O . ASP B 1 10 ? -5.780 49.235 30.255 1.00 26.50 10 ASP B O 1
ATOM 2731 N N . ASP B 1 11 ? -6.566 50.626 31.790 1.00 22.65 11 ASP B N 1
ATOM 2732 C CA . ASP B 1 11 ? -5.545 50.300 32.773 1.00 25.61 11 ASP B CA 1
ATOM 2733 C C . ASP B 1 11 ? -5.956 49.310 33.865 1.00 26.24 11 ASP B C 1
ATOM 2734 O O . ASP B 1 11 ? -5.200 49.085 34.845 1.00 28.52 11 ASP B O 1
ATOM 2739 N N A SER B 1 12 ? -7.123 48.681 33.709 0.70 26.93 12 SER B N 1
ATOM 2740 N N B SER B 1 12 ? -7.130 48.696 33.738 0.30 24.14 12 SER B N 1
ATOM 2741 C CA A SER B 1 12 ? -7.672 47.816 34.789 0.70 30.88 12 SER B CA 1
ATOM 2742 C CA B SER B 1 12 ? -7.676 47.870 34.835 0.30 23.79 12 SER B CA 1
ATOM 2743 C C A SER B 1 12 ? -6.820 46.641 35.125 0.70 25.84 12 SER B C 1
ATOM 2744 C C B SER B 1 12 ? -6.888 46.582 35.108 0.30 23.72 12 SER B C 1
ATOM 2745 O O A SER B 1 12 ? -6.819 46.192 36.285 0.70 28.04 12 SER B O 1
ATOM 2746 O O B SER B 1 12 ? -6.953 46.021 36.205 0.30 23.98 12 SER B O 1
ATOM 2751 N N . ILE B 1 13 ? -6.167 46.085 34.117 1.00 26.15 13 ILE B N 1
ATOM 2752 C CA . ILE B 1 13 ? -5.359 44.871 34.289 1.00 27.82 13 ILE B CA 1
ATOM 2753 C C . ILE B 1 13 ? -4.248 44.969 35.369 1.00 27.13 13 ILE B C 1
ATOM 2754 O O . ILE B 1 13 ? -3.778 43.927 35.834 1.00 26.58 13 ILE B O 1
ATOM 2759 N N . LEU B 1 14 ? -3.905 46.174 35.775 1.00 25.42 14 LEU B N 1
ATOM 2760 C CA . LEU B 1 14 ? -2.843 46.366 36.740 1.00 31.92 14 LEU B CA 1
ATOM 2761 C C . LEU B 1 14 ? -3.339 46.258 38.152 1.00 38.34 14 LEU B C 1
ATOM 2762 O O . LEU B 1 14 ? -2.527 46.284 39.048 1.00 31.57 14 LEU B O 1
ATOM 2767 N N . ARG B 1 15 ? -4.664 46.174 38.373 1.00 36.58 15 ARG B N 1
ATOM 2768 C CA . ARG B 1 15 ? -5.185 46.092 39.753 1.00 43.44 15 ARG B CA 1
ATOM 2769 C C . ARG B 1 15 ? -4.505 44.920 40.574 1.00 31.46 15 ARG B C 1
ATOM 2770 O O . ARG B 1 15 ? -4.091 45.088 41.710 1.00 37.22 15 ARG B O 1
ATOM 2778 N N . ASP B 1 16 ? -4.389 43.748 40.017 1.00 31.81 16 ASP B N 1
ATOM 2779 C CA . ASP B 1 16 ? -3.948 42.629 40.867 1.00 49.23 16 ASP B CA 1
ATOM 2780 C C . ASP B 1 16 ? -2.374 42.545 40.865 1.00 47.92 16 ASP B C 1
ATOM 2781 O O . ASP B 1 16 ? -1.825 41.611 41.429 1.00 40.00 16 ASP B O 1
ATOM 2786 N N . LYS B 1 17 ? -1.665 43.500 40.221 1.00 40.07 17 LYS B N 1
ATOM 2787 C CA . LYS B 1 17 ? -0.255 43.253 39.790 1.00 36.85 17 LYS B CA 1
ATOM 2788 C C . LYS B 1 17 ? 0.789 44.079 40.565 1.00 31.23 17 LYS B C 1
ATOM 2789 O O . LYS B 1 17 ? 0.534 45.187 41.024 1.00 33.99 17 LYS B O 1
ATOM 2795 N N . THR B 1 18 ? 1.961 43.481 40.762 1.00 28.06 18 THR B N 1
ATOM 2796 C CA . THR B 1 18 ? 3.069 44.221 41.384 1.00 26.90 18 THR B CA 1
ATOM 2797 C C . THR B 1 18 ? 4.074 44.450 40.275 1.00 21.34 18 THR B C 1
ATOM 2798 O O . THR B 1 18 ? 4.410 43.515 39.512 1.00 23.66 18 THR B O 1
ATOM 2802 N N . ILE B 1 19 ? 4.531 45.691 40.213 1.00 23.07 19 ILE B N 1
ATOM 2803 C CA . ILE B 1 19 ? 5.636 46.019 39.294 1.00 23.30 19 ILE B CA 1
ATOM 2804 C C . ILE B 1 19 ? 6.928 46.087 40.096 1.00 18.79 19 ILE B C 1
ATOM 2805 O O . ILE B 1 19 ? 7.019 46.887 40.992 1.00 20.43 19 ILE B O 1
ATOM 2810 N N . ALA B 1 20 ? 7.872 45.250 39.730 1.00 21.09 20 ALA B N 1
ATOM 2811 C CA . ALA B 1 20 ? 9.213 45.274 40.336 1.00 22.72 20 ALA B CA 1
ATOM 2812 C C . ALA B 1 20 ? 10.085 46.149 39.391 1.00 21.45 20 ALA B C 1
ATOM 2813 O O . ALA B 1 20 ? 10.376 45.759 38.311 1.00 22.75 20 ALA B O 1
ATOM 2815 N N . VAL B 1 21 ? 10.359 47.334 39.848 1.00 20.67 21 VAL B N 1
ATOM 2816 C CA . VAL B 1 21 ? 11.200 48.314 39.103 1.00 21.05 21 VAL B CA 1
ATOM 2817 C C . VAL B 1 21 ? 12.639 48.080 39.532 1.00 19.60 21 VAL B C 1
ATOM 2818 O O . VAL B 1 21 ? 12.957 48.326 40.662 1.00 21.16 21 VAL B O 1
ATOM 2822 N N . MET B 1 22 ? 13.413 47.642 38.584 1.00 20.15 22 MET B N 1
ATOM 2823 C CA . MET B 1 22 ? 14.815 47.253 38.795 1.00 20.73 22 MET B CA 1
ATOM 2824 C C . MET B 1 22 ? 15.654 48.490 38.396 1.00 19.71 22 MET B C 1
ATOM 2825 O O . MET B 1 22 ? 15.757 48.790 37.174 1.00 19.57 22 MET B O 1
ATOM 2830 N N . GLY B 1 23 ? 16.284 49.103 39.376 1.00 19.83 23 GLY B N 1
ATOM 2831 C CA . GLY B 1 23 ? 17.115 50.302 39.181 1.00 19.62 23 GLY B CA 1
ATOM 2832 C C . GLY B 1 23 ? 16.354 51.541 39.497 1.00 20.86 23 GLY B C 1
ATOM 2833 O O . GLY B 1 23 ? 15.306 51.807 38.867 1.00 23.77 23 GLY B O 1
ATOM 2834 N N . TYR B 1 24 ? 16.821 52.348 40.441 1.00 18.24 24 TYR B N 1
ATOM 2835 C CA . TYR B 1 24 ? 16.136 53.560 40.875 1.00 19.42 24 TYR B CA 1
ATOM 2836 C C . TYR B 1 24 ? 16.909 54.791 40.478 1.00 19.76 24 TYR B C 1
ATOM 2837 O O . TYR B 1 24 ? 17.333 55.603 41.313 1.00 19.83 24 TYR B O 1
ATOM 2846 N N . GLY B 1 25 ? 17.211 54.879 39.178 1.00 20.61 25 GLY B N 1
ATOM 2847 C CA . GLY B 1 25 ? 17.896 56.034 38.653 1.00 20.05 25 GLY B CA 1
ATOM 2848 C C . GLY B 1 25 ? 16.962 56.911 37.847 1.00 19.78 25 GLY B C 1
ATOM 2849 O O . GLY B 1 25 ? 15.809 57.121 38.265 1.00 19.47 25 GLY B O 1
ATOM 2850 N N . ALA B 1 26 ? 17.487 57.519 36.795 1.00 18.51 26 ALA B N 1
ATOM 2851 C CA . ALA B 1 26 ? 16.725 58.574 36.117 1.00 20.17 26 ALA B CA 1
ATOM 2852 C C . ALA B 1 26 ? 15.299 58.045 35.764 1.00 18.02 26 ALA B C 1
ATOM 2853 O O . ALA B 1 26 ? 14.280 58.683 36.136 1.00 20.14 26 ALA B O 1
ATOM 2855 N N . GLN B 1 27 ? 15.204 56.932 35.051 1.00 16.83 27 GLN B N 1
ATOM 2856 C CA . GLN B 1 27 ? 13.912 56.371 34.684 1.00 16.81 27 GLN B CA 1
ATOM 2857 C C . GLN B 1 27 ? 13.230 55.637 35.824 1.00 18.59 27 GLN B C 1
ATOM 2858 O O . GLN B 1 27 ? 11.991 55.715 35.994 1.00 18.10 27 GLN B O 1
ATOM 2864 N N . GLY B 1 28 ? 14.007 54.871 36.609 1.00 18.55 28 GLY B N 1
ATOM 2865 C CA . GLY B 1 28 ? 13.372 54.131 37.704 1.00 20.62 28 GLY B CA 1
ATOM 2866 C C . GLY B 1 28 ? 12.739 54.917 38.791 1.00 19.08 28 GLY B C 1
ATOM 2867 O O . GLY B 1 28 ? 11.589 54.624 39.189 1.00 18.41 28 GLY B O 1
ATOM 2868 N N . ASP B 1 29 ? 13.382 55.984 39.193 1.00 18.78 29 ASP B N 1
ATOM 2869 C CA . ASP B 1 29 ? 12.826 56.927 40.110 1.00 20.29 29 ASP B CA 1
ATOM 2870 C C . ASP B 1 29 ? 11.515 57.567 39.548 1.00 20.24 29 ASP B C 1
ATOM 2871 O O . ASP B 1 29 ? 10.418 57.495 40.154 1.00 20.30 29 ASP B O 1
ATOM 2876 N N . ALA B 1 30 ? 11.603 58.169 38.370 1.00 19.94 30 ALA B N 1
ATOM 2877 C CA . ALA B 1 30 ? 10.401 58.738 37.722 1.00 21.00 30 ALA B CA 1
ATOM 2878 C C . ALA B 1 30 ? 9.244 57.711 37.566 1.00 19.96 30 ALA B C 1
ATOM 2879 O O . ALA B 1 30 ? 8.091 57.988 37.996 1.00 21.66 30 ALA B O 1
ATOM 2881 N N . GLN B 1 31 ? 9.511 56.555 36.993 1.00 18.79 31 GLN B N 1
ATOM 2882 C CA . GLN B 1 31 ? 8.461 55.613 36.630 1.00 20.35 31 GLN B CA 1
ATOM 2883 C C . GLN B 1 31 ? 7.873 54.980 37.906 1.00 21.81 31 GLN B C 1
ATOM 2884 O O . GLN B 1 31 ? 6.658 54.873 38.041 1.00 20.19 31 GLN B O 1
ATOM 2890 N N . ALA B 1 32 ? 8.716 54.621 38.872 1.00 21.45 32 ALA B N 1
ATOM 2891 C CA . ALA B 1 32 ? 8.205 54.029 40.129 1.00 21.60 32 ALA B CA 1
ATOM 2892 C C . ALA B 1 32 ? 7.296 55.041 40.879 1.00 22.45 32 ALA B C 1
ATOM 2893 O O . ALA B 1 32 ? 6.213 54.646 41.370 1.00 22.47 32 ALA B O 1
ATOM 2895 N N . ASN B 1 33 ? 7.683 56.314 40.927 1.00 20.88 33 ASN B N 1
ATOM 2896 C CA . ASN B 1 33 ? 6.892 57.297 41.608 1.00 24.49 33 ASN B CA 1
ATOM 2897 C C . ASN B 1 33 ? 5.584 57.649 40.880 1.00 25.37 33 ASN B C 1
ATOM 2898 O O . ASN B 1 33 ? 4.536 57.839 41.547 1.00 24.45 33 ASN B O 1
ATOM 2903 N N . CYS B 1 34 ? 5.628 57.661 39.541 1.00 22.63 34 CYS B N 1
ATOM 2904 C CA . CYS B 1 34 ? 4.384 57.904 38.739 1.00 22.28 34 CYS B CA 1
ATOM 2905 C C . CYS B 1 34 ? 3.440 56.714 38.911 1.00 24.01 34 CYS B C 1
ATOM 2906 O O . CYS B 1 34 ? 2.225 56.878 39.120 1.00 23.68 34 CYS B O 1
ATOM 2909 N N . LEU B 1 35 ? 3.983 55.517 38.821 1.00 22.49 35 LEU B N 1
ATOM 2910 C CA . LEU B 1 35 ? 3.245 54.294 39.093 1.00 23.42 35 LEU B CA 1
ATOM 2911 C C . LEU B 1 35 ? 2.614 54.235 40.474 1.00 24.80 35 LEU B C 1
ATOM 2912 O O . LEU B 1 35 ? 1.371 53.978 40.604 1.00 25.47 35 LEU B O 1
ATOM 2917 N N . LYS B 1 36 ? 3.412 54.521 41.470 1.00 25.51 36 LYS B N 1
ATOM 2918 C CA . LYS B 1 36 ? 2.882 54.575 42.850 1.00 27.69 36 LYS B CA 1
ATOM 2919 C C . LYS B 1 36 ? 1.820 55.652 43.038 1.00 28.05 36 LYS B C 1
ATOM 2920 O O . LYS B 1 36 ? 0.790 55.421 43.696 1.00 23.84 36 LYS B O 1
ATOM 2926 N N . ASP B 1 37 ? 2.080 56.850 42.540 1.00 25.88 37 ASP B N 1
ATOM 2927 C CA . ASP B 1 37 ? 1.100 57.947 42.591 1.00 27.39 37 ASP B CA 1
ATOM 2928 C C . ASP B 1 37 ? -0.226 57.566 41.925 1.00 27.41 37 ASP B C 1
ATOM 2929 O O . ASP B 1 37 ? -1.290 58.038 42.356 1.00 27.01 37 ASP B O 1
ATOM 2934 N N . SER B 1 38 ? -0.191 56.671 40.943 1.00 23.82 38 SER B N 1
ATOM 2935 C CA . SER B 1 38 ? -1.395 56.245 40.198 1.00 26.17 38 SER B CA 1
ATOM 2936 C C . SER B 1 38 ? -2.042 55.041 40.904 1.00 26.30 38 SER B C 1
ATOM 2937 O O . SER B 1 38 ? -2.923 54.430 40.352 1.00 28.13 38 SER B O 1
ATOM 2940 N N . GLY B 1 39 ? -1.562 54.661 42.081 1.00 28.24 39 GLY B N 1
ATOM 2941 C CA . GLY B 1 39 ? -2.167 53.544 42.833 1.00 29.14 39 GLY B CA 1
ATOM 2942 C C . GLY B 1 39 ? -1.666 52.177 42.468 1.00 29.73 39 GLY B C 1
ATOM 2943 O O . GLY B 1 39 ? -2.275 51.195 42.821 1.00 28.76 39 GLY B O 1
ATOM 2944 N N . ILE B 1 40 ? -0.561 52.053 41.714 1.00 25.56 40 ILE B N 1
ATOM 2945 C CA . ILE B 1 40 ? -0.058 50.744 41.352 1.00 26.48 40 ILE B CA 1
ATOM 2946 C C . ILE B 1 40 ? 0.904 50.272 42.459 1.00 25.55 40 ILE B C 1
ATOM 2947 O O . ILE B 1 40 ? 1.622 51.098 43.065 1.00 26.48 40 ILE B O 1
ATOM 2952 N N A ASN B 1 41 ? 0.906 48.967 42.765 0.60 27.10 41 ASN B N 1
ATOM 2953 N N B ASN B 1 41 ? 0.920 48.956 42.643 0.40 25.20 41 ASN B N 1
ATOM 2954 C CA A ASN B 1 41 ? 1.867 48.385 43.744 0.60 27.93 41 ASN B CA 1
ATOM 2955 C CA B ASN B 1 41 ? 1.775 48.261 43.591 0.40 25.29 41 ASN B CA 1
ATOM 2956 C C A ASN B 1 41 ? 3.215 48.263 43.034 0.60 23.03 41 ASN B C 1
ATOM 2957 C C B ASN B 1 41 ? 3.226 48.186 43.023 0.40 22.77 41 ASN B C 1
ATOM 2958 O O A ASN B 1 41 ? 3.321 47.684 41.945 0.60 22.99 41 ASN B O 1
ATOM 2959 O O B ASN B 1 41 ? 3.426 47.542 41.990 0.40 23.96 41 ASN B O 1
ATOM 2968 N N . VAL B 1 42 ? 4.190 48.855 43.657 1.00 23.44 42 VAL B N 1
ATOM 2969 C CA . VAL B 1 42 ? 5.583 48.879 43.155 1.00 24.75 42 VAL B CA 1
ATOM 2970 C C . VAL B 1 42 ? 6.513 48.388 44.259 1.00 23.95 42 VAL B C 1
ATOM 2971 O O . VAL B 1 42 ? 6.374 48.819 45.409 1.00 30.08 42 VAL B O 1
ATOM 2975 N N . VAL B 1 43 ? 7.441 47.529 43.888 1.00 23.00 43 VAL B N 1
ATOM 2976 C CA . VAL B 1 43 ? 8.630 47.302 44.725 1.00 24.35 43 VAL B CA 1
ATOM 2977 C C . VAL B 1 43 ? 9.875 47.659 43.934 1.00 22.96 43 VAL B C 1
ATOM 2978 O O . VAL B 1 43 ? 9.913 47.460 42.738 1.00 25.80 43 VAL B O 1
ATOM 2982 N N . ILE B 1 44 ? 10.887 48.152 44.614 1.00 24.17 44 ILE B N 1
ATOM 2983 C CA . ILE B 1 44 ? 12.173 48.451 43.941 1.00 24.18 44 ILE B CA 1
ATOM 2984 C C . ILE B 1 44 ? 13.164 47.312 44.133 1.00 25.99 44 ILE B C 1
ATOM 2985 O O . ILE B 1 44 ? 13.357 46.830 45.286 1.00 26.19 44 ILE B O 1
ATOM 2990 N N . GLY B 1 45 ? 13.762 46.880 43.028 1.00 24.09 45 GLY B N 1
ATOM 2991 C CA . GLY B 1 45 ? 14.941 46.003 43.055 1.00 23.30 45 GLY B CA 1
ATOM 2992 C C . GLY B 1 45 ? 16.167 46.888 42.891 1.00 23.93 45 GLY B C 1
ATOM 2993 O O . GLY B 1 45 ? 16.303 47.607 41.881 1.00 23.10 45 GLY B O 1
ATOM 2994 N N . GLU B 1 46 ? 17.049 46.876 43.865 1.00 22.22 46 GLU B N 1
ATOM 2995 C CA . GLU B 1 46 ? 18.258 47.690 43.805 1.00 21.71 46 GLU B CA 1
ATOM 2996 C C . GLU B 1 46 ? 19.397 46.958 44.494 1.00 25.67 46 GLU B C 1
ATOM 2997 O O . GLU B 1 46 ? 19.201 45.838 45.051 1.00 24.24 46 GLU B O 1
ATOM 3003 N N . THR B 1 47 ? 20.586 47.524 44.341 1.00 23.82 47 THR B N 1
ATOM 3004 C CA . THR B 1 47 ? 21.823 46.929 44.896 1.00 25.00 47 THR B CA 1
ATOM 3005 C C . THR B 1 47 ? 22.353 47.841 45.991 1.00 26.60 47 THR B C 1
ATOM 3006 O O . THR B 1 47 ? 22.635 49.020 45.762 1.00 25.31 47 THR B O 1
ATOM 3010 N N . GLU B 1 48 ? 22.405 47.328 47.222 1.00 25.25 48 GLU B N 1
ATOM 3011 C CA . GLU B 1 48 ? 22.786 48.144 48.360 1.00 25.31 48 GLU B CA 1
ATOM 3012 C C . GLU B 1 48 ? 24.240 48.715 48.307 1.00 23.98 48 GLU B C 1
ATOM 3013 O O . GLU B 1 48 ? 24.505 49.902 48.619 1.00 23.00 48 GLU B O 1
ATOM 3019 N N . ILE B 1 49 ? 25.162 47.877 47.879 1.00 22.65 49 ILE B N 1
ATOM 3020 C CA . ILE B 1 49 ? 26.576 48.194 47.707 1.00 24.68 49 ILE B CA 1
ATOM 3021 C C . ILE B 1 49 ? 27.005 48.029 46.299 1.00 23.83 49 ILE B C 1
ATOM 3022 O O . ILE B 1 49 ? 26.940 46.961 45.729 1.00 26.64 49 ILE B O 1
ATOM 3027 N N . LEU B 1 50 ? 27.506 49.122 45.708 1.00 25.78 50 LEU B N 1
ATOM 3028 C CA . LEU B 1 50 ? 28.073 49.108 44.365 1.00 28.05 50 LEU B CA 1
ATOM 3029 C C . LEU B 1 50 ? 29.455 49.654 44.351 1.00 29.45 50 LEU B C 1
ATOM 3030 O O . LEU B 1 50 ? 29.688 50.716 44.899 1.00 28.84 50 LEU B O 1
ATOM 3035 N N . GLY B 1 51 ? 30.355 48.938 43.701 1.00 33.64 51 GLY B N 1
ATOM 3036 C CA . GLY B 1 51 ? 31.800 49.249 43.717 1.00 39.66 51 GLY B CA 1
ATOM 3037 C C . GLY B 1 51 ? 32.297 49.530 45.123 1.00 38.22 51 GLY B C 1
ATOM 3038 O O . GLY B 1 51 ? 33.016 50.492 45.373 1.00 39.72 51 GLY B O 1
ATOM 3039 N N . GLY B 1 52 ? 31.869 48.749 46.084 1.00 34.02 52 GLY B N 1
ATOM 3040 C CA . GLY B 1 52 ? 32.419 48.933 47.448 1.00 30.43 52 GLY B CA 1
ATOM 3041 C C . GLY B 1 52 ? 31.873 50.101 48.191 1.00 33.85 52 GLY B C 1
ATOM 3042 O O . GLY B 1 52 ? 32.290 50.338 49.285 1.00 33.01 52 GLY B O 1
ATOM 3043 N N . ASN B 1 53 ? 30.888 50.856 47.658 1.00 31.22 53 ASN B N 1
ATOM 3044 C CA . ASN B 1 53 ? 30.245 51.911 48.444 1.00 29.68 53 ASN B CA 1
ATOM 3045 C C . ASN B 1 53 ? 28.769 51.777 48.516 1.00 27.61 53 ASN B C 1
ATOM 3046 O O . ASN B 1 53 ? 28.164 51.114 47.649 1.00 28.76 53 ASN B O 1
ATOM 3051 N N . LYS B 1 54 ? 28.187 52.388 49.532 1.00 25.48 54 LYS B N 1
ATOM 3052 C CA . LYS B 1 54 ? 26.776 52.554 49.659 1.00 28.86 54 LYS B CA 1
ATOM 3053 C C . LYS B 1 54 ? 26.210 53.143 48.372 1.00 30.77 54 LYS B C 1
ATOM 3054 O O . LYS B 1 54 ? 26.770 54.080 47.822 1.00 26.34 54 LYS B O 1
ATOM 3060 N N . ASN B 1 55 ? 25.152 52.531 47.879 1.00 26.13 55 ASN B N 1
ATOM 3061 C CA . ASN B 1 55 ? 24.543 52.958 46.595 1.00 27.09 55 ASN B CA 1
ATOM 3062 C C . ASN B 1 55 ? 23.514 54.010 46.938 1.00 23.46 55 ASN B C 1
ATOM 3063 O O . ASN B 1 55 ? 22.508 53.761 47.596 1.00 24.59 55 ASN B O 1
ATOM 3068 N N . PRO B 1 56 ? 23.772 55.290 46.555 1.00 24.83 56 PRO B N 1
ATOM 3069 C CA . PRO B 1 56 ? 22.773 56.274 46.918 1.00 23.15 56 PRO B CA 1
ATOM 3070 C C . PRO B 1 56 ? 21.333 55.985 46.412 1.00 20.30 56 PRO B C 1
ATOM 3071 O O . PRO B 1 56 ? 20.348 56.456 46.992 1.00 24.42 56 PRO B O 1
ATOM 3075 N N . SER B 1 57 ? 21.211 55.265 45.328 1.00 21.64 57 SER B N 1
ATOM 3076 C CA . SER B 1 57 ? 19.889 54.981 44.762 1.00 24.17 57 SER B CA 1
ATOM 3077 C C . SER B 1 57 ? 19.104 54.008 45.656 1.00 24.36 57 SER B C 1
ATOM 3078 O O . SER B 1 57 ? 17.864 54.116 45.798 1.00 24.39 57 SER B O 1
ATOM 3081 N N . TRP B 1 58 ? 19.828 53.070 46.313 1.00 24.22 58 TRP B N 1
ATOM 3082 C CA . TRP B 1 58 ? 19.199 52.205 47.323 1.00 24.71 58 TRP B CA 1
ATOM 3083 C C . TRP B 1 58 ? 18.667 53.002 48.514 1.00 23.47 58 TRP B C 1
ATOM 3084 O O . TRP B 1 58 ? 17.493 52.849 48.932 1.00 25.85 58 TRP B O 1
ATOM 3095 N N . GLU B 1 59 ? 19.492 53.915 49.038 1.00 26.78 59 GLU B N 1
ATOM 3096 C CA . GLU B 1 59 ? 19.105 54.739 50.154 1.00 29.70 59 GLU B CA 1
ATOM 3097 C C . GLU B 1 59 ? 17.922 55.683 49.764 1.00 28.24 59 GLU B C 1
ATOM 3098 O O . GLU B 1 59 ? 16.956 55.891 50.516 1.00 28.53 59 GLU B O 1
ATOM 3104 N N . LYS B 1 60 ? 18.009 56.268 48.576 1.00 25.78 60 LYS B N 1
ATOM 3105 C CA . LYS B 1 60 ? 16.926 57.161 48.111 1.00 24.81 60 LYS B CA 1
ATOM 3106 C C . LYS B 1 60 ? 15.587 56.435 47.979 1.00 22.66 60 LYS B C 1
ATOM 3107 O O . LYS B 1 60 ? 14.516 56.996 48.319 1.00 25.08 60 LYS B O 1
ATOM 3113 N N . ALA B 1 61 ? 15.600 55.245 47.429 1.00 23.20 61 ALA B N 1
ATOM 3114 C CA . ALA B 1 61 ? 14.358 54.484 47.222 1.00 25.29 61 ALA B CA 1
ATOM 3115 C C . ALA B 1 61 ? 13.722 54.226 48.587 1.00 27.95 61 ALA B C 1
ATOM 3116 O O . ALA B 1 61 ? 12.519 54.344 48.752 1.00 26.26 61 ALA B O 1
ATOM 3118 N N . LYS B 1 62 ? 14.551 53.928 49.577 1.00 29.96 62 LYS B N 1
ATOM 3119 C CA . LYS B 1 62 ? 14.051 53.676 50.942 1.00 33.17 62 LYS B CA 1
ATOM 3120 C C . LYS B 1 62 ? 13.443 54.919 51.539 1.00 31.49 62 LYS B C 1
ATOM 3121 O O . LYS B 1 62 ? 12.331 54.917 52.060 1.00 31.55 62 LYS B O 1
ATOM 3127 N N . GLU B 1 63 ? 14.163 55.999 51.377 1.00 31.28 63 GLU B N 1
ATOM 3128 C CA . GLU B 1 63 ? 13.760 57.259 51.907 1.00 32.74 63 GLU B CA 1
ATOM 3129 C C . GLU B 1 63 ? 12.497 57.806 51.270 1.00 33.82 63 GLU B C 1
ATOM 3130 O O . GLU B 1 63 ? 11.715 58.493 51.938 1.00 28.97 63 GLU B O 1
ATOM 3136 N N . ASP B 1 64 ? 12.304 57.471 49.984 1.00 31.14 64 ASP B N 1
ATOM 3137 C CA . ASP B 1 64 ? 11.134 57.854 49.220 1.00 28.42 64 ASP B CA 1
ATOM 3138 C C . ASP B 1 64 ? 9.935 56.968 49.529 1.00 28.84 64 ASP B C 1
ATOM 3139 O O . ASP B 1 64 ? 8.891 57.106 48.884 1.00 33.16 64 ASP B O 1
ATOM 3144 N N . GLY B 1 65 ? 10.045 56.024 50.465 1.00 29.41 65 GLY B N 1
ATOM 3145 C CA . GLY B 1 65 ? 8.877 55.221 50.882 1.00 32.27 65 GLY B CA 1
ATOM 3146 C C . GLY B 1 65 ? 8.575 53.923 50.184 1.00 32.86 65 GLY B C 1
ATOM 3147 O O . GLY B 1 65 ? 7.453 53.421 50.332 1.00 32.53 65 GLY B O 1
ATOM 3148 N N . PHE B 1 66 ? 9.542 53.345 49.449 1.00 27.33 66 PHE B N 1
ATOM 3149 C CA . PHE B 1 66 ? 9.335 52.104 48.704 1.00 27.42 66 PHE B CA 1
ATOM 3150 C C . PHE B 1 66 ? 9.748 50.937 49.594 1.00 28.61 66 PHE B C 1
ATOM 3151 O O . PHE B 1 66 ? 10.671 51.079 50.398 1.00 29.69 66 PHE B O 1
ATOM 3159 N N . GLU B 1 67 ? 9.083 49.811 49.404 1.00 28.91 67 GLU B N 1
ATOM 3160 C CA . GLU B 1 67 ? 9.734 48.543 49.594 1.00 31.53 67 GLU B CA 1
ATOM 3161 C C . GLU B 1 67 ? 10.928 48.326 48.630 1.00 30.56 67 GLU B C 1
ATOM 3162 O O . GLU B 1 67 ? 10.722 48.205 47.402 1.00 27.34 67 GLU B O 1
ATOM 3168 N N . VAL B 1 68 ? 12.137 48.201 49.210 1.00 28.05 68 VAL B N 1
ATOM 3169 C CA . VAL B 1 68 ? 13.417 48.041 48.468 1.00 27.97 68 VAL B CA 1
ATOM 3170 C C . VAL B 1 68 ? 14.067 46.695 48.793 1.00 27.07 68 VAL B C 1
ATOM 3171 O O . VAL B 1 68 ? 14.380 46.420 49.962 1.00 28.18 68 VAL B O 1
ATOM 3175 N N . LEU B 1 69 ? 14.207 45.870 47.781 1.00 25.96 69 LEU B N 1
ATOM 3176 C CA . LEU B 1 69 ? 14.774 44.543 47.843 1.00 28.66 69 LEU B CA 1
ATOM 3177 C C . LEU B 1 69 ? 15.984 44.380 46.965 1.00 28.42 69 LEU B C 1
ATOM 3178 O O . LEU B 1 69 ? 16.115 45.087 45.916 1.00 25.98 69 LEU B O 1
ATOM 3183 N N . PRO B 1 70 ? 16.845 43.406 47.295 1.00 28.11 70 PRO B N 1
ATOM 3184 C CA . PRO B 1 70 ? 17.820 42.904 46.337 1.00 27.37 70 PRO B CA 1
ATOM 3185 C C . PRO B 1 70 ? 17.097 42.495 45.082 1.00 26.59 70 PRO B C 1
ATOM 3186 O O . PRO B 1 70 ? 15.916 42.052 45.160 1.00 27.51 70 PRO B O 1
ATOM 3190 N N . ILE B 1 71 ? 17.747 42.696 43.922 1.00 25.57 71 ILE B N 1
ATOM 3191 C CA . ILE B 1 71 ? 17.144 42.460 42.623 1.00 24.67 71 ILE B CA 1
ATOM 3192 C C . ILE B 1 71 ? 16.533 41.088 42.513 1.00 27.94 71 ILE B C 1
ATOM 3193 O O . ILE B 1 71 ? 15.361 40.941 42.061 1.00 25.13 71 ILE B O 1
ATOM 3198 N N . ASP B 1 72 ? 17.237 40.073 43.040 1.00 26.24 72 ASP B N 1
ATOM 3199 C CA . ASP B 1 72 ? 16.675 38.716 42.944 1.00 28.23 72 ASP B CA 1
ATOM 3200 C C . ASP B 1 72 ? 15.345 38.514 43.693 1.00 24.95 72 ASP B C 1
ATOM 3201 O O . ASP B 1 72 ? 14.411 37.939 43.121 1.00 26.30 72 ASP B O 1
ATOM 3206 N N . LYS B 1 73 ? 15.217 39.095 44.876 1.00 28.70 73 LYS B N 1
ATOM 3207 C CA . LYS B 1 73 ? 13.993 39.055 45.659 1.00 25.93 73 LYS B CA 1
ATOM 3208 C C . LYS B 1 73 ? 12.902 39.898 45.049 1.00 31.14 73 LYS B C 1
ATOM 3209 O O . LYS B 1 73 ? 11.710 39.536 45.125 1.00 25.80 73 LYS B O 1
ATOM 3215 N N . ALA B 1 74 ? 13.291 41.070 44.503 1.00 25.37 74 ALA B N 1
ATOM 3216 C CA . ALA B 1 74 ? 12.295 41.846 43.738 1.00 26.15 74 ALA B CA 1
ATOM 3217 C C . ALA B 1 74 ? 11.712 41.090 42.567 1.00 22.11 74 ALA B C 1
ATOM 3218 O O . ALA B 1 74 ? 10.497 41.203 42.284 1.00 28.17 74 ALA B O 1
ATOM 3220 N N . ALA B 1 75 ? 12.541 40.363 41.849 1.00 21.86 75 ALA B N 1
ATOM 3221 C CA . ALA B 1 75 ? 12.114 39.661 40.688 1.00 26.21 75 ALA B CA 1
ATOM 3222 C C . ALA B 1 75 ? 11.069 38.617 41.098 1.00 30.96 75 ALA B C 1
ATOM 3223 O O . ALA B 1 75 ? 10.147 38.295 40.290 1.00 29.22 75 ALA B O 1
ATOM 3225 N N . GLU B 1 76 ? 11.292 38.017 42.286 1.00 30.27 76 GLU B N 1
ATOM 3226 C CA . GLU B 1 76 ? 10.417 36.905 42.721 1.00 34.09 76 GLU B CA 1
ATOM 3227 C C . GLU B 1 76 ? 9.064 37.493 42.924 1.00 32.34 76 GLU B C 1
ATOM 3228 O O . GLU B 1 76 ? 8.091 36.883 42.553 1.00 33.17 76 GLU B O 1
ATOM 3234 N N . LYS B 1 77 ? 9.037 38.679 43.513 1.00 27.61 77 LYS B N 1
ATOM 3235 C CA . LYS B 1 77 ? 7.863 39.352 43.913 1.00 29.28 77 LYS B CA 1
ATOM 3236 C C . LYS B 1 77 ? 7.052 40.026 42.770 1.00 31.85 77 LYS B C 1
ATOM 3237 O O . LYS B 1 77 ? 5.840 40.190 42.885 1.00 31.73 77 LYS B O 1
ATOM 3243 N N . GLY B 1 78 ? 7.717 40.429 41.666 1.00 28.24 78 GLY B N 1
ATOM 3244 C CA . GLY B 1 78 ? 7.089 41.181 40.595 1.00 23.64 78 GLY B CA 1
ATOM 3245 C C . GLY B 1 78 ? 6.357 40.368 39.656 1.00 24.75 78 GLY B C 1
ATOM 3246 O O . GLY B 1 78 ? 6.859 39.365 39.160 1.00 26.49 78 GLY B O 1
ATOM 3247 N N . ASP B 1 79 ? 5.123 40.807 39.336 1.00 25.52 79 ASP B N 1
ATOM 3248 C CA . ASP B 1 79 ? 4.444 40.233 38.179 1.00 23.57 79 ASP B CA 1
ATOM 3249 C C . ASP B 1 79 ? 4.958 40.783 36.821 1.00 25.08 79 ASP B C 1
ATOM 3250 O O . ASP B 1 79 ? 4.991 40.104 35.790 1.00 26.22 79 ASP B O 1
ATOM 3255 N N . VAL B 1 80 ? 5.334 42.044 36.859 1.00 23.67 80 VAL B N 1
ATOM 3256 C CA . VAL B 1 80 ? 6.129 42.658 35.798 1.00 22.47 80 VAL B CA 1
ATOM 3257 C C . VAL B 1 80 ? 7.546 42.947 36.367 1.00 19.32 80 VAL B C 1
ATOM 3258 O O . VAL B 1 80 ? 7.651 43.540 37.400 1.00 22.42 80 VAL B O 1
ATOM 3262 N N . VAL B 1 81 ? 8.566 42.480 35.694 1.00 21.22 81 VAL B N 1
ATOM 3263 C CA . VAL B 1 81 ? 9.942 42.741 36.155 1.00 19.43 81 VA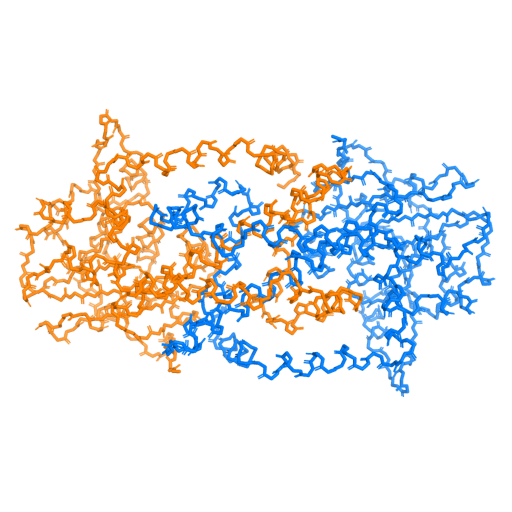L B CA 1
ATOM 3264 C C . VAL B 1 81 ? 10.419 43.804 35.116 1.00 17.53 81 VAL B C 1
ATOM 3265 O O . VAL B 1 81 ? 10.649 43.478 33.944 1.00 20.34 81 VAL B O 1
ATOM 3269 N N . HIS B 1 82 ? 10.444 45.030 35.571 1.00 18.75 82 HIS B N 1
ATOM 3270 C CA . HIS B 1 82 ? 10.716 46.168 34.710 1.00 17.16 82 HIS B CA 1
ATOM 3271 C C . HIS B 1 82 ? 12.188 46.696 34.894 1.00 16.10 82 HIS B C 1
ATOM 3272 O O . HIS B 1 82 ? 12.503 47.240 35.931 1.00 19.67 82 HIS B O 1
ATOM 3279 N N . ILE B 1 83 ? 12.968 46.497 33.852 1.00 17.44 83 ILE B N 1
ATOM 3280 C CA . ILE B 1 83 ? 14.426 46.609 33.923 1.00 17.58 83 ILE B CA 1
ATOM 3281 C C . ILE B 1 83 ? 14.780 48.041 33.504 1.00 17.38 83 ILE B C 1
ATOM 3282 O O . ILE B 1 83 ? 14.722 48.364 32.323 1.00 20.45 83 ILE B O 1
ATOM 3287 N N . LEU B 1 84 ? 15.124 48.833 34.499 1.00 17.89 84 LEU B N 1
ATOM 3288 C CA . LEU B 1 84 ? 15.490 50.246 34.347 1.00 17.67 84 LEU B CA 1
ATOM 3289 C C . LEU B 1 84 ? 16.938 50.450 34.901 1.00 17.77 84 LEU B C 1
ATOM 3290 O O . LEU B 1 84 ? 17.257 51.408 35.581 1.00 19.04 84 LEU B O 1
ATOM 3295 N N . LEU B 1 85 ? 17.743 49.432 34.648 1.00 16.60 85 LEU B N 1
ATOM 3296 C CA . LEU B 1 85 ? 19.198 49.488 34.893 1.00 17.15 85 LEU B CA 1
ATOM 3297 C C . LEU B 1 85 ? 19.896 50.009 33.650 1.00 17.54 85 LEU B C 1
ATOM 3298 O O . LEU B 1 85 ? 19.356 50.042 32.540 1.00 18.08 85 LEU B O 1
ATOM 3303 N N . PRO B 1 86 ? 21.155 50.490 33.798 1.00 19.14 86 PRO B N 1
ATOM 3304 C CA . PRO B 1 86 ? 21.860 50.969 32.575 1.00 17.75 86 PRO B CA 1
ATOM 3305 C C . PRO B 1 86 ? 21.888 49.912 31.512 1.00 17.39 86 PRO B C 1
ATOM 3306 O O . PRO B 1 86 ? 22.054 48.711 31.865 1.00 17.02 86 PRO B O 1
ATOM 3310 N N . ASP B 1 87 ? 21.742 50.194 30.219 1.00 15.82 87 ASP B N 1
ATOM 3311 C CA . ASP B 1 87 ? 21.692 49.151 29.247 1.00 17.22 87 ASP B CA 1
ATOM 3312 C C . ASP B 1 87 ? 22.927 48.211 29.309 1.00 19.86 87 ASP B C 1
ATOM 3313 O O . ASP B 1 87 ? 22.798 47.002 29.047 1.00 18.34 87 ASP B O 1
ATOM 3318 N N . GLU B 1 88 ? 24.102 48.798 29.573 1.00 18.03 88 GLU B N 1
ATOM 3319 C CA . GLU B 1 88 ? 25.330 48.055 29.442 1.00 17.80 88 GLU B CA 1
ATOM 3320 C C . GLU B 1 88 ? 25.446 46.962 30.520 1.00 17.12 88 GLU B C 1
ATOM 3321 O O . GLU B 1 88 ? 26.102 45.958 30.238 1.00 23.40 88 GLU B O 1
ATOM 3327 N N . VAL B 1 89 ? 24.828 47.169 31.666 1.00 16.47 89 VAL B N 1
ATOM 3328 C CA . VAL B 1 89 ? 24.875 46.171 32.748 1.00 20.16 89 VAL B CA 1
ATOM 3329 C C . VAL B 1 89 ? 23.649 45.237 32.804 1.00 21.95 89 VAL B C 1
ATOM 3330 O O . VAL B 1 89 ? 23.684 44.252 33.523 1.00 19.79 89 VAL B O 1
ATOM 3334 N N . GLN B 1 90 ? 22.617 45.463 31.983 1.00 19.87 90 GLN B N 1
ATOM 3335 C CA . GLN B 1 90 ? 21.468 44.612 32.070 1.00 20.03 90 GLN B CA 1
ATOM 3336 C C . GLN B 1 90 ? 21.787 43.137 31.734 1.00 22.48 90 GLN B C 1
ATOM 3337 O O . GLN B 1 90 ? 21.192 42.277 32.383 1.00 22.71 90 GLN B O 1
ATOM 3343 N N . PRO B 1 91 ? 22.552 42.854 30.661 1.00 21.47 91 PRO B N 1
ATOM 3344 C CA . PRO B 1 91 ? 22.696 41.416 30.403 1.00 24.34 91 PRO B CA 1
ATOM 3345 C C . PRO B 1 91 ? 23.281 40.588 31.587 1.00 24.01 91 PRO B C 1
ATOM 3346 O O . PRO B 1 91 ? 22.742 39.536 31.955 1.00 24.78 91 PRO B O 1
ATOM 3350 N N . ALA B 1 92 ? 24.318 41.074 32.221 1.00 23.34 92 ALA B N 1
ATOM 3351 C CA . ALA B 1 92 ? 24.819 40.348 33.425 1.00 26.01 92 ALA B CA 1
ATOM 3352 C C . ALA B 1 92 ? 23.835 40.272 34.550 1.00 26.28 92 ALA B C 1
ATOM 3353 O O . ALA B 1 92 ? 23.711 39.247 35.207 1.00 26.37 92 ALA B O 1
ATOM 3355 N N . ILE B 1 93 ? 23.189 41.383 34.883 1.00 21.95 93 ILE B N 1
ATOM 3356 C CA . ILE B 1 93 ? 22.292 41.384 35.976 1.00 22.43 93 ILE B CA 1
ATOM 3357 C C . ILE B 1 93 ? 21.084 40.483 35.653 1.00 23.56 93 ILE B C 1
ATOM 3358 O O . ILE B 1 93 ? 20.572 39.720 36.514 1.00 21.65 93 ILE B O 1
ATOM 3363 N N . TYR B 1 94 ? 20.688 40.506 34.401 1.00 21.49 94 TYR B N 1
ATOM 3364 C CA . TYR B 1 94 ? 19.567 39.687 33.997 1.00 23.35 94 TYR B CA 1
ATOM 3365 C C . TYR B 1 94 ? 20.007 38.196 34.172 1.00 24.54 94 TYR B C 1
ATOM 3366 O O . TYR B 1 94 ? 19.245 37.396 34.769 1.00 24.63 94 TYR B O 1
ATOM 3375 N N . GLU B 1 95 ? 21.166 37.816 33.605 1.00 21.97 95 GLU B N 1
ATOM 3376 C CA . GLU B 1 95 ? 21.547 36.364 33.614 1.00 24.31 95 GLU B CA 1
ATOM 3377 C C . GLU B 1 95 ? 21.635 35.916 35.039 1.00 26.42 95 GLU B C 1
ATOM 3378 O O . GLU B 1 95 ? 21.223 34.797 35.400 1.00 29.35 95 GLU B O 1
ATOM 3384 N N . ASN B 1 96 ? 22.207 36.751 35.889 1.00 27.49 96 ASN B N 1
ATOM 3385 C CA . ASN B 1 96 ? 22.599 36.327 37.193 1.00 28.51 96 ASN B CA 1
ATOM 3386 C C . ASN B 1 96 ? 21.572 36.538 38.258 1.00 31.53 96 ASN B C 1
ATOM 3387 O O . ASN B 1 96 ? 21.492 35.705 39.189 1.00 26.36 96 ASN B O 1
ATOM 3392 N N . GLN B 1 97 ? 20.777 37.618 38.196 1.00 23.29 97 GLN B N 1
ATOM 3393 C CA . GLN B 1 97 ? 19.935 37.949 39.307 1.00 22.60 97 GLN B CA 1
ATOM 3394 C C . GLN B 1 97 ? 18.430 37.883 38.999 1.00 22.42 97 GLN B C 1
ATOM 3395 O O . GLN B 1 97 ? 17.636 37.887 39.891 1.00 24.44 97 GLN B O 1
ATOM 3401 N N . ILE B 1 98 ? 18.096 37.863 37.739 1.00 23.34 98 ILE B N 1
ATOM 3402 C CA . ILE B 1 98 ? 16.688 37.913 37.304 1.00 23.95 98 ILE B CA 1
ATOM 3403 C C . ILE B 1 98 ? 16.237 36.618 36.712 1.00 24.60 98 ILE B C 1
ATOM 3404 O O . ILE B 1 98 ? 15.196 36.089 37.128 1.00 26.96 98 ILE B O 1
ATOM 3409 N N . LYS B 1 99 ? 16.945 36.161 35.716 1.00 23.44 99 LYS B N 1
ATOM 3410 C CA . LYS B 1 99 ? 16.555 34.961 35.020 1.00 26.39 99 LYS B CA 1
ATOM 3411 C C . LYS B 1 99 ? 16.173 33.747 35.908 1.00 30.95 99 LYS B C 1
ATOM 3412 O O . LYS B 1 99 ? 15.207 33.074 35.589 1.00 30.41 99 LYS B O 1
ATOM 3418 N N . PRO B 1 100 ? 16.913 33.479 36.998 1.00 30.20 100 PRO B N 1
ATOM 3419 C CA . PRO B 1 100 ? 16.584 32.285 37.805 1.00 33.09 100 PRO B CA 1
ATOM 3420 C C . PRO B 1 100 ? 15.248 32.435 38.553 1.00 35.51 100 PRO B C 1
ATOM 3421 O O . PRO B 1 100 ? 14.675 31.434 39.031 1.00 32.08 100 PRO B O 1
ATOM 3425 N N A GLN B 1 101 ? 14.756 33.668 38.665 0.80 32.46 101 GLN B N 1
ATOM 3426 N N B GLN B 1 101 ? 14.760 33.665 38.657 0.20 29.14 101 GLN B N 1
ATOM 3427 C CA A GLN B 1 101 ? 13.498 33.950 39.278 0.80 32.49 101 GLN B CA 1
ATOM 3428 C CA B GLN B 1 101 ? 13.495 33.935 39.286 0.20 26.09 101 GLN B CA 1
ATOM 3429 C C A GLN B 1 101 ? 12.320 34.062 38.297 0.80 32.34 101 GLN B C 1
ATOM 3430 C C B GLN B 1 101 ? 12.340 34.158 38.304 0.20 28.60 101 GLN B C 1
ATOM 3431 O O A GLN B 1 101 ? 11.191 34.280 38.735 0.80 32.68 101 GLN B O 1
ATOM 3432 O O B GLN B 1 101 ? 11.242 34.523 38.741 0.20 28.63 101 GLN B O 1
ATOM 3443 N N . LEU B 1 102 ? 12.564 33.962 37.003 1.00 30.51 102 LEU B N 1
ATOM 3444 C CA . LEU B 1 102 ? 11.453 34.073 36.043 1.00 36.74 102 LEU B CA 1
ATOM 3445 C C . LEU B 1 102 ? 10.594 32.800 36.088 1.00 44.33 102 LEU B C 1
ATOM 3446 O O . LEU B 1 102 ? 11.045 31.724 36.490 1.00 42.50 102 LEU B O 1
ATOM 3451 N N . LYS B 1 103 ? 9.334 32.948 35.734 1.00 43.82 103 LYS B N 1
ATOM 3452 C CA . LYS B 1 103 ? 8.364 31.870 35.854 1.00 43.13 103 LYS B CA 1
ATOM 3453 C C . LYS B 1 103 ? 7.383 32.249 34.787 1.00 41.71 103 LYS B C 1
ATOM 3454 O O . LYS B 1 103 ? 7.161 33.449 34.606 1.00 28.96 103 LYS B O 1
ATOM 3460 N N . ALA B 1 104 ? 6.762 31.250 34.168 1.00 40.08 104 ALA B N 1
ATOM 3461 C CA . ALA B 1 104 ? 5.639 31.449 33.248 1.00 41.52 104 ALA B CA 1
ATOM 3462 C C . ALA B 1 104 ? 4.636 32.354 33.891 1.00 36.08 104 ALA B C 1
ATOM 3463 O O . ALA B 1 104 ? 4.420 32.323 35.089 1.00 30.88 104 ALA B O 1
ATOM 3465 N N . GLY B 1 105 ? 4.083 33.262 33.110 1.00 39.28 105 GLY B N 1
ATOM 3466 C CA . GLY B 1 105 ? 3.160 34.251 33.651 1.00 37.44 105 GLY B CA 1
ATOM 3467 C C . GLY B 1 105 ? 3.760 35.550 34.210 1.00 41.92 105 GLY B C 1
ATOM 3468 O O . GLY B 1 105 ? 3.033 36.414 34.703 1.00 43.53 105 GLY B O 1
ATOM 3469 N N . LYS B 1 106 ? 5.073 35.694 34.209 1.00 31.16 106 LYS B N 1
ATOM 3470 C CA . LYS B 1 106 ? 5.668 37.028 34.509 1.00 30.93 106 LYS B CA 1
ATOM 3471 C C . LYS B 1 106 ? 5.821 37.768 33.183 1.00 26.40 106 LYS B C 1
ATOM 3472 O O . LYS B 1 106 ? 5.952 37.156 32.119 1.00 26.74 106 LYS B O 1
ATOM 3478 N N . ALA B 1 107 ? 5.860 39.100 33.243 1.00 26.69 107 ALA B N 1
ATOM 3479 C CA . ALA B 1 107 ? 6.284 39.853 32.054 1.00 26.51 107 ALA B CA 1
ATOM 3480 C C . ALA B 1 107 ? 7.688 40.478 32.332 1.00 23.56 107 ALA B C 1
ATOM 3481 O O . ALA B 1 107 ? 7.925 40.982 33.434 1.00 26.55 107 ALA B O 1
ATOM 3483 N N . LEU B 1 108 ? 8.545 40.372 31.342 1.00 21.42 108 LEU B N 1
ATOM 3484 C CA . LEU B 1 108 ? 9.844 41.092 31.414 1.00 23.11 108 LEU B CA 1
ATOM 3485 C C . LEU B 1 108 ? 9.645 42.387 30.608 1.00 18.99 108 LEU B C 1
ATOM 3486 O O . LEU B 1 108 ? 9.295 42.257 29.441 1.00 21.98 108 LEU B O 1
ATOM 3491 N N . CYS B 1 109 ? 9.874 43.517 31.251 1.00 19.17 109 CYS B N 1
ATOM 3492 C CA . CYS B 1 109 ? 9.613 44.806 30.626 1.00 19.42 109 CYS B CA 1
ATOM 3493 C C . CYS B 1 109 ? 10.934 45.644 30.540 1.00 18.17 109 CYS B C 1
ATOM 3494 O O . CYS B 1 109 ? 11.807 45.480 31.389 1.00 18.42 109 CYS B O 1
ATOM 3497 N N . PHE B 1 110 ? 11.001 46.516 29.544 1.00 18.20 110 PHE B N 1
ATOM 3498 C CA . PHE B 1 110 ? 12.178 47.427 29.329 1.00 19.23 110 PHE B CA 1
ATOM 3499 C C . PHE B 1 110 ? 11.638 48.804 28.978 1.00 20.73 110 PHE B C 1
ATOM 3500 O O . PHE B 1 110 ? 10.436 48.946 28.552 1.00 18.05 110 PHE B O 1
ATOM 3508 N N . SER B 1 111 ? 12.501 49.814 29.092 1.00 17.14 111 SER B N 1
ATOM 3509 C CA . SER B 1 111 ? 12.187 51.104 28.491 1.00 16.64 111 SER B CA 1
ATOM 3510 C C . SER B 1 111 ? 13.091 51.537 27.318 1.00 16.19 111 SER B C 1
ATOM 3511 O O . SER B 1 111 ? 13.036 52.694 26.851 1.00 16.97 111 SER B O 1
ATOM 3514 N N . HIS B 1 112 ? 13.901 50.623 26.813 1.00 16.34 112 HIS B N 1
ATOM 3515 C CA . HIS B 1 112 ? 14.640 50.747 25.594 1.00 16.34 112 HIS B CA 1
ATOM 3516 C C . HIS B 1 112 ? 14.871 49.387 25.032 1.00 18.44 112 HIS B C 1
ATOM 3517 O O . HIS B 1 112 ? 15.116 48.437 25.799 1.00 19.47 112 HIS B O 1
ATOM 3524 N N . GLY B 1 113 ? 14.772 49.299 23.738 1.00 15.53 113 GLY B N 1
ATOM 3525 C CA . GLY B 1 113 ? 14.787 48.000 23.010 1.00 19.15 113 GLY B CA 1
ATOM 3526 C C . GLY B 1 113 ? 16.164 47.375 22.817 1.00 18.59 113 GLY B C 1
ATOM 3527 O O . GLY B 1 113 ? 16.284 46.228 22.365 1.00 17.24 113 GLY B O 1
ATOM 3528 N N . PHE B 1 114 ? 17.226 48.101 23.200 1.00 16.03 114 PHE B N 1
ATOM 3529 C CA . PHE B 1 114 ? 18.634 47.703 22.854 1.00 17.89 114 PHE B CA 1
ATOM 3530 C C . PHE B 1 114 ? 18.984 46.254 23.134 1.00 17.54 114 PHE B C 1
ATOM 3531 O O . PHE B 1 114 ? 19.352 45.511 22.185 1.00 19.16 114 PHE B O 1
ATOM 3539 N N . ASN B 1 115 ? 18.793 45.793 24.351 1.00 19.20 115 ASN B N 1
ATOM 3540 C CA . ASN B 1 115 ? 19.311 44.447 24.745 1.00 18.46 115 ASN B CA 1
ATOM 3541 C C . ASN B 1 115 ? 18.512 43.314 24.107 1.00 22.17 115 ASN B C 1
ATOM 3542 O O . ASN B 1 115 ? 19.080 42.288 23.712 1.00 22.45 115 ASN B O 1
ATOM 3547 N N . ILE B 1 116 ? 17.182 43.517 23.944 1.00 20.01 116 ILE B N 1
ATOM 3548 C CA . ILE B 1 116 ? 16.391 42.516 23.143 1.00 21.17 116 ILE B CA 1
ATOM 3549 C C . ILE B 1 116 ? 16.666 42.610 21.683 1.00 21.61 116 ILE B C 1
ATOM 3550 O O . ILE B 1 116 ? 16.877 41.591 21.034 1.00 21.70 116 ILE B O 1
ATOM 3555 N N . CYS B 1 117 ? 16.732 43.833 21.120 1.00 20.64 117 CYS B N 1
ATOM 3556 C CA . CYS B 1 117 ? 16.968 44.024 19.695 1.00 19.39 117 CYS B CA 1
ATOM 3557 C C . CYS B 1 117 ? 18.241 43.359 19.232 1.00 21.80 117 CYS B C 1
ATOM 3558 O O . CYS B 1 117 ? 18.278 42.618 18.249 1.00 23.07 117 CYS B O 1
ATOM 3561 N N . PHE B 1 118 ? 19.303 43.611 19.966 1.00 21.60 118 PHE B N 1
ATOM 3562 C CA . PHE B 1 118 ? 20.607 43.127 19.567 1.00 22.54 118 PHE B CA 1
ATOM 3563 C C . PHE B 1 118 ? 20.925 41.768 20.219 1.00 22.97 118 PHE B C 1
ATOM 3564 O O . PHE B 1 118 ? 22.110 41.363 20.209 1.00 25.28 118 PHE B O 1
ATOM 3572 N N . LYS B 1 119 ? 19.938 41.085 20.797 1.00 22.33 119 LYS B N 1
ATOM 3573 C CA . LYS B 1 119 ? 20.079 39.705 21.267 1.00 26.49 119 LYS B CA 1
ATOM 3574 C C . LYS B 1 119 ? 21.135 39.561 22.370 1.00 29.00 119 LYS B C 1
ATOM 3575 O O . LYS B 1 119 ? 21.737 38.511 22.572 1.00 26.32 119 LYS B O 1
ATOM 3581 N N . ARG B 1 120 ? 21.277 40.597 23.175 1.00 23.40 120 ARG B N 1
ATOM 3582 C CA . ARG B 1 120 ? 22.163 40.513 24.337 1.00 23.65 120 ARG B CA 1
ATOM 3583 C C . ARG B 1 120 ? 21.435 39.884 25.501 1.00 23.95 120 ARG B C 1
ATOM 3584 O O . ARG B 1 120 ? 22.044 39.338 26.422 1.00 23.57 120 ARG B O 1
ATOM 3592 N N . ILE B 1 121 ? 20.093 39.937 25.473 1.00 23.60 121 ILE B N 1
ATOM 3593 C CA . ILE B 1 121 ? 19.227 39.207 26.404 1.00 24.25 121 ILE B CA 1
ATOM 3594 C C . ILE B 1 121 ? 18.236 38.420 25.538 1.00 26.30 121 ILE B C 1
ATOM 3595 O O . ILE B 1 121 ? 17.654 38.979 24.586 1.00 24.83 121 ILE B O 1
ATOM 3600 N N . VAL B 1 122 ? 18.123 37.105 25.788 1.00 26.34 122 VAL B N 1
ATOM 3601 C CA . VAL B 1 122 ? 17.210 36.252 25.033 1.00 28.14 122 VAL B CA 1
ATOM 3602 C C . VAL B 1 122 ? 16.369 35.588 26.125 1.00 29.30 122 VAL B C 1
ATOM 3603 O O . VAL B 1 122 ? 16.772 34.661 26.793 1.00 28.30 122 VAL B O 1
ATOM 3607 N N . PRO B 1 123 ? 15.145 36.093 26.359 1.00 25.79 123 PRO B N 1
ATOM 3608 C CA . PRO B 1 123 ? 14.347 35.575 27.439 1.00 24.87 123 PRO B CA 1
ATOM 3609 C C . PRO B 1 123 ? 13.791 34.160 27.148 1.00 24.82 123 PRO B C 1
ATOM 3610 O O . PRO B 1 123 ? 13.842 33.731 25.982 1.00 29.22 123 PRO B O 1
ATOM 3614 N N . PRO B 1 124 ? 13.299 33.505 28.191 1.00 27.61 124 PRO B N 1
ATOM 3615 C CA . PRO B 1 124 ? 12.660 32.237 28.008 1.00 30.76 124 PRO B CA 1
ATOM 3616 C C . PRO B 1 124 ? 11.336 32.433 27.254 1.00 30.73 124 PRO B C 1
ATOM 3617 O O . PRO B 1 124 ? 10.764 33.530 27.253 1.00 26.54 124 PRO B O 1
ATOM 3621 N N . GLU B 1 125 ? 10.856 31.356 26.646 1.00 32.93 125 GLU B N 1
ATOM 3622 C CA . GLU B 1 125 ? 9.691 31.401 25.749 1.00 36.66 125 GLU B CA 1
ATOM 3623 C C . GLU B 1 125 ? 8.431 31.711 26.478 1.00 29.44 125 GLU B C 1
ATOM 3624 O O . GLU B 1 125 ? 7.511 32.248 25.897 1.00 33.24 125 GLU B O 1
ATOM 3630 N N . ASP B 1 126 ? 8.361 31.394 27.749 1.00 28.04 126 ASP B N 1
ATOM 3631 C CA . ASP B 1 126 ? 7.085 31.391 28.497 1.00 30.43 126 ASP B CA 1
ATOM 3632 C C . ASP B 1 126 ? 6.895 32.596 29.335 1.00 31.12 126 ASP B C 1
ATOM 3633 O O . ASP B 1 126 ? 6.023 32.646 30.233 1.00 29.58 126 ASP B O 1
ATOM 3638 N N . VAL B 1 127 ? 7.709 33.652 29.052 1.00 28.74 127 VAL B N 1
ATOM 3639 C CA . VAL B 1 127 ? 7.461 34.959 29.691 1.00 26.47 127 VAL B CA 1
ATOM 3640 C C . VAL B 1 127 ? 7.095 35.954 28.589 1.00 22.11 127 VAL B C 1
ATOM 3641 O O . VAL B 1 127 ? 7.530 35.879 27.445 1.00 25.38 127 VAL B O 1
ATOM 3645 N N . ASP B 1 128 ? 6.167 36.812 28.938 1.00 22.67 128 ASP B N 1
ATOM 3646 C CA . ASP B 1 128 ? 5.852 37.992 28.112 1.00 23.30 128 ASP B CA 1
ATOM 3647 C C . ASP B 1 128 ? 7.125 38.897 28.108 1.00 22.10 128 ASP B C 1
ATOM 3648 O O . ASP B 1 128 ? 7.841 38.974 29.110 1.00 23.90 128 ASP B O 1
ATOM 3653 N N . VAL B 1 129 ? 7.323 39.588 27.004 1.00 22.78 129 VAL B N 1
ATOM 3654 C CA . VAL B 1 129 ? 8.468 40.497 26.861 1.00 21.73 129 VAL B CA 1
ATOM 3655 C C . VAL B 1 129 ? 7.872 41.744 26.152 1.00 19.18 129 VAL B C 1
ATOM 3656 O O . VAL B 1 129 ? 7.421 41.664 25.005 1.00 18.27 129 VAL B O 1
ATOM 3660 N N . ILE B 1 130 ? 7.930 42.822 26.870 1.00 19.16 130 ILE B N 1
ATOM 3661 C CA . ILE B 1 130 ? 7.327 44.087 26.511 1.00 19.18 130 ILE B CA 1
ATOM 3662 C C . ILE B 1 130 ? 8.235 45.278 26.787 1.00 20.48 130 ILE B C 1
ATOM 3663 O O . ILE B 1 130 ? 9.266 45.208 27.516 1.00 17.87 130 ILE B O 1
ATOM 3668 N N . MET B 1 131 ? 7.911 46.366 26.087 1.00 18.41 131 MET B N 1
ATOM 3669 C CA . MET B 1 131 ? 8.630 47.606 26.202 1.00 19.34 131 MET B CA 1
ATOM 3670 C C . MET B 1 131 ? 7.695 48.786 26.337 1.00 20.25 131 MET B C 1
ATOM 3671 O O . MET B 1 131 ? 6.764 48.941 25.532 1.00 19.43 131 MET B O 1
ATOM 3676 N N . VAL B 1 132 ? 7.950 49.629 27.325 1.00 17.08 132 VAL B N 1
ATOM 3677 C CA . VAL B 1 132 ? 7.307 50.879 27.441 1.00 17.39 132 VAL B CA 1
ATOM 3678 C C . VAL B 1 132 ? 8.416 51.952 27.469 1.00 17.69 132 VAL B C 1
ATOM 3679 O O . VAL B 1 132 ? 9.062 52.167 28.482 1.00 16.81 132 VAL B O 1
ATOM 3683 N N . ALA B 1 133 ? 8.590 52.667 26.358 1.00 17.26 133 ALA B N 1
ATOM 3684 C CA . ALA B 1 133 ? 9.766 53.537 26.201 1.00 16.93 133 ALA B CA 1
ATOM 3685 C C . ALA B 1 133 ? 9.322 54.960 26.149 1.00 18.25 133 ALA B C 1
ATOM 3686 O O . ALA B 1 133 ? 8.684 55.368 25.154 1.00 17.20 133 ALA B O 1
ATOM 3688 N N . PRO B 1 134 ? 9.647 55.752 27.174 1.00 15.88 134 PRO B N 1
ATOM 3689 C CA . PRO B 1 134 ? 9.324 57.147 27.166 1.00 15.00 134 PRO B CA 1
ATOM 3690 C C . PRO B 1 134 ? 10.274 57.932 26.279 1.00 17.01 134 PRO B C 1
ATOM 3691 O O . PRO B 1 134 ? 11.503 57.714 26.324 1.00 17.85 134 PRO B O 1
ATOM 3695 N N . LYS B 1 135 ? 9.755 58.846 25.480 1.00 15.22 135 LYS B N 1
ATOM 3696 C CA . LYS B 1 135 ? 10.588 59.755 24.684 1.00 15.57 135 LYS B CA 1
ATOM 3697 C C . LYS B 1 135 ? 10.909 60.999 25.515 1.00 17.28 135 LYS B C 1
ATOM 3698 O O . LYS B 1 135 ? 10.477 62.143 25.242 1.00 17.48 135 LYS B O 1
ATOM 3704 N N . ALA B 1 136 ? 11.645 60.769 26.644 1.00 14.72 136 ALA B N 1
ATOM 3705 C CA . ALA B 1 136 ? 11.892 61.808 27.605 1.00 16.88 136 ALA B CA 1
ATOM 3706 C C . ALA B 1 136 ? 12.967 61.414 28.582 1.00 15.21 136 ALA B C 1
ATOM 3707 O O . ALA B 1 136 ? 12.999 60.279 29.029 1.00 17.76 136 ALA B O 1
ATOM 3709 N N . PRO B 1 137 ? 13.746 62.403 29.033 1.00 16.75 137 PRO B N 1
ATOM 3710 C CA . PRO B 1 137 ? 14.581 62.188 30.183 1.00 17.19 137 PRO B CA 1
ATOM 3711 C C . PRO B 1 137 ? 13.772 62.014 31.444 1.00 18.86 137 PRO B C 1
ATOM 3712 O O . PRO B 1 137 ? 12.686 62.633 31.600 1.00 16.15 137 PRO B O 1
ATOM 3716 N N . GLY B 1 138 ? 14.256 61.160 32.362 1.00 17.27 138 GLY B N 1
ATOM 3717 C CA . GLY B 1 138 ? 13.390 60.789 33.493 1.00 18.46 138 GLY B CA 1
ATOM 3718 C C . GLY B 1 138 ? 12.986 61.936 34.400 1.00 17.31 138 GLY B C 1
ATOM 3719 O O . GLY B 1 138 ? 11.832 61.989 34.872 1.00 18.79 138 GLY B O 1
ATOM 3720 N N . THR B 1 139 ? 13.879 62.904 34.650 1.00 17.02 139 THR B N 1
ATOM 3721 C CA . THR B 1 139 ? 13.537 64.007 35.510 1.00 19.36 139 THR B CA 1
ATOM 3722 C C . THR B 1 139 ? 12.314 64.812 34.904 1.00 20.61 139 THR B C 1
ATOM 3723 O O . THR B 1 139 ? 11.383 65.258 35.636 1.00 21.38 139 THR B O 1
ATOM 3727 N N . GLU B 1 140 ? 12.327 65.005 33.590 1.00 17.74 140 GLU B N 1
ATOM 3728 C CA . GLU B 1 140 ? 11.314 65.829 32.947 1.00 19.18 140 GLU B CA 1
ATOM 3729 C C . GLU B 1 140 ? 10.008 65.065 32.779 1.00 19.52 140 GLU B C 1
ATOM 3730 O O . GLU B 1 140 ? 8.898 65.659 32.808 1.00 20.61 140 GLU B O 1
ATOM 3736 N N . GLU B 1 141 ? 10.099 63.748 32.595 1.00 18.04 141 GLU B N 1
ATOM 3737 C CA . GLU B 1 141 ? 8.987 62.822 32.610 1.00 19.24 141 GLU B CA 1
ATOM 3738 C C . GLU B 1 141 ? 8.222 62.950 33.952 1.00 21.49 141 GLU B C 1
ATOM 3739 O O . GLU B 1 141 ? 6.959 63.020 33.947 1.00 19.04 141 GLU B O 1
ATOM 3745 N N . ARG B 1 142 ? 8.960 62.959 35.067 1.00 19.06 142 ARG B N 1
ATOM 3746 C CA . ARG B 1 142 ? 8.289 63.032 36.383 1.00 20.61 142 ARG B CA 1
ATOM 3747 C C . ARG B 1 142 ? 7.579 64.368 36.516 1.00 21.44 142 ARG B C 1
ATOM 3748 O O . ARG B 1 142 ? 6.463 64.399 37.010 1.00 23.35 142 ARG B O 1
ATOM 3756 N N A LYS B 1 143 ? 8.218 65.451 36.103 0.50 22.29 143 LYS B N 1
ATOM 3757 N N B LYS B 1 143 ? 8.248 65.437 36.072 0.50 22.61 143 LYS B N 1
ATOM 3758 C CA A LYS B 1 143 ? 7.601 66.778 36.253 0.50 21.82 143 LYS B CA 1
ATOM 3759 C CA B LYS B 1 143 ? 7.727 66.830 36.140 0.50 22.34 143 LYS B CA 1
ATOM 3760 C C A LYS B 1 143 ? 6.348 66.866 35.375 0.50 20.93 143 LYS B C 1
ATOM 3761 C C B LYS B 1 143 ? 6.443 66.962 35.338 0.50 21.36 143 LYS B C 1
ATOM 3762 O O A LYS B 1 143 ? 5.310 67.373 35.814 0.50 19.26 143 LYS B O 1
ATOM 3763 O O B LYS B 1 143 ? 5.517 67.655 35.775 0.50 19.79 143 LYS B O 1
ATOM 3774 N N . ALA B 1 144 ? 6.419 66.343 34.154 1.00 19.91 144 ALA B N 1
ATOM 3775 C CA . ALA B 1 144 ? 5.214 66.317 33.285 1.00 21.03 144 ALA B CA 1
ATOM 3776 C C . ALA B 1 144 ? 4.004 65.629 33.949 1.00 22.86 144 ALA B C 1
ATOM 3777 O O . ALA B 1 144 ? 2.900 66.183 33.964 1.00 21.17 144 ALA B O 1
ATOM 3779 N N . TYR B 1 145 ? 4.239 64.474 34.579 1.00 20.98 145 TYR B N 1
ATOM 3780 C CA . TYR B 1 145 ? 3.252 63.757 35.343 1.00 20.65 145 TYR B CA 1
ATOM 3781 C C . TYR B 1 145 ? 2.760 64.644 36.469 1.00 22.80 145 TYR B C 1
ATOM 3782 O O . TYR B 1 145 ? 1.526 64.760 36.647 1.00 21.45 145 TYR B O 1
ATOM 3791 N N . LEU B 1 146 ? 3.662 65.271 37.208 1.00 22.09 146 LEU B N 1
ATOM 3792 C CA . LEU B 1 146 ? 3.229 66.128 38.341 1.00 24.67 146 LEU B CA 1
ATOM 3793 C C . LEU B 1 146 ? 2.474 67.375 37.857 1.00 28.14 146 LEU B C 1
ATOM 3794 O O . LEU B 1 146 ? 1.660 67.931 38.591 1.00 29.16 146 LEU B O 1
ATOM 3799 N N . GLU B 1 147 ? 2.710 67.826 36.654 1.00 25.72 147 GLU B N 1
ATOM 3800 C CA . GLU B 1 147 ? 1.982 68.987 36.153 1.00 26.49 147 GLU B CA 1
ATOM 3801 C C . GLU B 1 147 ? 0.638 68.617 35.570 1.00 24.70 147 GLU B C 1
ATOM 3802 O O . GLU B 1 147 ? -0.009 69.478 35.031 1.00 29.78 147 GLU B O 1
ATOM 3808 N N . GLY B 1 148 ? 0.240 67.364 35.564 1.00 23.25 148 GLY B N 1
ATOM 3809 C CA . GLY B 1 148 ? -1.019 66.946 34.973 1.00 25.94 148 GLY B CA 1
ATOM 3810 C C . GLY B 1 148 ? -0.941 66.613 33.483 1.00 25.52 148 GLY B C 1
ATOM 3811 O O . GLY B 1 148 ? -1.961 66.507 32.835 1.00 24.38 148 GLY B O 1
ATOM 3812 N N . PHE B 1 149 ? 0.270 66.473 32.935 1.00 20.29 149 PHE B N 1
ATOM 3813 C CA . PHE B 1 149 ? 0.441 66.050 31.574 1.00 20.98 149 PHE B CA 1
ATOM 3814 C C . PHE B 1 149 ? 1.219 64.699 31.579 1.00 20.82 149 PHE B C 1
ATOM 3815 O O . PHE B 1 149 ? 0.963 63.861 32.404 1.00 19.42 149 PHE B O 1
ATOM 3823 N N . GLY B 1 150 ? 2.126 64.504 30.621 1.00 19.83 150 GLY B N 1
ATOM 3824 C CA . GLY B 1 150 ? 2.822 63.253 30.446 1.00 17.73 150 GLY B CA 1
ATOM 3825 C C . GLY B 1 150 ? 3.820 63.438 29.306 1.00 20.78 150 GLY B C 1
ATOM 3826 O O . GLY B 1 150 ? 3.778 64.458 28.609 1.00 19.44 150 GLY B O 1
ATOM 3827 N N . VAL B 1 151 ? 4.600 62.399 29.051 1.00 19.11 151 VAL B N 1
ATOM 3828 C CA . VAL B 1 151 ? 5.499 62.378 27.928 1.00 19.10 151 VAL B CA 1
ATOM 3829 C C . VAL B 1 151 ? 5.099 61.348 26.911 1.00 16.51 151 VAL B C 1
ATOM 3830 O O . VAL B 1 151 ? 4.477 60.328 27.229 1.00 18.73 151 VAL B O 1
ATOM 3834 N N . PRO B 1 152 ? 5.487 61.561 25.675 1.00 17.75 152 PRO B N 1
ATOM 3835 C CA . PRO B 1 152 ? 5.169 60.536 24.718 1.00 16.84 152 PRO B CA 1
ATOM 3836 C C . PRO B 1 152 ? 5.896 59.243 24.932 1.00 21.34 152 PRO B C 1
ATOM 3837 O O . PRO B 1 152 ? 7.005 59.216 25.550 1.00 17.58 152 PRO B O 1
ATOM 3841 N N . GLY B 1 153 ? 5.304 58.183 24.395 1.00 18.27 153 GLY B N 1
ATOM 3842 C CA . GLY B 1 153 ? 5.882 56.846 24.546 1.00 17.72 153 GLY B CA 1
ATOM 3843 C C . GLY B 1 153 ? 5.692 55.899 23.414 1.00 18.62 153 GLY B C 1
ATOM 3844 O O . GLY B 1 153 ? 4.765 56.027 22.612 1.00 18.87 153 GLY B O 1
ATOM 3845 N N . LEU B 1 154 ? 6.548 54.895 23.327 1.00 16.34 154 LEU B N 1
ATOM 3846 C CA . LEU B 1 154 ? 6.485 53.887 22.342 1.00 16.85 154 LEU B CA 1
ATOM 3847 C C . LEU B 1 154 ? 6.292 52.547 23.082 1.00 20.06 154 LEU B C 1
ATOM 3848 O O . LEU B 1 154 ? 6.924 52.260 24.109 1.00 18.69 154 LEU B O 1
ATOM 3853 N N . VAL B 1 155 ? 5.407 51.706 22.554 1.00 19.03 155 VAL B N 1
ATOM 3854 C CA . VAL B 1 155 ? 5.096 50.425 23.195 1.00 18.03 155 VAL B CA 1
ATOM 3855 C C . VAL B 1 155 ? 5.273 49.280 22.242 1.00 18.18 155 VAL B C 1
ATOM 3856 O O . VAL B 1 155 ? 4.752 49.301 21.105 1.00 18.91 155 VAL B O 1
ATOM 3860 N N . ALA B 1 156 ? 5.962 48.236 22.699 1.00 17.74 156 ALA B N 1
ATOM 3861 C CA . ALA B 1 156 ? 6.292 47.092 21.879 1.00 17.80 156 ALA B CA 1
ATOM 3862 C C . ALA B 1 156 ? 6.100 45.801 22.665 1.00 17.89 156 ALA B C 1
ATOM 3863 O O . ALA B 1 156 ? 6.161 45.783 23.893 1.00 18.93 156 ALA B O 1
ATOM 3865 N N . VAL B 1 157 ? 5.809 44.757 21.913 1.00 20.17 157 VAL B N 1
ATOM 3866 C CA . VAL B 1 157 ? 5.584 43.424 22.471 1.00 21.82 157 VAL B CA 1
ATOM 3867 C C . VAL B 1 157 ? 6.384 42.477 21.621 1.00 25.60 157 VAL B C 1
ATOM 3868 O O . VAL B 1 157 ? 6.168 42.363 20.427 1.00 24.90 157 VAL B O 1
ATOM 3872 N N . LYS B 1 158 ? 7.373 41.834 22.235 1.00 23.69 158 LYS B N 1
ATOM 3873 C CA . LYS B 1 158 ? 8.188 40.853 21.542 1.00 24.47 158 LYS B CA 1
ATOM 3874 C C . LYS B 1 158 ? 7.656 39.444 21.771 1.00 22.32 158 LYS B C 1
ATOM 3875 O O . LYS B 1 158 ? 7.752 38.649 20.881 1.00 25.84 158 LYS B O 1
ATOM 3881 N N . GLN B 1 159 ? 7.164 39.150 22.967 1.00 24.90 159 GLN B N 1
ATOM 3882 C CA . GLN B 1 159 ? 6.572 37.826 23.293 1.00 23.97 159 GLN B CA 1
ATOM 3883 C C . GLN B 1 159 ? 5.309 38.006 24.040 1.00 23.80 159 GLN B C 1
ATOM 3884 O O . GLN B 1 159 ? 5.204 38.844 24.936 1.00 22.01 159 GLN B O 1
ATOM 3890 N N . ASN B 1 160 ? 4.336 37.141 23.715 1.00 26.27 160 ASN B N 1
ATOM 3891 C CA . ASN B 1 160 ? 3.018 37.257 24.291 1.00 25.02 160 ASN B CA 1
ATOM 3892 C C . ASN B 1 160 ? 2.452 35.850 24.655 1.00 30.46 160 ASN B C 1
ATOM 3893 O O . ASN B 1 160 ? 1.311 35.572 24.300 1.00 28.97 160 ASN B O 1
ATOM 3898 N N . PRO B 1 161 ? 3.192 35.004 25.409 1.00 28.73 161 PRO B N 1
ATOM 3899 C CA . PRO B 1 161 ? 2.590 33.694 25.701 1.00 31.04 161 PRO B CA 1
ATOM 3900 C C . PRO B 1 161 ? 1.381 33.793 26.673 1.00 33.11 161 PRO B C 1
ATOM 3901 O O . PRO B 1 161 ? 0.539 32.900 26.657 1.00 36.11 161 PRO B O 1
ATOM 3905 N N . SER B 1 162 ? 1.257 34.843 27.478 1.00 27.90 162 SER B N 1
ATOM 3906 C CA . SER B 1 162 ? 0.126 35.065 28.346 1.00 28.70 162 SER B CA 1
ATOM 3907 C C . SER B 1 162 ? -1.151 35.430 27.535 1.00 30.48 162 SER B C 1
ATOM 3908 O O . SER B 1 162 ? -2.227 35.277 28.056 1.00 33.24 162 SER B O 1
ATOM 3911 N N . GLY B 1 163 ? -1.048 35.902 26.311 1.00 25.88 163 GLY B N 1
ATOM 3912 C CA . GLY B 1 163 ? -2.130 36.678 25.709 1.00 30.23 163 GLY B CA 1
ATOM 3913 C C . GLY B 1 163 ? -2.400 38.084 26.183 1.00 30.29 163 GLY B C 1
ATOM 3914 O O . GLY B 1 163 ? -3.200 38.792 25.587 1.00 32.60 163 GLY B O 1
ATOM 3915 N N . GLU B 1 164 ? -1.794 38.523 27.268 1.00 26.49 164 GLU B N 1
ATOM 3916 C CA . GLU B 1 164 ? -2.121 39.815 27.913 1.00 24.76 164 GLU B CA 1
ATOM 3917 C C . GLU B 1 164 ? -0.969 40.848 27.804 1.00 24.17 164 GLU B C 1
ATOM 3918 O O . GLU B 1 164 ? -1.030 41.876 28.470 1.00 22.71 164 GLU B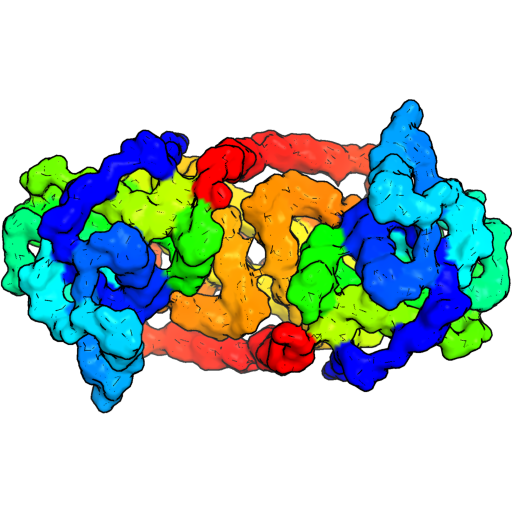 O 1
ATOM 3924 N N . ALA B 1 165 ? 0.062 40.527 27.051 1.00 25.13 165 ALA B N 1
ATOM 3925 C CA . ALA B 1 165 ? 1.330 41.333 27.136 1.00 24.47 165 ALA B CA 1
ATOM 3926 C C . ALA B 1 165 ? 1.048 42.788 26.685 1.00 24.06 165 ALA B C 1
ATOM 3927 O O . ALA B 1 165 ? 1.422 43.734 27.356 1.00 22.81 165 ALA B O 1
ATOM 3929 N N . ARG B 1 166 ? 0.350 42.935 25.563 1.00 23.09 166 ARG B N 1
ATOM 3930 C CA . ARG B 1 166 ? 0.058 44.269 25.031 1.00 23.54 166 ARG B CA 1
ATOM 3931 C C . ARG B 1 166 ? -0.779 45.055 25.983 1.00 21.26 166 ARG B C 1
ATOM 3932 O O . ARG B 1 166 ? -0.603 46.223 26.187 1.00 22.15 166 ARG B O 1
ATOM 3940 N N . GLU B 1 167 ? -1.819 44.424 26.569 1.00 22.24 167 GLU B N 1
ATOM 3941 C CA . GLU B 1 167 ? -2.684 45.122 27.479 1.00 20.83 167 GLU B CA 1
ATOM 3942 C C . GLU B 1 167 ? -1.999 45.576 28.722 1.00 20.08 167 GLU B C 1
ATOM 3943 O O . GLU B 1 167 ? -2.207 46.682 29.205 1.00 20.54 167 GLU B O 1
ATOM 3949 N N . VAL B 1 168 ? -1.094 44.722 29.258 1.00 20.20 168 VAL B N 1
ATOM 3950 C CA . VAL B 1 168 ? -0.281 45.126 30.398 1.00 22.22 168 VAL B CA 1
ATOM 3951 C C . VAL B 1 168 ? 0.605 46.354 30.044 1.00 17.51 168 VAL B C 1
ATOM 3952 O O . VAL B 1 168 ? 0.662 47.276 30.819 1.00 19.50 168 VAL B O 1
ATOM 3956 N N . ALA B 1 169 ? 1.286 46.271 28.925 1.00 19.63 169 ALA B N 1
ATOM 3957 C CA . ALA B 1 169 ? 2.260 47.336 28.532 1.00 20.14 169 ALA B CA 1
ATOM 3958 C C . ALA B 1 169 ? 1.509 48.673 28.353 1.00 20.81 169 ALA B C 1
ATOM 3959 O O . ALA B 1 169 ? 1.846 49.744 28.914 1.00 19.68 169 ALA B O 1
ATOM 3961 N N . LEU B 1 170 ? 0.381 48.608 27.601 1.00 20.75 170 LEU B N 1
ATOM 3962 C CA . LEU B 1 170 ? -0.393 49.843 27.476 1.00 20.37 170 LEU B CA 1
ATOM 3963 C C . LEU B 1 170 ? -0.923 50.385 28.756 1.00 18.98 170 LEU B C 1
ATOM 3964 O O . LEU B 1 170 ? -0.902 51.588 29.025 1.00 18.64 170 LEU B O 1
ATOM 3969 N N . ALA B 1 171 ? -1.399 49.485 29.659 1.00 20.23 171 ALA B N 1
ATOM 3970 C CA . ALA B 1 171 ? -1.882 49.903 30.915 1.00 19.68 171 ALA B CA 1
ATOM 3971 C C . ALA B 1 171 ? -0.841 50.615 31.739 1.00 21.31 171 ALA B C 1
ATOM 3972 O O . ALA B 1 171 ? -1.069 51.628 32.385 1.00 19.37 171 ALA B O 1
ATOM 3974 N N . MET B 1 172 ? 0.381 50.083 31.707 1.00 20.39 172 MET B N 1
ATOM 3975 C CA . MET B 1 172 ? 1.439 50.834 32.392 1.00 20.73 172 MET B CA 1
ATOM 3976 C C . MET B 1 172 ? 1.605 52.253 31.848 1.00 17.09 172 MET B C 1
ATOM 3977 O O . MET B 1 172 ? 1.831 53.210 32.628 1.00 19.79 172 MET B O 1
ATOM 3982 N N . THR B 1 173 ? 1.564 52.398 30.560 1.00 18.40 173 THR B N 1
ATOM 3983 C CA . THR B 1 173 ? 1.729 53.769 30.001 1.00 19.92 173 THR B CA 1
ATOM 3984 C C . THR B 1 173 ? 0.627 54.715 30.437 1.00 19.35 173 THR B C 1
ATOM 3985 O O . THR B 1 173 ? 0.822 55.922 30.633 1.00 17.76 173 THR B O 1
ATOM 3989 N N . LYS B 1 174 ? -0.581 54.173 30.515 1.00 20.03 174 LYS B N 1
ATOM 3990 C CA . LYS B 1 174 ? -1.715 54.964 30.990 1.00 20.75 174 LYS B CA 1
ATOM 3991 C C . LYS B 1 174 ? -1.602 55.383 32.466 1.00 18.36 174 LYS B C 1
ATOM 3992 O O . LYS B 1 174 ? -1.743 56.549 32.817 1.00 20.28 174 LYS B O 1
ATOM 3998 N N . ALA B 1 175 ? -1.180 54.428 33.305 1.00 19.22 175 ALA B N 1
ATOM 3999 C CA . ALA B 1 175 ? -0.888 54.670 34.723 1.00 20.67 175 ALA B CA 1
ATOM 4000 C C . ALA B 1 175 ? 0.200 55.730 34.893 1.00 19.76 175 ALA B C 1
ATOM 4001 O O . ALA B 1 175 ? 0.136 56.589 35.809 1.00 20.25 175 ALA B O 1
ATOM 4003 N N . MET B 1 176 ? 1.194 55.710 33.978 1.00 20.37 176 MET B N 1
ATOM 4004 C CA . MET B 1 176 ? 2.265 56.743 33.998 1.00 19.82 176 MET B CA 1
ATOM 4005 C C . MET B 1 176 ? 1.926 58.032 33.278 1.00 19.56 176 MET B C 1
ATOM 4006 O O . MET B 1 176 ? 2.683 59.017 33.357 1.00 20.10 176 MET B O 1
ATOM 4011 N N . HIS B 1 177 ? 0.671 58.064 32.758 1.00 20.31 177 HIS B N 1
ATOM 4012 C CA . HIS B 1 177 ? 0.113 59.282 32.099 1.00 19.60 177 HIS B CA 1
ATOM 4013 C C . HIS B 1 177 ? 0.763 59.639 30.787 1.00 19.50 177 HIS B C 1
ATOM 4014 O O . HIS B 1 177 ? 0.517 60.741 30.272 1.00 17.91 177 HIS B O 1
ATOM 4021 N N . TRP B 1 178 ? 1.592 58.734 30.232 1.00 18.57 178 TRP B N 1
ATOM 4022 C CA . TRP B 1 178 ? 2.178 58.985 28.913 1.00 18.05 178 TRP B CA 1
ATOM 4023 C C . TRP B 1 178 ? 1.155 59.094 27.774 1.00 17.43 178 TRP B C 1
ATOM 4024 O O . TRP B 1 178 ? 1.320 59.819 26.830 1.00 18.11 178 TRP B O 1
ATOM 4035 N N . THR B 1 179 ? 0.036 58.413 27.964 1.00 18.47 179 THR B N 1
ATOM 4036 C CA . THR B 1 179 ? -1.115 58.551 27.055 1.00 19.80 179 THR B CA 1
ATOM 4037 C C . THR B 1 179 ? -1.676 59.926 26.914 1.00 19.49 179 THR B C 1
ATOM 4038 O O . THR B 1 179 ? -2.355 60.245 25.906 1.00 19.92 179 THR B O 1
ATOM 4042 N N . LYS B 1 180 ? -1.417 60.800 27.873 1.00 18.51 180 LYS B N 1
ATOM 4043 C CA . LYS B 1 180 ? -1.868 62.187 27.797 1.00 19.75 180 LYS B CA 1
ATOM 4044 C C . LYS B 1 180 ? -1.141 62.942 26.678 1.00 21.29 180 LYS B C 1
ATOM 4045 O O . LYS B 1 180 ? -1.694 63.847 26.089 1.00 20.16 180 LYS B O 1
ATOM 4051 N N . ALA B 1 181 ? 0.133 62.540 26.386 1.00 18.18 181 ALA B N 1
ATOM 4052 C CA . ALA B 1 181 ? 0.863 63.069 25.275 1.00 17.39 181 ALA B CA 1
ATOM 4053 C C . ALA B 1 181 ? 0.637 62.227 24.063 1.00 18.44 181 ALA B C 1
ATOM 4054 O O . ALA B 1 181 ? 0.440 62.753 22.954 1.00 21.20 181 ALA B O 1
ATOM 4056 N N . GLY B 1 182 ? 0.714 60.928 24.211 1.00 17.31 182 GLY B N 1
ATOM 4057 C CA . GLY B 1 182 ? 0.463 60.009 23.149 1.00 18.72 182 GLY B CA 1
ATOM 4058 C C . GLY B 1 182 ? 1.371 58.801 23.104 1.00 21.80 182 GLY B C 1
ATOM 4059 O O . GLY B 1 182 ? 2.581 58.933 23.395 1.00 20.34 182 GLY B O 1
ATOM 4060 N N . ILE B 1 183 ? 0.809 57.661 22.735 1.00 18.69 183 ILE B N 1
ATOM 4061 C CA . ILE B 1 183 ? 1.544 56.392 22.634 1.00 19.57 183 ILE B CA 1
ATOM 4062 C C . ILE B 1 183 ? 1.521 55.917 21.185 1.00 18.63 183 ILE B C 1
ATOM 4063 O O . ILE B 1 183 ? 0.434 55.898 20.516 1.00 20.67 183 ILE B O 1
ATOM 4068 N N . LEU B 1 184 ? 2.642 55.442 20.694 1.00 15.93 184 LEU B N 1
ATOM 4069 C CA . LEU B 1 184 ? 2.766 54.811 19.378 1.00 18.02 184 LEU B CA 1
ATOM 4070 C C . LEU B 1 184 ? 3.144 53.377 19.599 1.00 19.39 184 LEU B C 1
ATOM 4071 O O . LEU B 1 184 ? 4.085 53.050 20.368 1.00 19.61 184 LEU B O 1
ATOM 4076 N N . GLU B 1 185 ? 2.494 52.471 18.904 1.00 20.01 185 GLU B N 1
ATOM 4077 C CA . GLU B 1 185 ? 2.863 51.054 19.005 1.00 21.37 185 GLU B CA 1
ATOM 4078 C C . GLU B 1 185 ? 3.878 50.745 17.928 1.00 23.09 185 GLU B C 1
ATOM 4079 O O . GLU B 1 185 ? 3.808 51.265 16.798 1.00 22.24 185 GLU B O 1
ATOM 4085 N N . CYS B 1 186 ? 4.892 49.945 18.253 1.00 20.59 186 CYS B N 1
ATOM 4086 C CA . CYS B 1 186 ? 5.981 49.702 17.327 1.00 19.84 186 CYS B CA 1
ATOM 4087 C C . CYS B 1 186 ? 6.651 48.388 17.686 1.00 20.42 186 CYS B C 1
ATOM 4088 O O . CYS B 1 186 ? 6.197 47.704 18.567 1.00 21.44 186 CYS B O 1
ATOM 4091 N N . THR B 1 187 ? 7.739 48.028 17.028 1.00 20.08 187 THR B N 1
ATOM 4092 C CA . THR B 1 187 ? 8.515 46.853 17.414 1.00 21.15 187 THR B CA 1
ATOM 4093 C C . THR B 1 187 ? 9.741 47.283 18.294 1.00 21.69 187 THR B C 1
ATOM 4094 O O . THR B 1 187 ? 10.119 48.484 18.355 1.00 21.40 187 THR B O 1
ATOM 4098 N N . PHE B 1 188 ? 10.290 46.311 19.021 1.00 19.32 188 PHE B N 1
ATOM 4099 C CA . PHE B 1 188 ? 11.513 46.512 19.821 1.00 18.87 188 PHE B CA 1
ATOM 4100 C C . PHE B 1 188 ? 12.612 47.124 18.927 1.00 19.38 188 PHE B C 1
ATOM 4101 O O . PHE B 1 188 ? 13.332 48.009 19.382 1.00 19.03 188 PHE B O 1
ATOM 4109 N N . GLU B 1 189 ? 12.761 46.639 17.684 1.00 19.52 189 GLU B N 1
ATOM 4110 C CA . GLU B 1 189 ? 13.831 47.028 16.797 1.00 20.57 189 GLU B CA 1
ATOM 4111 C C . GLU B 1 189 ? 13.624 48.491 16.372 1.00 20.89 189 GLU B C 1
ATOM 4112 O O . GLU B 1 189 ? 14.543 49.282 16.411 1.00 19.74 189 GLU B O 1
ATOM 4118 N N . GLN B 1 190 ? 12.393 48.834 16.016 1.00 20.00 190 GLN B N 1
ATOM 4119 C CA . GLN B 1 190 ? 12.112 50.172 15.611 1.00 19.53 190 GLN B CA 1
ATOM 4120 C C . GLN B 1 190 ? 12.461 51.192 16.650 1.00 17.60 190 GLN B C 1
ATOM 4121 O O . GLN B 1 190 ? 12.979 52.277 16.342 1.00 19.33 190 GLN B O 1
ATOM 4127 N N . GLU B 1 191 ? 12.032 50.949 17.857 1.00 17.41 191 GLU B N 1
ATOM 4128 C CA . GLU B 1 191 ? 12.279 51.888 18.961 1.00 15.79 191 GLU B CA 1
ATOM 4129 C C . GLU B 1 191 ? 13.805 51.990 19.144 1.00 17.38 191 GLU B C 1
ATOM 4130 O O . GLU B 1 191 ? 14.358 53.081 19.305 1.00 15.95 191 GLU B O 1
ATOM 4136 N N . THR B 1 192 ? 14.446 50.835 19.143 1.00 17.62 192 THR B N 1
ATOM 4137 C CA . THR B 1 192 ? 15.943 50.822 19.368 1.00 17.41 192 THR B CA 1
ATOM 4138 C C . THR B 1 192 ? 16.638 51.757 18.390 1.00 18.00 192 THR B C 1
ATOM 4139 O O . THR B 1 192 ? 17.453 52.546 18.791 1.00 17.42 192 THR B O 1
ATOM 4143 N N . TYR B 1 193 ? 16.391 51.581 17.097 1.00 17.45 193 TYR B N 1
ATOM 4144 C CA . TYR B 1 193 ? 17.040 52.338 16.069 1.00 17.92 193 TYR B CA 1
ATOM 4145 C C . TYR B 1 193 ? 16.716 53.833 16.087 1.00 17.96 193 TYR B C 1
ATOM 4146 O O . TYR B 1 193 ? 17.597 54.682 16.021 1.00 17.74 193 TYR B O 1
ATOM 4155 N N . GLU B 1 194 ? 15.433 54.177 16.208 1.00 17.90 194 GLU B N 1
ATOM 4156 C CA . GLU B 1 194 ? 15.072 55.599 16.215 1.00 16.75 194 GLU B CA 1
ATOM 4157 C C . GLU B 1 194 ? 15.670 56.289 17.420 1.00 17.02 194 GLU B C 1
ATOM 4158 O O . GLU B 1 194 ? 16.078 57.439 17.346 1.00 16.85 194 GLU B O 1
ATOM 4164 N N . ASP B 1 195 ? 15.643 55.596 18.586 1.00 16.47 195 ASP B N 1
ATOM 4165 C CA . ASP B 1 195 ? 16.069 56.194 19.805 1.00 14.92 195 ASP B CA 1
ATOM 4166 C C . ASP B 1 195 ? 17.598 56.451 19.838 1.00 15.40 195 ASP B C 1
ATOM 4167 O O . ASP B 1 195 ? 18.052 57.516 20.223 1.00 15.01 195 ASP B O 1
ATOM 4172 N N . LEU B 1 196 ? 18.357 55.430 19.416 1.00 15.30 196 LEU B N 1
ATOM 4173 C CA . LEU B 1 196 ? 19.824 55.595 19.279 1.00 15.90 196 LEU B CA 1
ATOM 4174 C C . LEU B 1 196 ? 20.144 56.736 18.309 1.00 15.50 196 LEU B C 1
ATOM 4175 O O . LEU B 1 196 ? 20.974 57.629 18.595 1.00 17.28 196 LEU B O 1
ATOM 4180 N N . PHE B 1 197 ? 19.459 56.723 17.175 1.00 15.80 197 PHE B N 1
ATOM 4181 C CA . PHE B 1 197 ? 19.629 57.764 16.180 1.00 16.55 197 PHE B CA 1
ATOM 4182 C C . PHE B 1 197 ? 19.371 59.156 16.782 1.00 15.96 197 PHE B C 1
ATOM 4183 O O . PHE B 1 197 ? 20.144 60.079 16.532 1.00 15.27 197 PHE B O 1
ATOM 4191 N N . GLY B 1 198 ? 18.210 59.333 17.431 1.00 15.16 198 GLY B N 1
ATOM 4192 C CA . GLY B 1 198 ? 17.819 60.672 17.857 1.00 16.24 198 GLY B CA 1
ATOM 4193 C C . GLY B 1 198 ? 18.809 61.206 18.901 1.00 15.63 198 GLY B C 1
ATOM 4194 O O . GLY B 1 198 ? 19.155 62.380 18.893 1.00 16.26 198 GLY B O 1
ATOM 4195 N N . GLU B 1 199 ? 19.212 60.353 19.864 1.00 16.63 199 GLU B N 1
ATOM 4196 C CA . GLU B 1 199 ? 20.052 60.861 20.905 1.00 16.57 199 GLU B CA 1
ATOM 4197 C C . GLU B 1 199 ? 21.425 61.206 20.345 1.00 16.21 199 GLU B C 1
ATOM 4198 O O . GLU B 1 199 ? 22.025 62.219 20.746 1.00 16.59 199 GLU B O 1
ATOM 4204 N N . GLN B 1 200 ? 21.909 60.442 19.402 1.00 16.34 200 GLN B N 1
ATOM 4205 C CA . GLN B 1 200 ? 23.220 60.625 18.854 1.00 15.76 200 GLN B CA 1
ATOM 4206 C C . GLN B 1 200 ? 23.282 61.858 17.963 1.00 17.42 200 GLN B C 1
ATOM 4207 O O . GLN B 1 200 ? 24.200 62.661 18.093 1.00 18.29 200 GLN B O 1
ATOM 4213 N N . CYS B 1 201 ? 22.266 61.987 17.084 1.00 16.14 201 CYS B N 1
ATOM 4214 C CA . CYS B 1 201 ? 22.308 62.914 15.958 1.00 16.06 201 CYS B CA 1
ATOM 4215 C C . CYS B 1 201 ? 21.589 64.230 16.170 1.00 16.49 201 CYS B C 1
ATOM 4216 O O . CYS B 1 201 ? 21.829 65.206 15.461 1.00 18.05 201 CYS B O 1
ATOM 4219 N N . VAL B 1 202 ? 20.618 64.232 17.093 1.00 17.63 202 VAL B N 1
ATOM 4220 C CA . VAL B 1 202 ? 19.708 65.343 17.232 1.00 15.27 202 VAL B CA 1
ATOM 4221 C C . VAL B 1 202 ? 19.683 65.897 18.659 1.00 14.54 202 VAL B C 1
ATOM 4222 O O . VAL B 1 202 ? 20.092 67.036 18.892 1.00 15.69 202 VAL B O 1
ATOM 4226 N N . LEU B 1 203 ? 19.176 65.117 19.618 1.00 13.96 203 LEU B N 1
ATOM 4227 C CA . LEU B 1 203 ? 18.888 65.546 20.938 1.00 14.85 203 LEU B CA 1
ATOM 4228 C C . LEU B 1 203 ? 20.127 65.814 21.802 1.00 16.35 203 LEU B C 1
ATOM 4229 O O . LEU B 1 203 ? 20.127 66.807 22.588 1.00 16.25 203 LEU B O 1
ATOM 4234 N N . CYS B 1 204 ? 21.137 64.933 21.731 1.00 16.05 204 CYS B N 1
ATOM 4235 C CA . CYS B 1 204 ? 22.330 65.023 22.632 1.00 15.90 204 CYS B CA 1
ATOM 4236 C C . CYS B 1 204 ? 23.589 65.328 21.815 1.00 15.16 204 CYS B C 1
ATOM 4237 O O . CYS B 1 204 ? 24.096 66.405 21.908 1.00 15.27 204 CYS B O 1
ATOM 4240 N N . GLY B 1 205 ? 23.993 64.462 20.890 1.00 14.56 205 GLY B N 1
ATOM 4241 C CA . GLY B 1 205 ? 25.123 64.699 20.045 1.00 16.49 205 GLY B CA 1
ATOM 4242 C C . GLY B 1 205 ? 24.989 65.933 19.191 1.00 17.42 205 GLY B C 1
ATOM 4243 O O . GLY B 1 205 ? 25.846 66.825 19.204 1.00 18.33 205 GLY B O 1
ATOM 4244 N N . GLY B 1 206 ? 23.870 66.001 18.475 1.00 15.95 206 GLY B N 1
ATOM 4245 C CA . GLY B 1 206 ? 23.618 67.108 17.560 1.00 17.24 206 GLY B CA 1
ATOM 4246 C C . GLY B 1 206 ? 23.496 68.461 18.299 1.00 16.28 206 GLY B C 1
ATOM 4247 O O . GLY B 1 206 ? 24.219 69.447 17.953 1.00 17.56 206 GLY B O 1
ATOM 4248 N N . LEU B 1 207 ? 22.661 68.484 19.306 1.00 17.76 207 LEU B N 1
ATOM 4249 C CA . LEU B 1 207 ? 22.394 69.710 20.058 1.00 17.86 207 LEU B CA 1
ATOM 4250 C C . LEU B 1 207 ? 23.669 70.243 20.693 1.00 18.37 207 LEU B C 1
ATOM 4251 O O . LEU B 1 207 ? 23.994 71.460 20.580 1.00 16.53 207 LEU B O 1
ATOM 4256 N N . VAL B 1 208 ? 24.391 69.355 21.383 1.00 17.39 208 VAL B N 1
ATOM 4257 C CA . VAL B 1 208 ? 25.571 69.811 22.130 1.00 16.7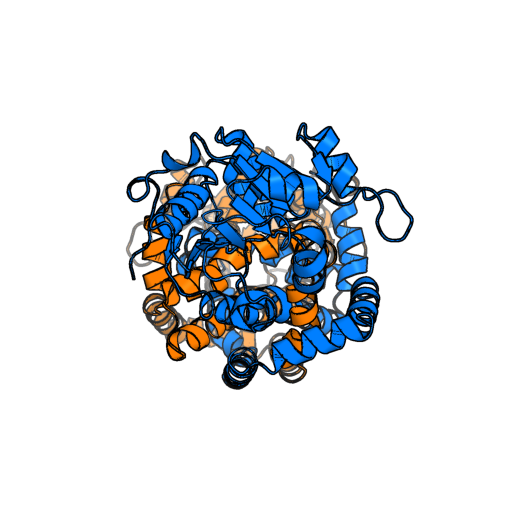9 208 VAL B CA 1
ATOM 4258 C C . VAL B 1 208 ? 26.667 70.304 21.236 1.00 17.47 208 VAL B C 1
ATOM 4259 O O . VAL B 1 208 ? 27.292 71.327 21.485 1.00 17.72 208 VAL B O 1
ATOM 4263 N N . GLU B 1 209 ? 26.922 69.587 20.135 1.00 16.72 209 GLU B N 1
ATOM 4264 C CA . GLU B 1 209 ? 27.909 69.997 19.172 1.00 16.39 209 GLU B CA 1
ATOM 4265 C C . GLU B 1 209 ? 27.500 71.275 18.450 1.00 18.04 209 GLU B C 1
ATOM 4266 O O . GLU B 1 209 ? 28.371 72.119 18.179 1.00 17.44 209 GLU B O 1
ATOM 4272 N N . LEU B 1 210 ? 26.204 71.468 18.215 1.00 17.10 210 LEU B N 1
ATOM 4273 C CA . LEU B 1 210 ? 25.765 72.720 17.591 1.00 17.23 210 LEU B CA 1
ATOM 4274 C C . LEU B 1 210 ? 26.073 73.897 18.537 1.00 16.73 210 LEU B C 1
ATOM 4275 O O . LEU B 1 210 ? 26.640 74.931 18.090 1.00 17.93 210 LEU B O 1
ATOM 4280 N N . MET B 1 211 ? 25.640 73.800 19.782 1.00 15.86 211 MET B N 1
ATOM 4281 C CA . MET B 1 211 ? 25.833 74.906 20.715 1.00 17.69 211 MET B CA 1
ATOM 4282 C C . MET B 1 211 ? 27.318 75.150 20.984 1.00 19.11 211 MET B C 1
ATOM 4283 O O . MET B 1 211 ? 27.737 76.324 21.050 1.00 19.47 211 MET B O 1
ATOM 4288 N N A ARG B 1 212 ? 28.080 74.071 21.129 0.80 20.77 212 ARG B N 1
ATOM 4289 N N B ARG B 1 212 ? 28.103 74.095 21.112 0.20 17.77 212 ARG B N 1
ATOM 4290 C CA A ARG B 1 212 ? 29.534 74.174 21.472 0.80 22.67 212 ARG B CA 1
ATOM 4291 C CA B ARG B 1 212 ? 29.502 74.281 21.476 0.20 16.97 212 ARG B CA 1
ATOM 4292 C C A ARG B 1 212 ? 30.304 74.848 20.343 0.80 19.95 212 ARG B C 1
ATOM 4293 C C B ARG B 1 212 ? 30.330 74.847 20.325 0.20 17.50 212 ARG B C 1
ATOM 4294 O O A ARG B 1 212 ? 31.089 75.804 20.601 0.80 19.94 212 ARG B O 1
ATOM 4295 O O B ARG B 1 212 ? 31.208 75.686 20.555 0.20 18.01 212 ARG B O 1
ATOM 4310 N N . ASN B 1 213 ? 30.031 74.444 19.087 1.00 18.14 213 ASN B N 1
ATOM 4311 C CA . ASN B 1 213 ? 30.668 75.034 17.930 1.00 18.38 213 ASN B CA 1
ATOM 4312 C C . ASN B 1 213 ? 30.336 76.501 17.759 1.00 17.86 213 ASN B C 1
ATOM 4313 O O . ASN B 1 213 ? 31.201 77.334 17.566 1.00 17.78 213 ASN B O 1
ATOM 4318 N N . GLY B 1 214 ? 29.066 76.858 17.941 1.00 17.29 214 GLY B N 1
ATOM 4319 C CA . GLY B 1 214 ? 28.680 78.252 17.895 1.00 18.34 214 GLY B CA 1
ATOM 4320 C C . GLY B 1 214 ? 29.397 79.104 18.958 1.00 18.69 214 GLY B C 1
ATOM 4321 O O . GLY B 1 214 ? 29.836 80.217 18.689 1.00 17.39 214 GLY B O 1
ATOM 4322 N N . PHE B 1 215 ? 29.407 78.601 20.158 1.00 17.77 215 PHE B N 1
ATOM 4323 C CA . PHE B 1 215 ? 30.034 79.235 21.293 1.00 17.46 215 PHE B CA 1
ATOM 4324 C C . PHE B 1 215 ? 31.527 79.469 20.986 1.00 19.89 215 PHE B C 1
ATOM 4325 O O . PHE B 1 215 ? 32.030 80.586 21.165 1.00 20.45 215 PHE B O 1
ATOM 4333 N N . GLU B 1 216 ? 32.181 78.436 20.485 1.00 20.02 216 GLU B N 1
ATOM 4334 C CA . GLU B 1 216 ? 33.634 78.510 20.165 1.00 20.77 216 GLU B CA 1
ATOM 4335 C C . GLU B 1 216 ? 33.884 79.570 19.096 1.00 20.14 216 GLU B C 1
ATOM 4336 O O . GLU B 1 216 ? 34.889 80.308 19.149 1.00 21.15 216 GLU B O 1
ATOM 4342 N N . VAL B 1 217 ? 33.055 79.629 18.071 1.00 18.49 217 VAL B N 1
ATOM 4343 C CA . VAL B 1 217 ? 33.244 80.555 16.949 1.00 18.39 217 VAL B CA 1
ATOM 4344 C C . VAL B 1 217 ? 33.182 81.972 17.485 1.00 21.58 217 VAL B C 1
ATOM 4345 O O . VAL B 1 217 ? 34.006 82.828 17.117 1.00 18.92 217 VAL B O 1
ATOM 4349 N N . LEU B 1 218 ? 32.213 82.244 18.360 1.00 19.20 218 LEU B N 1
ATOM 4350 C CA . LEU B 1 218 ? 32.108 83.591 18.945 1.00 19.17 218 LEU B CA 1
ATOM 4351 C C . LEU B 1 218 ? 33.373 83.930 19.816 1.00 21.00 218 LEU B C 1
ATOM 4352 O O . LEU B 1 218 ? 33.981 85.003 19.679 1.00 19.93 218 LEU B O 1
ATOM 4357 N N . VAL B 1 219 ? 33.671 83.050 20.762 1.00 20.68 219 VAL B N 1
ATOM 4358 C CA . VAL B 1 219 ? 34.827 83.277 21.672 1.00 21.73 219 VAL B CA 1
ATOM 4359 C C . VAL B 1 219 ? 36.115 83.417 20.877 1.00 22.19 219 VAL B C 1
ATOM 4360 O O . VAL B 1 219 ? 36.907 84.310 21.154 1.00 21.56 219 VAL B O 1
ATOM 4364 N N . GLU B 1 220 ? 36.308 82.626 19.830 1.00 23.18 220 GLU B N 1
ATOM 4365 C CA . GLU B 1 220 ? 37.582 82.669 19.066 1.00 24.28 220 GLU B CA 1
ATOM 4366 C C . GLU B 1 220 ? 37.593 83.938 18.245 1.00 24.97 220 GLU B C 1
ATOM 4367 O O . GLU B 1 220 ? 38.661 84.429 17.886 1.00 27.34 220 GLU B O 1
ATOM 4373 N N . ALA B 1 221 ? 36.455 84.485 17.924 1.00 21.95 221 ALA B N 1
ATOM 4374 C CA . ALA B 1 221 ? 36.401 85.798 17.230 1.00 22.59 221 ALA B CA 1
ATOM 4375 C C . ALA B 1 221 ? 36.501 86.977 18.176 1.00 23.66 221 ALA B C 1
ATOM 4376 O O . ALA B 1 221 ? 36.354 88.105 17.773 1.00 25.79 221 ALA B O 1
ATOM 4378 N N . GLY B 1 222 ? 36.674 86.732 19.466 1.00 22.03 222 GLY B N 1
ATOM 4379 C CA . GLY B 1 222 ? 36.836 87.841 20.377 1.00 24.61 222 GLY B CA 1
ATOM 4380 C C . GLY B 1 222 ? 35.643 88.280 21.155 1.00 24.38 222 GLY B C 1
ATOM 4381 O O . GLY B 1 222 ? 35.721 89.214 21.929 1.00 23.34 222 GLY B O 1
ATOM 4382 N N . TYR B 1 223 ? 34.502 87.627 20.978 1.00 23.11 223 TYR B N 1
ATOM 4383 C CA . TYR B 1 223 ? 33.344 87.921 21.806 1.00 23.75 223 TYR B CA 1
ATOM 4384 C C . TYR B 1 223 ? 33.503 87.318 23.216 1.00 23.41 223 TYR B C 1
ATOM 4385 O O . TYR B 1 223 ? 34.015 86.232 23.370 1.00 24.26 223 TYR B O 1
ATOM 4394 N N . PRO B 1 224 ? 33.016 88.011 24.233 1.00 22.52 224 PRO B N 1
ATOM 4395 C CA . PRO B 1 224 ? 33.133 87.469 25.585 1.00 24.66 224 PRO B CA 1
ATOM 4396 C C . PRO B 1 224 ? 32.411 86.150 25.753 1.00 25.61 224 PRO B C 1
ATOM 4397 O O . PRO B 1 224 ? 31.300 85.943 25.239 1.00 22.04 224 PRO B O 1
ATOM 4401 N N . PRO B 1 225 ? 33.025 85.239 26.473 1.00 23.26 225 PRO B N 1
ATOM 4402 C CA . PRO B 1 225 ? 32.337 83.994 26.685 1.00 22.76 225 PRO B CA 1
ATOM 4403 C C . PRO B 1 225 ? 30.973 84.101 27.342 1.00 21.71 225 PRO B C 1
ATOM 4404 O O . PRO B 1 225 ? 30.102 83.235 27.092 1.00 21.49 225 PRO B O 1
ATOM 4408 N N . GLU B 1 226 ? 30.763 85.081 28.234 1.00 20.55 226 GLU B N 1
ATOM 4409 C CA . GLU B 1 226 ? 29.470 85.222 28.847 1.00 22.40 226 GLU B CA 1
ATOM 4410 C C . GLU B 1 226 ? 28.389 85.524 27.793 1.00 21.32 226 GLU B C 1
ATOM 4411 O O . GLU B 1 226 ? 27.220 85.045 27.893 1.00 20.16 226 GLU B O 1
ATOM 4417 N N . MET B 1 227 ? 28.799 86.321 26.817 1.00 20.27 227 MET B N 1
ATOM 4418 C CA . MET B 1 227 ? 27.920 86.743 25.745 1.00 20.47 227 MET B CA 1
ATOM 4419 C C . MET B 1 227 ? 27.612 85.542 24.857 1.00 19.27 227 MET B C 1
ATOM 4420 O O . MET B 1 227 ? 26.440 85.342 24.463 1.00 20.24 227 MET B O 1
ATOM 4425 N N . ALA B 1 228 ? 28.637 84.759 24.557 1.00 19.79 228 ALA B N 1
ATOM 4426 C CA . ALA B 1 228 ? 28.459 83.524 23.753 1.00 18.20 228 ALA B CA 1
ATOM 4427 C C . ALA B 1 228 ? 27.503 82.535 24.489 1.00 19.78 228 ALA B C 1
ATOM 4428 O O . ALA B 1 228 ? 26.684 81.862 23.863 1.00 18.87 228 ALA B O 1
ATOM 4430 N N . TYR B 1 229 ? 27.634 82.452 25.827 1.00 17.31 229 TYR B N 1
ATOM 4431 C CA . TYR B 1 229 ? 26.800 81.570 26.643 1.00 18.65 229 TYR B CA 1
ATOM 4432 C C . TYR B 1 229 ? 25.325 82.014 26.552 1.00 18.59 229 TYR B C 1
ATOM 4433 O O . TYR B 1 229 ? 24.442 81.208 26.324 1.00 18.81 229 TYR B O 1
ATOM 4442 N N . PHE B 1 230 ? 25.068 83.301 26.772 1.00 18.32 230 PHE B N 1
ATOM 4443 C CA . PHE B 1 230 ? 23.718 83.803 26.698 1.00 18.67 230 PHE B CA 1
ATOM 4444 C C . PHE B 1 230 ? 23.078 83.569 25.292 1.00 16.65 230 PHE B C 1
ATOM 4445 O O . PHE B 1 230 ? 21.909 83.139 25.209 1.00 18.23 230 PHE B O 1
ATOM 4453 N N . GLU B 1 231 ? 23.842 83.809 24.248 1.00 18.04 231 GLU B N 1
ATOM 4454 C CA . GLU B 1 231 ? 23.355 83.708 22.879 1.00 18.94 231 GLU B CA 1
ATOM 4455 C C . GLU B 1 231 ? 23.142 82.261 22.458 1.00 20.06 231 GLU B C 1
ATOM 4456 O O . GLU B 1 231 ? 22.122 81.972 21.789 1.00 20.38 231 GLU B O 1
ATOM 4462 N N . CYS B 1 232 ? 24.100 81.362 22.766 1.00 18.23 232 CYS B N 1
ATOM 4463 C CA . CYS B 1 232 ? 24.150 80.039 22.193 1.00 17.81 232 CYS B CA 1
ATOM 4464 C C . CYS B 1 232 ? 23.480 79.002 23.064 1.00 17.82 232 CYS B C 1
ATOM 4465 O O . CYS B 1 232 ? 23.136 77.923 22.558 1.00 19.99 232 CYS B O 1
ATOM 4468 N N . VAL B 1 233 ? 23.398 79.247 24.352 1.00 17.00 233 VAL B N 1
ATOM 4469 C CA . VAL B 1 233 ? 22.997 78.232 25.319 1.00 18.34 233 VAL B CA 1
ATOM 4470 C C . VAL B 1 233 ? 21.766 78.704 26.038 1.00 19.71 233 VAL B C 1
ATOM 4471 O O . VAL B 1 233 ? 20.708 78.048 25.943 1.00 18.37 233 VAL B O 1
ATOM 4475 N N . HIS B 1 234 ? 21.864 79.769 26.814 1.00 18.01 234 HIS B N 1
ATOM 4476 C CA . HIS B 1 234 ? 20.732 80.164 27.623 1.00 19.85 234 HIS B CA 1
ATOM 4477 C C . HIS B 1 234 ? 19.442 80.416 26.755 1.00 18.55 234 HIS B C 1
ATOM 4478 O O . HIS B 1 234 ? 18.342 79.974 27.082 1.00 19.72 234 HIS B O 1
ATOM 4485 N N . GLU B 1 235 ? 19.614 81.116 25.658 1.00 17.37 235 GLU B N 1
ATOM 4486 C CA . GLU B 1 235 ? 18.472 81.469 24.840 1.00 17.78 235 GLU B CA 1
ATOM 4487 C C . GLU B 1 235 ? 17.902 80.234 24.093 1.00 17.99 235 GLU B C 1
ATOM 4488 O O . GLU B 1 235 ? 16.722 80.288 23.711 1.00 18.59 235 GLU B O 1
ATOM 4494 N N . MET B 1 236 ? 18.663 79.153 23.946 1.00 17.20 236 MET B N 1
ATOM 4495 C CA . MET B 1 236 ? 18.173 77.989 23.235 1.00 17.76 236 MET B CA 1
ATOM 4496 C C . MET B 1 236 ? 16.865 77.462 23.842 1.00 18.42 236 MET B C 1
ATOM 4497 O O . MET B 1 236 ? 15.924 77.050 23.120 1.00 19.65 236 MET B O 1
ATOM 4502 N N . LYS B 1 237 ? 16.787 77.455 25.182 1.00 17.16 237 LYS B N 1
ATOM 4503 C CA . LYS B 1 237 ? 15.626 76.955 25.898 1.00 19.33 237 LYS B CA 1
ATOM 4504 C C . LYS B 1 237 ? 14.384 77.773 25.542 1.00 19.49 237 LYS B C 1
ATOM 4505 O O . LYS B 1 237 ? 13.284 77.240 25.344 1.00 18.80 237 LYS B O 1
ATOM 4511 N N . LEU B 1 238 ? 14.553 79.079 25.483 1.00 19.55 238 LEU B N 1
ATOM 4512 C CA . LEU B 1 238 ? 13.461 79.986 25.202 1.00 20.33 238 LEU B CA 1
ATOM 4513 C C . LEU B 1 238 ? 12.907 79.817 23.773 1.00 20.31 238 LEU B C 1
ATOM 4514 O O . LEU B 1 238 ? 11.671 79.875 23.556 1.00 20.49 238 LEU B O 1
ATOM 4519 N N . ILE B 1 239 ? 13.809 79.581 22.811 1.00 20.28 239 ILE B N 1
ATOM 4520 C CA . ILE B 1 239 ? 13.414 79.351 21.420 1.00 18.41 239 ILE B CA 1
ATOM 4521 C C . ILE B 1 239 ? 12.797 77.969 21.275 1.00 19.71 239 ILE B C 1
ATOM 4522 O O . ILE B 1 239 ? 11.696 77.830 20.636 1.00 19.32 239 ILE B O 1
ATOM 4527 N N . VAL B 1 240 ? 13.440 76.946 21.843 1.00 16.64 240 VAL B N 1
ATOM 4528 C CA . VAL B 1 240 ? 12.856 75.638 21.765 1.00 17.74 240 VAL B CA 1
ATOM 4529 C C . VAL B 1 240 ? 11.436 75.535 22.388 1.00 18.36 240 VAL B C 1
ATOM 4530 O O . VAL B 1 240 ? 10.560 74.785 21.880 1.00 18.19 240 VAL B O 1
ATOM 4534 N N . ASP B 1 241 ? 11.176 76.276 23.489 1.00 17.29 241 ASP B N 1
ATOM 4535 C CA . ASP B 1 241 ? 9.864 76.256 24.109 1.00 18.93 241 ASP B CA 1
ATOM 4536 C C . ASP B 1 241 ? 8.782 76.694 23.125 1.00 18.71 241 ASP B C 1
ATOM 4537 O O . ASP B 1 241 ? 7.674 76.146 23.152 1.00 20.89 241 ASP B O 1
ATOM 4542 N N . LEU B 1 242 ? 9.116 77.634 22.243 1.00 19.07 242 LEU B N 1
ATOM 4543 C CA . LEU B 1 242 ? 8.123 78.127 21.260 1.00 19.51 242 LEU B CA 1
ATOM 4544 C C . LEU B 1 242 ? 7.818 77.040 20.257 1.00 19.00 242 LEU B C 1
ATOM 4545 O O . LEU B 1 242 ? 6.666 76.839 19.906 1.00 18.67 242 LEU B O 1
ATOM 4550 N N . VAL B 1 243 ? 8.837 76.315 19.802 1.00 17.70 243 VAL B N 1
ATOM 4551 C CA . VAL B 1 243 ? 8.641 75.166 18.854 1.00 18.96 243 VAL B CA 1
ATOM 4552 C C . VAL B 1 243 ? 7.807 74.042 19.528 1.00 20.09 243 VAL B C 1
ATOM 4553 O O . VAL B 1 243 ? 6.907 73.466 18.944 1.00 17.29 243 VAL B O 1
ATOM 4557 N N . TRP B 1 244 ? 8.145 73.696 20.763 1.00 19.19 244 TRP B N 1
ATOM 4558 C CA . TRP B 1 244 ? 7.456 72.690 21.501 1.00 19.90 244 TRP B CA 1
ATOM 4559 C C . TRP B 1 244 ? 5.908 73.041 21.615 1.00 18.39 244 TRP B C 1
ATOM 4560 O O . TRP B 1 244 ? 5.110 72.143 21.638 1.00 19.58 244 TRP B O 1
ATOM 4571 N N . GLN B 1 245 ? 5.612 74.338 21.812 1.00 19.42 245 GLN B N 1
ATOM 4572 C CA . GLN B 1 245 ? 4.233 74.838 21.994 1.00 22.71 245 GLN B CA 1
ATOM 4573 C C . GLN B 1 245 ? 3.481 74.875 20.650 1.00 21.08 245 GLN B C 1
ATOM 4574 O O . GLN B 1 245 ? 2.303 74.492 20.621 1.00 20.78 245 GLN B O 1
ATOM 4580 N N . GLY B 1 246 ? 4.103 75.382 19.601 1.00 20.86 246 GLY B N 1
ATOM 4581 C CA . GLY B 1 246 ? 3.392 75.731 18.339 1.00 21.80 246 GLY B CA 1
ATOM 4582 C C . GLY B 1 246 ? 4.122 75.467 17.060 1.00 20.50 246 GLY B C 1
ATOM 4583 O O . GLY B 1 246 ? 3.819 76.059 16.019 1.00 19.67 246 GLY B O 1
ATOM 4584 N N . GLY B 1 247 ? 5.175 74.636 17.122 1.00 19.55 247 GLY B N 1
ATOM 4585 C CA . GLY B 1 247 ? 5.977 74.301 15.995 1.00 19.37 247 GLY B CA 1
ATOM 4586 C C . GLY B 1 247 ? 6.876 75.444 15.504 1.00 18.18 247 GLY B C 1
ATOM 4587 O O . GLY B 1 247 ? 6.989 76.506 16.110 1.00 18.49 247 GLY B O 1
ATOM 4588 N N . ILE B 1 248 ? 7.509 75.216 14.377 1.00 18.93 248 ILE B N 1
ATOM 4589 C CA . ILE B 1 248 ? 8.311 76.244 13.742 1.00 21.23 248 ILE B CA 1
ATOM 4590 C C . ILE B 1 248 ? 7.454 77.436 13.451 1.00 19.48 248 ILE B C 1
ATOM 4591 O O . ILE B 1 248 ? 7.945 78.561 13.494 1.00 20.70 248 ILE B O 1
ATOM 4596 N N . LYS B 1 249 ? 6.168 77.210 13.110 1.00 18.45 249 LYS B N 1
ATOM 4597 C CA . LYS B 1 249 ? 5.285 78.277 12.809 1.00 19.59 249 LYS B CA 1
ATOM 4598 C C . LYS B 1 249 ? 5.226 79.318 13.959 1.00 20.15 249 LYS B C 1
ATOM 4599 O O . LYS B 1 249 ? 5.350 80.518 13.727 1.00 21.40 249 LYS B O 1
ATOM 4605 N N A ARG B 1 250 ? 4.977 78.838 15.174 0.60 18.72 250 ARG B N 1
ATOM 4606 N N B ARG B 1 250 ? 4.981 78.843 15.182 0.40 20.37 250 ARG B N 1
ATOM 4607 C CA A ARG B 1 250 ? 4.893 79.717 16.334 0.60 19.03 250 ARG B CA 1
ATOM 4608 C CA B ARG B 1 250 ? 4.885 79.735 16.343 0.40 21.35 250 ARG B CA 1
ATOM 4609 C C A ARG B 1 250 ? 6.238 80.420 16.567 0.60 19.60 250 ARG B C 1
ATOM 4610 C C B ARG B 1 250 ? 6.227 80.418 16.604 0.40 20.87 250 ARG B C 1
ATOM 4611 O O A ARG B 1 250 ? 6.294 81.631 16.766 0.60 19.63 250 ARG B O 1
ATOM 4612 O O B ARG B 1 250 ? 6.273 81.622 16.839 0.40 20.95 250 ARG B O 1
ATOM 4627 N N . MET B 1 251 ? 7.307 79.654 16.571 1.00 18.66 251 MET B N 1
ATOM 4628 C CA . MET B 1 251 ? 8.646 80.249 16.778 1.00 19.47 251 MET B CA 1
ATOM 4629 C C . MET B 1 251 ? 8.965 81.358 15.750 1.00 17.96 251 MET B C 1
ATOM 4630 O O . MET B 1 251 ? 9.406 82.484 16.098 1.00 20.35 251 MET B O 1
ATOM 4635 N N . ALA B 1 252 ? 8.621 81.083 14.484 1.00 18.42 252 ALA B N 1
ATOM 4636 C CA . ALA B 1 252 ? 8.909 82.033 13.392 1.00 18.39 252 ALA B CA 1
ATOM 4637 C C . ALA B 1 252 ? 8.092 83.331 13.480 1.00 18.58 252 ALA B C 1
ATOM 4638 O O . ALA B 1 252 ? 8.559 84.414 13.000 1.00 19.10 252 ALA B O 1
ATOM 4640 N N . GLU B 1 253 ? 6.909 83.219 14.075 1.00 19.10 253 GLU B N 1
ATOM 4641 C CA . GLU B 1 253 ? 5.994 84.364 14.302 1.00 22.59 253 GLU B CA 1
ATOM 4642 C C . GLU B 1 253 ? 6.593 85.297 15.338 1.00 20.24 253 GLU B C 1
ATOM 4643 O O . GLU B 1 253 ? 6.408 86.522 15.244 1.00 20.53 253 GLU B O 1
ATOM 4649 N N . VAL B 1 254 ? 7.247 84.739 16.354 1.00 18.10 254 VAL B N 1
ATOM 4650 C CA . VAL B 1 254 ? 7.650 85.529 17.538 1.00 18.90 254 VAL B CA 1
ATOM 4651 C C . VAL B 1 254 ? 9.009 86.185 17.322 1.00 19.12 254 VAL B C 1
ATOM 4652 O O . VAL B 1 254 ? 9.221 87.323 17.692 1.00 18.63 254 VAL B O 1
ATOM 4656 N N . ILE B 1 255 ? 9.912 85.479 16.663 1.00 17.41 255 ILE B N 1
ATOM 4657 C CA . ILE B 1 255 ? 11.247 86.038 16.403 1.00 17.60 255 ILE B CA 1
ATOM 4658 C C . ILE B 1 255 ? 11.088 87.177 15.375 1.00 18.26 255 ILE B C 1
ATOM 4659 O O . ILE B 1 255 ? 10.044 87.296 14.712 1.00 17.77 255 ILE B O 1
ATOM 4664 N N . SER B 1 256 ? 12.095 88.005 15.275 1.00 17.93 256 SER B N 1
ATOM 4665 C CA . SER B 1 256 ? 12.020 89.102 14.334 1.00 16.92 256 SER B CA 1
ATOM 4666 C C . SER B 1 256 ? 11.975 88.642 12.916 1.00 18.01 256 SER B C 1
ATOM 4667 O O . SER B 1 256 ? 12.483 87.566 12.600 1.00 17.69 256 SER B O 1
ATOM 4670 N N . ASN B 1 257 ? 11.494 89.524 12.025 1.00 19.03 257 ASN B N 1
ATOM 4671 C CA . ASN B 1 257 ? 11.614 89.215 10.594 1.00 18.29 257 ASN B CA 1
ATOM 4672 C C . ASN B 1 257 ? 13.066 89.092 10.166 1.00 20.08 257 ASN B C 1
ATOM 4673 O O . ASN B 1 257 ? 13.418 88.226 9.320 1.00 18.42 257 ASN B O 1
ATOM 4678 N N . THR B 1 258 ? 13.973 89.877 10.778 1.00 17.15 258 THR B N 1
ATOM 4679 C CA . THR B 1 258 ? 15.368 89.769 10.522 1.00 17.58 258 THR B CA 1
ATOM 4680 C C . THR B 1 258 ? 15.887 88.353 10.792 1.00 17.12 258 THR B C 1
ATOM 4681 O O . THR B 1 258 ? 16.615 87.781 9.961 1.00 17.24 258 THR B O 1
ATOM 4685 N N . ALA B 1 259 ? 15.518 87.831 11.966 1.00 17.66 259 ALA B N 1
ATOM 4686 C CA . ALA B 1 259 ? 15.926 86.488 12.399 1.00 17.82 259 ALA B CA 1
ATOM 4687 C C . ALA B 1 259 ? 15.304 85.424 11.530 1.00 17.68 259 ALA B C 1
ATOM 4688 O O . ALA B 1 259 ? 15.923 84.381 11.270 1.00 17.20 259 ALA B O 1
ATOM 4690 N N . GLU B 1 260 ? 14.057 85.621 11.156 1.00 16.63 260 GLU B N 1
ATOM 4691 C CA . GLU B 1 260 ? 13.336 84.593 10.345 1.00 16.70 260 GLU B CA 1
ATOM 4692 C C . GLU B 1 260 ? 13.996 84.502 8.983 1.00 16.93 260 GLU B C 1
ATOM 4693 O O . GLU B 1 260 ? 14.229 83.419 8.452 1.00 18.54 260 GLU B O 1
ATOM 4699 N N . TYR B 1 261 ? 14.285 85.646 8.354 1.00 16.73 261 TYR B N 1
ATOM 4700 C CA . TYR B 1 261 ? 15.068 85.662 7.166 1.00 17.72 261 TYR B CA 1
ATOM 4701 C C . TYR B 1 261 ? 16.420 84.971 7.346 1.00 20.57 261 TYR B C 1
ATOM 4702 O O . TYR B 1 261 ? 16.839 84.117 6.518 1.00 18.28 261 TYR B O 1
ATOM 4711 N N . GLY B 1 262 ? 17.113 85.316 8.416 1.00 19.20 262 GLY B N 1
ATOM 4712 C CA . GLY B 1 262 ? 18.413 84.675 8.670 1.00 19.18 262 GLY B CA 1
ATOM 4713 C C . GLY B 1 262 ? 18.294 83.163 8.815 1.00 17.18 262 GLY B C 1
ATOM 4714 O O . GLY B 1 262 ? 19.131 82.434 8.316 1.00 18.66 262 GLY B O 1
ATOM 4715 N N . MET B 1 263 ? 17.251 82.727 9.465 1.00 17.89 263 MET B N 1
ATOM 4716 C CA . MET B 1 263 ? 16.998 81.319 9.694 1.00 17.81 263 MET B CA 1
ATOM 4717 C C . MET B 1 263 ? 16.971 80.558 8.346 1.00 18.30 263 MET B C 1
ATOM 4718 O O . MET B 1 263 ? 17.648 79.511 8.154 1.00 17.53 263 MET B O 1
ATOM 4723 N N . TRP B 1 264 ? 16.190 81.127 7.412 1.00 18.87 264 TRP B N 1
ATOM 4724 C CA . TRP B 1 264 ? 16.021 80.465 6.126 1.00 18.88 264 TRP B CA 1
ATOM 4725 C C . TRP B 1 264 ? 17.126 80.726 5.176 1.00 20.17 264 TRP B C 1
ATOM 4726 O O . TRP B 1 264 ? 17.387 79.856 4.311 1.00 19.46 264 TRP B O 1
ATOM 4737 N N . ALA B 1 265 ? 17.782 81.882 5.251 1.00 19.14 265 ALA B N 1
ATOM 4738 C CA . ALA B 1 265 ? 18.852 82.209 4.310 1.00 19.45 265 ALA B CA 1
ATOM 4739 C C . ALA B 1 265 ? 20.137 81.513 4.673 1.00 18.85 265 ALA B C 1
ATOM 4740 O O . ALA B 1 265 ? 20.882 81.035 3.808 1.00 22.35 265 ALA B O 1
ATOM 4742 N N . VAL B 1 266 ? 20.412 81.393 5.973 1.00 19.96 266 VAL B N 1
ATOM 4743 C CA . VAL B 1 266 ? 21.697 80.958 6.439 1.00 20.49 266 VAL B CA 1
ATOM 4744 C C . VAL B 1 266 ? 21.704 79.598 7.160 1.00 20.83 266 VAL B C 1
ATOM 4745 O O . VAL B 1 266 ? 22.699 78.885 7.112 1.00 19.28 266 VAL B O 1
ATOM 4749 N N . GLY B 1 267 ? 20.626 79.231 7.825 1.00 19.87 267 GLY B N 1
ATOM 4750 C CA . GLY B 1 267 ? 20.626 78.002 8.608 1.00 18.96 267 GLY B CA 1
ATOM 4751 C C . GLY B 1 267 ? 21.101 76.764 7.817 1.00 19.57 267 GLY B C 1
ATOM 4752 O O . GLY B 1 267 ? 21.944 75.970 8.291 1.00 18.40 267 GLY B O 1
ATOM 4753 N N . HIS B 1 268 ? 20.581 76.641 6.616 1.00 18.28 268 HIS B N 1
ATOM 4754 C CA . HIS B 1 268 ? 20.885 75.467 5.701 1.00 20.19 268 HIS B CA 1
ATOM 4755 C C . HIS B 1 268 ? 22.295 75.535 5.158 1.00 21.37 268 HIS B C 1
ATOM 4756 O O . HIS B 1 268 ? 22.828 74.559 4.629 1.00 23.32 268 HIS B O 1
ATOM 4763 N N . GLN B 1 269 ? 22.922 76.703 5.268 1.00 20.09 269 GLN B N 1
ATOM 4764 C CA . GLN B 1 269 ? 24.350 76.836 4.892 1.00 22.52 269 GLN B CA 1
ATOM 4765 C C . GLN B 1 269 ? 25.231 76.284 5.989 1.00 22.87 269 GLN B C 1
ATOM 4766 O O . GLN B 1 269 ? 26.360 75.849 5.742 1.00 23.60 269 GLN B O 1
ATOM 4772 N N . ILE B 1 270 ? 24.723 76.300 7.214 1.00 20.58 270 ILE B N 1
ATOM 4773 C CA . ILE B 1 270 ? 25.425 75.758 8.339 1.00 20.27 270 ILE B CA 1
ATOM 4774 C C . ILE B 1 270 ? 25.202 74.261 8.486 1.00 20.22 270 ILE B C 1
ATOM 4775 O O . ILE B 1 270 ? 26.164 73.472 8.669 1.00 20.46 270 ILE B O 1
ATOM 4780 N N . ILE B 1 271 ? 23.959 73.863 8.413 1.00 20.14 271 ILE B N 1
ATOM 4781 C CA . ILE B 1 271 ? 23.516 72.471 8.582 1.00 21.08 271 ILE B CA 1
ATOM 4782 C C . ILE B 1 271 ? 22.895 72.114 7.244 1.00 23.35 271 ILE B C 1
ATOM 4783 O O . ILE B 1 271 ? 21.738 72.391 7.000 1.00 22.64 271 ILE B O 1
ATOM 4788 N N . GLY B 1 272 ? 23.740 71.597 6.394 1.00 26.17 272 GLY B N 1
ATOM 4789 C CA . GLY B 1 272 ? 23.319 71.318 5.028 1.00 30.21 272 GLY B CA 1
ATOM 4790 C C . GLY B 1 272 ? 23.326 69.827 4.680 1.00 30.92 272 GLY B C 1
ATOM 4791 O O . GLY B 1 272 ? 23.269 68.951 5.522 1.00 22.56 272 GLY B O 1
ATOM 4792 N N . PRO B 1 273 ? 23.327 69.546 3.384 1.00 31.44 273 PRO B N 1
ATOM 4793 C CA . PRO B 1 273 ? 23.313 68.186 2.872 1.00 28.04 273 PRO B CA 1
ATOM 4794 C C . PRO B 1 273 ? 24.309 67.266 3.465 1.00 24.41 273 PRO B C 1
ATOM 4795 O O . PRO B 1 273 ? 23.999 66.087 3.649 1.00 23.69 273 PRO B O 1
ATOM 4799 N N . GLU B 1 274 ? 25.520 67.726 3.680 1.00 26.74 274 GLU B N 1
ATOM 4800 C CA . GLU B 1 274 ? 26.540 66.892 4.275 1.00 27.85 274 GLU B CA 1
ATOM 4801 C C . GLU B 1 274 ? 26.149 66.380 5.653 1.00 23.73 274 GLU B C 1
ATOM 4802 O O . GLU B 1 274 ? 26.419 65.241 6.041 1.00 21.39 274 GLU B O 1
ATOM 4808 N N . VAL B 1 275 ? 25.553 67.269 6.461 1.00 20.40 275 VAL B N 1
ATOM 4809 C CA . VAL B 1 275 ? 25.016 66.789 7.743 1.00 20.06 275 VAL B CA 1
ATOM 4810 C C . VAL B 1 275 ? 23.980 65.700 7.571 1.00 18.58 275 VAL B C 1
ATOM 4811 O O . VAL B 1 275 ? 23.994 64.684 8.327 1.00 18.49 275 VAL B O 1
ATOM 4815 N N . LYS B 1 276 ? 23.053 65.916 6.644 1.00 19.13 276 LYS B N 1
ATOM 4816 C CA . LYS B 1 276 ? 21.986 64.895 6.414 1.00 22.46 276 LYS B CA 1
ATOM 4817 C C . LYS B 1 276 ? 22.581 63.561 5.992 1.00 21.19 276 LYS B C 1
ATOM 4818 O O . LYS B 1 276 ? 22.161 62.475 6.520 1.00 21.29 276 LYS B O 1
ATOM 4824 N N A GLU B 1 277 ? 23.642 63.592 5.175 0.60 21.93 277 GLU B N 1
ATOM 4825 N N B GLU B 1 277 ? 23.615 63.642 5.128 0.40 20.75 277 GLU B N 1
ATOM 4826 C CA A GLU B 1 277 ? 24.321 62.335 4.789 0.60 22.21 277 GLU B CA 1
ATOM 4827 C CA B GLU B 1 277 ? 24.398 62.454 4.752 0.40 20.17 277 GLU B CA 1
ATOM 4828 C C A GLU B 1 277 ? 25.087 61.647 5.925 0.60 20.71 277 GLU B C 1
ATOM 4829 C C B GLU B 1 277 ? 24.913 61.727 5.946 0.40 19.48 277 GLU B C 1
ATOM 4830 O O A GLU B 1 277 ? 25.172 60.402 6.057 0.60 17.87 277 GLU B O 1
ATOM 4831 O O B GLU B 1 277 ? 24.629 60.534 6.084 0.40 17.45 277 GLU B O 1
ATOM 4842 N N . LYS B 1 278 ? 25.650 62.465 6.807 1.00 18.78 278 LYS B N 1
ATOM 4843 C CA . LYS B 1 278 ? 26.275 61.923 7.972 1.00 19.79 278 LYS B CA 1
ATOM 4844 C C . LYS B 1 278 ? 25.243 61.293 8.917 1.00 20.23 278 LYS B C 1
ATOM 4845 O O . LYS B 1 278 ? 25.479 60.242 9.541 1.00 19.73 278 LYS B O 1
ATOM 4851 N N . MET B 1 279 ? 24.063 61.919 8.973 1.00 18.97 279 MET B N 1
ATOM 4852 C CA . MET B 1 279 ? 22.950 61.353 9.762 1.00 18.68 279 MET B CA 1
ATOM 4853 C C . MET B 1 279 ? 22.561 59.983 9.186 1.00 19.19 279 MET B C 1
ATOM 4854 O O . MET B 1 279 ? 22.347 59.029 9.945 1.00 18.11 279 MET B O 1
ATOM 4859 N N . LYS B 1 280 ? 22.436 59.891 7.870 1.00 19.11 280 LYS B N 1
ATOM 4860 C CA . LYS B 1 280 ? 22.104 58.608 7.210 1.00 20.90 280 LYS B CA 1
ATOM 4861 C C . LYS B 1 280 ? 23.090 57.555 7.563 1.00 23.43 280 LYS B C 1
ATOM 4862 O O . LYS B 1 280 ? 22.697 56.414 7.818 1.00 21.22 280 LYS B O 1
ATOM 4868 N N . GLU B 1 281 ? 24.407 57.898 7.556 1.00 21.91 281 GLU B N 1
ATOM 4869 C CA . GLU B 1 281 ? 25.453 56.941 7.835 1.00 21.34 281 GLU B CA 1
ATOM 4870 C C . GLU B 1 281 ? 25.366 56.464 9.283 1.00 20.80 281 GLU B C 1
ATOM 4871 O O . GLU B 1 281 ? 25.527 55.277 9.556 1.00 20.82 281 GLU B O 1
ATOM 4877 N N . ALA B 1 282 ? 25.123 57.413 10.228 1.00 19.05 282 ALA B N 1
ATOM 4878 C CA . ALA B 1 282 ? 24.918 57.041 11.601 1.00 17.84 282 ALA B CA 1
ATOM 4879 C C . ALA B 1 282 ? 23.713 56.153 11.800 1.00 18.15 282 ALA B C 1
ATOM 4880 O O . ALA B 1 282 ? 23.750 55.168 12.613 1.00 19.19 282 ALA B O 1
ATOM 4882 N N . LEU B 1 283 ? 22.627 56.461 11.100 1.00 16.91 283 LEU B N 1
ATOM 4883 C CA . LEU B 1 283 ? 21.450 55.609 11.224 1.00 18.20 283 LEU B CA 1
ATOM 4884 C C . LEU B 1 283 ? 21.760 54.192 10.717 1.00 19.83 283 LEU B C 1
ATOM 4885 O O . LEU B 1 283 ? 21.346 53.204 11.323 1.00 19.17 283 LEU B O 1
ATOM 4890 N N . LYS B 1 284 ? 22.479 54.105 9.600 1.00 20.01 284 LYS B N 1
ATOM 4891 C CA . LYS B 1 284 ? 22.912 52.748 9.099 1.00 22.05 284 LYS B CA 1
ATOM 4892 C C . LYS B 1 284 ? 23.695 51.961 10.142 1.00 19.43 284 LYS B C 1
ATOM 4893 O O . LYS B 1 284 ? 23.442 50.744 10.364 1.00 21.09 284 LYS B O 1
ATOM 4899 N N A ARG B 1 285 ? 24.665 52.620 10.798 0.60 20.30 285 ARG B N 1
ATOM 4900 N N B ARG B 1 285 ? 24.643 52.627 10.806 0.40 19.65 285 ARG B N 1
ATOM 4901 C CA A ARG B 1 285 ? 25.434 51.987 11.822 0.60 20.44 285 ARG B CA 1
ATOM 4902 C CA B ARG B 1 285 ? 25.445 51.986 11.801 0.40 19.11 285 ARG B CA 1
ATOM 4903 C C A ARG B 1 285 ? 24.648 51.578 13.074 0.60 19.99 285 ARG B C 1
ATOM 4904 C C B ARG B 1 285 ? 24.676 51.610 13.092 0.40 19.34 285 ARG B C 1
ATOM 4905 O O A ARG B 1 285 ? 25.040 50.638 13.784 0.60 19.69 285 ARG B O 1
ATOM 4906 O O B ARG B 1 285 ? 25.074 50.683 13.811 0.40 19.46 285 ARG B O 1
ATOM 4921 N N . VAL B 1 286 ? 23.576 52.322 13.371 1.00 20.00 286 VAL B N 1
ATOM 4922 C CA . VAL B 1 286 ? 22.592 51.916 14.345 1.00 17.77 286 VAL B CA 1
ATOM 4923 C C . VAL B 1 286 ? 21.809 50.664 13.941 1.00 17.21 286 VAL B C 1
ATOM 4924 O O . VAL B 1 286 ? 21.671 49.724 14.725 1.00 19.37 286 VAL B O 1
ATOM 4928 N N . GLU B 1 287 ? 21.297 50.693 12.740 1.00 19.47 287 GLU B N 1
ATOM 4929 C CA . GLU B 1 287 ? 20.464 49.616 12.243 1.00 21.12 287 GLU B CA 1
ATOM 4930 C C . GLU B 1 287 ? 21.247 48.307 12.036 1.00 24.25 287 GLU B C 1
ATOM 4931 O O . GLU B 1 287 ? 20.645 47.227 12.178 1.00 22.69 287 GLU B O 1
ATOM 4937 N N . ASN B 1 288 ? 22.522 48.406 11.664 1.00 22.73 288 ASN B N 1
ATOM 4938 C CA . ASN B 1 288 ? 23.222 47.190 11.194 1.00 25.93 288 ASN B CA 1
ATOM 4939 C C . ASN B 1 288 ? 24.020 46.501 12.328 1.00 25.05 288 ASN B C 1
ATOM 4940 O O . ASN B 1 288 ? 24.725 45.531 12.096 1.00 25.43 288 ASN B O 1
ATOM 4945 N N . GLY B 1 289 ? 23.945 47.032 13.538 1.00 21.41 289 GLY B N 1
ATOM 4946 C CA . GLY B 1 289 ? 24.678 46.492 14.719 1.00 22.41 289 GLY B CA 1
ATOM 4947 C C . GLY B 1 289 ? 26.077 47.024 14.982 1.00 18.74 289 GLY B C 1
ATOM 4948 O O . GLY B 1 289 ? 26.659 46.690 16.057 1.00 21.76 289 GLY B O 1
ATOM 4949 N N . GLU B 1 290 ? 26.621 47.878 14.093 1.00 19.36 290 GLU B N 1
ATOM 4950 C CA . GLU B 1 290 ? 28.018 48.348 14.242 1.00 23.98 290 GLU B CA 1
ATOM 4951 C C . GLU B 1 290 ? 28.135 49.214 15.504 1.00 22.56 290 GLU B C 1
ATOM 4952 O O . GLU B 1 290 ? 28.975 48.935 16.379 1.00 21.04 290 GLU B O 1
ATOM 4958 N N . PHE B 1 291 ? 27.216 50.189 15.641 1.00 21.84 291 PHE B N 1
ATOM 4959 C CA . PHE B 1 291 ? 27.199 51.010 16.849 1.00 18.66 291 PHE B CA 1
ATOM 4960 C C . PHE B 1 291 ? 26.987 50.185 18.138 1.00 19.92 291 PHE B C 1
ATOM 4961 O O . PHE B 1 291 ? 27.685 50.364 19.149 1.00 19.61 291 PHE B O 1
ATOM 4969 N N . ALA B 1 292 ? 26.062 49.215 18.106 1.00 19.84 292 ALA B N 1
ATOM 4970 C CA . ALA B 1 292 ? 25.853 48.367 19.268 1.00 19.62 292 ALA B CA 1
ATOM 4971 C C . ALA B 1 292 ? 27.144 47.602 19.645 1.00 18.63 292 ALA B C 1
ATOM 4972 O O . ALA B 1 292 ? 27.457 47.510 20.821 1.00 21.44 292 ALA B O 1
ATOM 4974 N N . ASN B 1 293 ? 27.749 47.003 18.662 1.00 21.66 293 ASN B N 1
ATOM 4975 C CA . ASN B 1 293 ? 29.039 46.290 18.907 1.00 22.35 293 ASN B CA 1
ATOM 4976 C C . ASN B 1 293 ? 30.066 47.222 19.548 1.00 21.20 293 ASN B C 1
ATOM 4977 O O . ASN B 1 293 ? 30.779 46.837 20.488 1.00 22.96 293 ASN B O 1
ATOM 4982 N N . GLU B 1 294 ? 30.116 48.459 19.070 1.00 21.23 294 GLU B N 1
ATOM 4983 C CA . GLU B 1 294 ? 31.040 49.448 19.652 1.00 22.40 294 GLU B CA 1
ATOM 4984 C C . GLU B 1 294 ? 30.770 49.786 21.067 1.00 20.21 294 GLU B C 1
ATOM 4985 O O . GLU B 1 294 ? 31.691 49.842 21.901 1.00 21.66 294 GLU B O 1
ATOM 4991 N N . TRP B 1 295 ? 29.492 50.007 21.418 1.00 17.89 295 TRP B N 1
ATOM 4992 C CA . TRP B 1 295 ? 29.154 50.295 22.762 1.00 16.95 295 TRP B CA 1
ATOM 4993 C C . TRP B 1 295 ? 29.363 49.110 23.687 1.00 17.40 295 TRP B C 1
ATOM 4994 O O . TRP B 1 295 ? 29.786 49.307 24.822 1.00 18.38 295 TRP B O 1
ATOM 5005 N N . VAL B 1 296 ? 29.058 47.875 23.223 1.00 18.17 296 VAL B N 1
ATOM 5006 C CA . VAL B 1 296 ? 29.254 46.694 24.090 1.00 18.99 296 VAL B CA 1
ATOM 5007 C C . VAL B 1 296 ? 30.801 46.550 24.372 1.00 20.70 296 VAL B C 1
ATOM 5008 O O . VAL B 1 296 ? 31.189 46.265 25.503 1.00 22.10 296 VAL B O 1
ATOM 5012 N N . ASP B 1 297 ? 31.573 46.751 23.331 1.00 21.40 297 ASP B N 1
ATOM 5013 C CA . ASP B 1 297 ? 33.080 46.594 23.446 1.00 22.01 297 ASP B CA 1
ATOM 5014 C C . ASP B 1 297 ? 33.586 47.711 24.360 1.00 20.67 297 ASP B C 1
ATOM 5015 O O . ASP B 1 297 ? 34.471 47.534 25.199 1.00 22.07 297 ASP B O 1
ATOM 5020 N N . GLU B 1 298 ? 33.082 48.922 24.190 1.00 20.89 298 GLU B N 1
ATOM 5021 C CA . GLU B 1 298 ? 33.445 50.036 25.107 1.00 20.82 298 GLU B CA 1
ATOM 5022 C C . GLU B 1 298 ? 33.234 49.719 26.562 1.00 22.69 298 GLU B C 1
ATOM 5023 O O . GLU B 1 298 ? 34.046 50.012 27.458 1.00 22.13 298 GLU B O 1
ATOM 5029 N N . TYR B 1 299 ? 32.044 49.182 26.864 1.00 21.01 299 TYR B N 1
ATOM 5030 C CA . TYR B 1 299 ? 31.746 48.802 28.223 1.00 20.06 299 TYR B CA 1
ATOM 5031 C C . TYR B 1 299 ? 32.708 47.651 28.709 1.00 20.51 299 TYR B C 1
ATOM 5032 O O . TYR B 1 299 ? 33.173 47.707 29.845 1.00 22.38 299 TYR B O 1
ATOM 5041 N N . LYS B 1 300 ? 32.957 46.663 27.843 1.00 22.61 300 LYS B N 1
ATOM 5042 C CA . LYS B 1 300 ? 33.820 45.528 28.176 1.00 25.31 300 LYS B CA 1
ATOM 5043 C C . LYS B 1 300 ? 35.218 46.046 28.534 1.00 26.45 300 LYS B C 1
ATOM 5044 O O . LYS B 1 300 ? 35.814 45.569 29.522 1.00 26.02 300 LYS B O 1
ATOM 5050 N N . ARG B 1 301 ? 35.655 47.083 27.823 1.00 23.51 301 ARG B N 1
ATOM 5051 C CA . ARG B 1 301 ? 37.009 47.697 28.073 1.00 26.22 301 ARG B CA 1
ATOM 5052 C C . ARG B 1 301 ? 36.988 48.736 29.187 1.00 25.47 301 ARG B C 1
ATOM 5053 O O . ARG B 1 301 ? 37.959 49.448 29.371 1.00 25.65 301 ARG B O 1
ATOM 5061 N N . GLY B 1 302 ? 35.919 48.818 30.026 1.00 21.22 302 GLY B N 1
ATOM 5062 C CA . GLY B 1 302 ? 35.976 49.721 31.174 1.00 21.13 302 GLY B CA 1
ATOM 5063 C C . GLY B 1 302 ? 35.693 51.198 30.850 1.00 20.37 302 GLY B C 1
ATOM 5064 O O . GLY B 1 302 ? 36.170 52.137 31.529 1.00 21.11 302 GLY B O 1
ATOM 5065 N N . ILE B 1 303 ? 34.887 51.408 29.802 1.00 21.89 303 ILE B N 1
ATOM 5066 C CA . ILE B 1 303 ? 34.466 52.732 29.285 1.00 20.87 303 ILE B CA 1
ATOM 5067 C C . ILE B 1 303 ? 35.516 53.864 29.288 1.00 20.19 303 ILE B C 1
ATOM 5068 O O . ILE B 1 303 ? 35.268 54.943 29.752 1.00 20.46 303 ILE B O 1
ATOM 5073 N N . PRO B 1 304 ? 36.731 53.559 28.791 1.00 20.93 304 PRO B N 1
ATOM 5074 C CA . PRO B 1 304 ? 37.736 54.631 28.832 1.00 20.79 304 PRO B CA 1
ATOM 5075 C C . PRO B 1 304 ? 37.399 55.897 27.973 1.00 19.02 304 PRO B C 1
ATOM 5076 O O . PRO B 1 304 ? 37.758 56.989 28.343 1.00 18.65 304 PRO B O 1
ATOM 5080 N N . PHE B 1 305 ? 36.728 55.717 26.842 1.00 18.80 305 PHE B N 1
ATOM 5081 C CA . PHE B 1 305 ? 36.302 56.860 25.988 1.00 19.50 305 PHE B CA 1
ATOM 5082 C C . PHE B 1 305 ? 35.266 57.693 26.712 1.00 20.23 305 PHE B C 1
ATOM 5083 O O . PHE B 1 305 ? 35.320 58.913 26.760 1.00 19.11 305 PHE B O 1
ATOM 5091 N N . LEU B 1 306 ? 34.286 57.019 27.276 1.00 21.09 306 LEU B N 1
ATOM 5092 C CA . LEU B 1 306 ? 33.267 57.739 28.040 1.00 21.91 306 LEU B CA 1
ATOM 5093 C C . LEU B 1 306 ? 33.839 58.463 29.232 1.00 23.54 306 LEU B C 1
ATOM 5094 O O . LEU B 1 306 ? 33.542 59.651 29.480 1.00 21.60 306 LEU B O 1
ATOM 5099 N N . LYS B 1 307 ? 34.733 57.790 30.004 1.00 24.80 307 LYS B N 1
ATOM 5100 C CA . LYS B 1 307 ? 35.390 58.450 31.120 1.00 25.35 307 LYS B CA 1
ATOM 5101 C C . LYS B 1 307 ? 36.196 59.718 30.696 1.00 23.44 307 LYS B C 1
ATOM 5102 O O . LYS B 1 307 ? 36.107 60.781 31.288 1.00 23.19 307 LYS B O 1
ATOM 5108 N N . ALA B 1 308 ? 36.972 59.585 29.633 1.00 23.87 308 ALA B N 1
ATOM 5109 C CA . ALA B 1 308 ? 37.820 60.686 29.150 1.00 22.23 308 ALA B CA 1
ATOM 5110 C C . ALA B 1 308 ? 36.944 61.831 28.631 1.00 23.93 308 ALA B C 1
ATOM 5111 O O . ALA B 1 308 ? 37.222 62.992 28.893 1.00 23.70 308 ALA B O 1
ATOM 5113 N N . SER B 1 309 ? 35.845 61.461 27.933 1.00 22.39 309 SER B N 1
ATOM 5114 C CA . SER B 1 309 ? 34.916 62.502 27.396 1.00 24.09 309 SER B CA 1
ATOM 5115 C C . SER B 1 309 ? 34.238 63.255 28.530 1.00 23.32 309 SER B C 1
ATOM 5116 O O . SER B 1 309 ? 34.040 64.452 28.451 1.00 23.75 309 SER B O 1
ATOM 5119 N N . ARG B 1 310 ? 33.870 62.561 29.592 1.00 22.90 310 ARG B N 1
ATOM 5120 C CA . ARG B 1 310 ? 33.292 63.287 30.733 1.00 23.81 310 ARG B CA 1
ATOM 5121 C C . ARG B 1 310 ? 34.232 64.306 31.342 1.00 28.25 310 ARG B C 1
ATOM 5122 O O . ARG B 1 310 ? 33.864 65.430 31.642 1.00 25.38 310 ARG B O 1
ATOM 5130 N N . GLU B 1 311 ? 35.490 63.896 31.538 1.00 26.89 311 GLU B N 1
ATOM 5131 C CA . GLU B 1 311 ? 36.504 64.813 32.065 1.00 26.61 311 GLU B CA 1
ATOM 5132 C C . GLU B 1 311 ? 36.731 65.971 31.130 1.00 25.73 311 GLU B C 1
ATOM 5133 O O . GLU B 1 311 ? 36.785 67.111 31.529 1.00 24.47 311 GLU B O 1
ATOM 5139 N N . LYS B 1 312 ? 36.835 65.718 29.843 1.00 22.93 312 LYS B N 1
ATOM 5140 C CA . LYS B 1 312 ? 37.044 66.811 28.929 1.00 27.40 312 LYS B CA 1
ATOM 5141 C C . LYS B 1 312 ? 35.847 67.801 28.850 1.00 28.13 312 LYS B C 1
ATOM 5142 O O . LYS B 1 312 ? 36.087 69.003 28.777 1.00 26.51 312 LYS B O 1
ATOM 5148 N N . MET B 1 313 ? 34.626 67.259 28.903 1.00 27.97 313 MET B N 1
ATOM 5149 C CA . MET B 1 313 ? 33.325 68.048 28.895 1.00 31.44 313 MET B CA 1
ATOM 5150 C C . MET B 1 313 ? 33.415 69.144 29.954 1.00 26.72 313 MET B C 1
ATOM 5151 O O . MET B 1 313 ? 33.116 70.292 29.681 1.00 24.55 313 MET B O 1
ATOM 5156 N N . GLY B 1 314 ? 33.764 68.752 31.187 1.00 26.46 314 GLY B N 1
ATOM 5157 C CA . GLY B 1 314 ? 33.782 69.644 32.311 1.00 26.44 314 GLY B CA 1
ATOM 5158 C C . GLY B 1 314 ? 34.840 70.732 32.235 1.00 27.94 314 GLY B C 1
ATOM 5159 O O . GLY B 1 314 ? 34.745 71.729 32.914 1.00 28.34 314 GLY B O 1
ATOM 5160 N N . GLU B 1 315 ? 35.851 70.550 31.401 1.00 28.27 315 GLU B N 1
ATOM 5161 C CA . GLU B 1 315 ? 36.900 71.550 31.240 1.00 30.51 315 GLU B CA 1
ATOM 5162 C C . GLU B 1 315 ? 36.525 72.623 30.246 1.00 31.52 315 GLU B C 1
ATOM 5163 O O . GLU B 1 315 ? 37.207 73.631 30.147 1.00 28.45 315 GLU B O 1
ATOM 5169 N N . HIS B 1 316 ? 35.471 72.399 29.465 1.00 23.42 316 HIS B N 1
ATOM 5170 C CA . HIS B 1 316 ? 35.185 73.344 28.368 1.00 22.77 316 HIS B CA 1
ATOM 5171 C C . HIS B 1 316 ? 34.675 74.634 28.957 1.00 22.75 316 HIS B C 1
ATOM 5172 O O . HIS B 1 316 ? 33.904 74.662 29.897 1.00 21.36 316 HIS B O 1
ATOM 5179 N N . GLN B 1 317 ? 35.094 75.740 28.373 1.00 22.10 317 GLN B N 1
ATOM 5180 C CA . GLN B 1 317 ? 34.668 76.999 28.802 1.00 23.00 317 GLN B CA 1
ATOM 5181 C C . GLN B 1 317 ? 33.146 77.197 28.810 1.00 23.83 317 GLN B C 1
ATOM 5182 O O . GLN B 1 317 ? 32.590 77.949 29.631 1.00 22.01 317 GLN B O 1
ATOM 5188 N N . VAL B 1 318 ? 32.429 76.514 27.905 1.00 22.19 318 VAL B N 1
ATOM 5189 C CA . VAL B 1 318 ? 30.964 76.681 27.947 1.00 21.88 318 VAL B CA 1
ATOM 5190 C C . VAL B 1 318 ? 30.428 76.165 29.303 1.00 20.71 318 VAL B C 1
ATOM 5191 O O . VAL B 1 318 ? 29.449 76.714 29.858 1.00 19.65 318 VAL B O 1
ATOM 5195 N N . GLU B 1 319 ? 31.107 75.122 29.862 1.00 20.61 319 GLU B N 1
ATOM 5196 C CA . GLU B 1 319 ? 30.652 74.571 31.094 1.00 19.61 319 GLU B CA 1
ATOM 5197 C C . GLU B 1 319 ? 31.129 75.381 32.320 1.00 22.50 319 GLU B C 1
ATOM 5198 O O . GLU B 1 319 ? 30.362 75.620 33.258 1.00 22.12 319 GLU B O 1
ATOM 5204 N N . THR B 1 320 ? 32.385 75.833 32.307 1.00 21.75 320 THR B N 1
ATOM 5205 C CA . THR B 1 320 ? 32.852 76.642 33.437 1.00 23.10 320 THR B CA 1
ATOM 5206 C C . THR B 1 320 ? 32.224 78.010 33.518 1.00 21.48 320 THR B C 1
ATOM 5207 O O . THR B 1 320 ? 31.808 78.444 34.601 1.00 21.96 320 THR B O 1
ATOM 5211 N N . VAL B 1 321 ? 32.101 78.705 32.367 1.00 23.83 321 VAL B N 1
ATOM 5212 C CA . VAL B 1 321 ? 31.449 80.000 32.347 1.00 23.66 321 VAL B CA 1
ATOM 5213 C C . VAL B 1 321 ? 29.949 79.837 32.576 1.00 22.73 321 VAL B C 1
ATOM 5214 O O . VAL B 1 321 ? 29.332 80.590 33.287 1.00 21.04 321 VAL B O 1
ATOM 5218 N N . GLY B 1 322 ? 29.357 78.796 32.007 1.00 22.43 322 GLY B N 1
ATOM 5219 C CA . GLY B 1 322 ? 27.915 78.587 32.304 1.00 22.25 322 GLY B CA 1
ATOM 5220 C C . GLY B 1 322 ? 27.596 78.361 33.754 1.00 23.38 322 GLY B C 1
ATOM 5221 O O . GLY B 1 322 ? 26.630 78.895 34.263 1.00 24.47 322 GLY B O 1
ATOM 5222 N N . ALA B 1 323 ? 28.411 77.559 34.404 1.00 22.49 323 ALA B N 1
ATOM 5223 C CA . ALA B 1 323 ? 28.193 77.272 35.806 1.00 24.69 323 ALA B CA 1
ATOM 5224 C C . ALA B 1 323 ? 28.312 78.575 36.611 1.00 22.18 323 ALA B C 1
ATOM 5225 O O . ALA B 1 323 ? 27.480 78.803 37.438 1.00 22.09 323 ALA B O 1
ATOM 5227 N N . GLU B 1 324 ? 29.237 79.460 36.252 1.00 24.35 324 GLU B N 1
ATOM 5228 C CA . GLU B 1 324 ? 29.463 80.747 37.001 1.00 28.07 324 GLU B CA 1
ATOM 5229 C C . GLU B 1 324 ? 28.248 81.644 36.791 1.00 25.98 324 GLU B C 1
ATOM 5230 O O . GLU B 1 324 ? 27.722 82.197 37.697 1.00 26.77 324 GLU B O 1
ATOM 5236 N N . ILE B 1 325 ? 27.737 81.703 35.542 1.00 23.95 325 ILE B N 1
ATOM 5237 C CA . ILE B 1 325 ? 26.587 82.599 35.224 1.00 22.23 325 ILE B CA 1
ATOM 5238 C C . ILE B 1 325 ? 25.343 82.072 35.948 1.00 22.33 325 ILE B C 1
ATOM 5239 O O . ILE B 1 325 ? 24.601 82.821 36.572 1.00 22.35 325 ILE B O 1
ATOM 5244 N N . ARG B 1 326 ? 25.079 80.766 35.875 1.00 20.88 326 ARG B N 1
ATOM 5245 C CA . ARG B 1 326 ? 23.824 80.238 36.437 1.00 21.88 326 ARG B CA 1
ATOM 5246 C C . ARG B 1 326 ? 23.858 80.378 37.984 1.00 24.25 326 ARG B C 1
ATOM 5247 O O . ARG B 1 326 ? 22.837 80.599 38.602 1.00 23.23 326 ARG B O 1
ATOM 5255 N N . LYS B 1 327 ? 25.050 80.262 38.566 1.00 27.95 327 LYS B N 1
ATOM 5256 C CA . LYS B 1 327 ? 25.160 80.357 40.030 1.00 30.67 327 LYS B CA 1
ATOM 5257 C C . LYS B 1 327 ? 24.776 81.800 40.474 1.00 29.65 327 LYS B C 1
ATOM 5258 O O . LYS B 1 327 ? 24.212 81.975 41.517 1.00 31.65 327 LYS B O 1
ATOM 5264 N N . LEU B 1 328 ? 25.055 82.798 39.642 1.00 26.55 328 LEU B N 1
ATOM 5265 C CA . LEU B 1 328 ? 24.716 84.197 39.896 1.00 29.73 328 LEU B CA 1
ATOM 5266 C C . LEU B 1 328 ? 23.301 84.625 39.572 1.00 29.98 328 LEU B C 1
ATOM 5267 O O . LEU B 1 328 ? 22.946 85.769 39.835 1.00 33.57 328 LEU B O 1
ATOM 5272 N N . PHE B 1 329 ? 22.466 83.746 39.007 1.00 28.68 329 PHE B N 1
ATOM 5273 C CA . PHE B 1 329 ? 21.024 84.028 38.868 1.00 29.88 329 PHE B CA 1
ATOM 5274 C C . PHE B 1 329 ? 20.333 84.310 40.219 1.00 38.22 329 PHE B C 1
ATOM 5275 O O . PHE B 1 329 ? 20.523 83.552 41.157 1.00 41.13 329 PHE B O 1
ATOM 5283 N N . ALA B 1 330 ? 19.528 85.387 40.259 1.00 40.51 330 ALA B N 1
ATOM 5284 C CA . ALA B 1 330 ? 18.521 85.712 41.311 1.00 54.38 330 ALA B CA 1
ATOM 5285 C C . ALA B 1 330 ? 17.295 84.769 41.387 1.00 64.52 330 ALA B C 1
ATOM 5286 O O . ALA B 1 330 ? 16.313 85.108 42.057 1.00 83.76 330 ALA B O 1
ATOM 5288 N N . GLN B 1 331 ? 17.362 83.603 40.720 1.00 71.52 331 GLN B N 1
ATOM 5289 C CA . GLN B 1 331 ? 16.233 82.634 40.555 1.00 81.48 331 GLN B CA 1
ATOM 5290 C C . GLN B 1 331 ? 15.959 81.816 41.829 1.00 87.26 331 GLN B C 1
ATOM 5291 O O . GLN B 1 331 ? 15.190 82.238 42.694 1.00 87.75 331 GLN B O 1
#

Nearest PDB structures (foldseek):
  4xdy-assembly1_B  TM=1.002E+00  e=8.919E-62  Candidatus Methanophaga sp.
  6aqj-assembly1_A  TM=9.886E-01  e=4.755E-42  Staphylococcus aureus RF122
  4kqw-assembly1_B  TM=9.857E-01  e=1.280E-41  Slackia exigua ATCC 700122
  6l2i-assembly1_B  TM=9.712E-01  e=1.438E-41  Streptococcus pneumoniae D39
  8k32-assembly1_B  TM=8.985E-01  e=1.517E-39  Syntrophothermus lipocalidus DSM 12680

B-factor: mean 25.97, std 9.45, range [9.5, 88.22]

Radius of gyration: 26.99 Å; Cα contacts (8 Å, |Δi|>4): 1335; chains: 2; bounding box: 47×86×55 Å

Organism: Uncultured archaeon GZfos26G2 (NCBI:txid3386331)

Sequence (662 aa):
MEILHDEDVDDSILRDKTIAVMGYGAQGDAQANCLKDSGINVVIGETEILGGNKNPSWEKAKEDGFEVLPIDKAAEKGDVVHILLPDEVQPAIYENQIKPQQLKAGKALCFSHGFNICFKRIVPPEDVDVIMVAPKAPGTEERKAYLEGFGVPGLVAVKQNPSGEAREVALAMTKAMHWTKAGILECTFEEQETYEDLFGEQCVLCGGLVELMRRNGFEVLVEAGYPPEMAYFECVHEMKLIVDLVWQGGIKRMAEVISNTAEYGMWAVGHQIIGPEVKEKKMKKEALKRRRVENGEFANEWVDEYKRGIPFLKASREKMGEHQVETVGAEIRKLFAQQMEILHDEDVDDSSILRDKTIAVMGYGAQGDAQANCLKDSGINNVVIGETEILGGNKNPSWEKAKEDGFEVLPIDKAAEKGDVVHILLPDEVQPAIYENQIKPQQLKAGKALCFSHGFNICFKRIVPPEDVDVIMVAPKAPGTEERKKAYLEGFGVPGLVAVKQNPSGEAREVALAMTKAMHWTKAGILECTFEQETYEDLFGEQCVLCGGLVELMRRNGFEVLVEAGYPPEMAYFECVHEMKLIVDLVWQGGIKRRMAEVISNTAEYGMWAVGHQIIGPEVKEEKMKEALKRRVENGEFANEWVDEYKRGIPFLKASREKMGEHQVETVGAEIRKLFAQ

InterPro domains:
  IPR000506 Ketol-acid reductoisomerase, C-terminal [PF01450] (188-329)
  IPR000506 Ketol-acid reductoisomerase, C-terminal [PS51851] (187-332)
  IPR008927 6-phosphogluconate dehydrogenase-like, C-terminal domain superfamily [SSF48179] (188-329)
  IPR013023 Ketol-acid reductoisomerase [MF_00435] (1-332)
  IPR013023 Ketol-acid reductoisomerase [PTHR21371] (13-331)
  IPR013023 Ketol-acid reductoisomerase [TIGR00465] (14-330)
  IPR013116 Ketol-acid reductoisomerase, N-terminal [PF07991] (14-182)
  IPR013116 Ketol-acid reductoisomerase, N-terminal [PS51850] (1-186)
  IPR014359 Ketol-acid reductoisomerase, prokaryotic [PIRSF000116] (11-328)
  IPR036291 NAD(P)-binding domain superfamily [SSF51735] (1-187)